Protein AF-A0A849JW81-F1 (afdb_monomer_lite)

pLDDT: mean 70.41, std 27.1, range [20.62, 98.69]

Structure (mmCIF, N/CA/C/O backbone):
data_AF-A0A849JW81-F1
#
_entry.id   AF-A0A849JW81-F1
#
loop_
_atom_site.group_PDB
_atom_site.id
_atom_site.type_symbol
_atom_site.label_atom_id
_atom_site.label_alt_id
_atom_site.label_comp_id
_atom_site.label_asym_id
_atom_site.label_entity_id
_atom_site.label_seq_id
_atom_site.pdbx_PDB_ins_code
_atom_site.Cartn_x
_atom_site.Cartn_y
_atom_site.Cartn_z
_atom_site.occupancy
_atom_site.B_iso_or_equiv
_atom_site.auth_seq_id
_atom_site.auth_comp_id
_atom_site.auth_asym_id
_atom_site.auth_atom_id
_atom_site.pdbx_PDB_model_num
ATOM 1 N N . MET A 1 1 ? -18.168 -28.977 5.336 1.00 68.12 1 MET A N 1
ATOM 2 C CA . MET A 1 1 ? -18.195 -27.590 5.849 1.00 68.12 1 MET A CA 1
ATOM 3 C C . MET A 1 1 ? -18.026 -26.665 4.653 1.00 68.12 1 MET A C 1
ATOM 5 O O . MET A 1 1 ? -17.396 -27.096 3.694 1.00 68.12 1 MET A O 1
ATOM 9 N N . ARG A 1 2 ? -18.647 -25.479 4.646 1.00 91.62 2 ARG A N 1
ATOM 10 C CA . ARG A 1 2 ? -18.415 -24.491 3.576 1.00 91.62 2 ARG A CA 1
ATOM 11 C C . ARG A 1 2 ? -16.987 -23.958 3.728 1.00 91.62 2 ARG A C 1
ATOM 13 O O . ARG A 1 2 ? -16.571 -23.741 4.864 1.00 91.62 2 ARG A O 1
ATOM 20 N N . LYS A 1 3 ? -16.260 -23.794 2.621 1.00 96.19 3 LYS A N 1
ATOM 21 C CA . LYS A 1 3 ? -14.937 -23.164 2.637 1.00 96.19 3 LYS A CA 1
ATOM 22 C C . LYS A 1 3 ? -15.063 -21.678 2.970 1.00 96.19 3 LYS A C 1
ATOM 24 O O . LYS A 1 3 ? -16.057 -21.054 2.604 1.00 96.19 3 LYS A O 1
ATOM 29 N N . THR A 1 4 ? -14.054 -21.135 3.634 1.00 97.69 4 THR A N 1
ATOM 30 C CA . THR A 1 4 ? -13.858 -19.698 3.805 1.00 97.69 4 THR A CA 1
ATOM 31 C C . THR A 1 4 ? -13.506 -19.090 2.454 1.00 97.69 4 THR A C 1
ATOM 33 O O . THR A 1 4 ? -12.519 -19.475 1.824 1.00 97.69 4 THR A O 1
ATOM 36 N N . ARG A 1 5 ? -14.323 -18.143 2.012 1.00 98.12 5 ARG A N 1
ATOM 37 C CA . ARG A 1 5 ? -14.202 -17.468 0.720 1.00 98.12 5 ARG A CA 1
ATOM 38 C C . ARG A 1 5 ? -13.315 -16.241 0.832 1.00 98.12 5 ARG A C 1
ATOM 40 O O . ARG A 1 5 ? -13.666 -15.290 1.529 1.00 98.12 5 ARG A O 1
ATOM 47 N N . VAL A 1 6 ? -12.170 -16.273 0.157 1.00 98.19 6 VAL A N 1
ATOM 48 C CA . VAL A 1 6 ? -11.135 -15.241 0.250 1.00 98.19 6 VAL A CA 1
ATOM 49 C C . VAL A 1 6 ? -11.145 -14.359 -0.995 1.00 98.19 6 VAL A C 1
ATOM 51 O O . VAL A 1 6 ? -11.074 -14.852 -2.120 1.00 98.19 6 VAL A O 1
ATOM 54 N N . PHE A 1 7 ? -11.213 -13.052 -0.785 1.00 98.44 7 PHE A N 1
ATOM 55 C CA . PHE A 1 7 ? -10.939 -12.016 -1.773 1.00 98.44 7 PHE A CA 1
ATOM 56 C C . PHE A 1 7 ? -9.553 -11.436 -1.492 1.00 98.44 7 PHE A C 1
ATOM 58 O O . PHE A 1 7 ? -9.257 -11.097 -0.348 1.00 98.44 7 PHE A O 1
ATOM 65 N N . ILE A 1 8 ? -8.700 -11.326 -2.508 1.00 98.44 8 ILE A N 1
ATOM 66 C CA . ILE A 1 8 ? -7.380 -10.708 -2.362 1.00 98.44 8 ILE A CA 1
ATOM 67 C C . ILE A 1 8 ? -7.382 -9.337 -3.031 1.00 98.44 8 ILE A C 1
ATOM 69 O O . ILE A 1 8 ? -7.743 -9.225 -4.203 1.00 98.44 8 ILE A O 1
ATOM 73 N N . TYR A 1 9 ? -6.913 -8.328 -2.297 1.00 98.19 9 TYR A N 1
ATOM 74 C CA . TYR A 1 9 ? -6.575 -7.008 -2.825 1.00 98.19 9 TYR A CA 1
ATOM 75 C C . TYR A 1 9 ? -5.134 -6.674 -2.443 1.00 98.19 9 TYR A C 1
ATOM 77 O O . TYR A 1 9 ? -4.858 -6.361 -1.288 1.00 98.19 9 TYR A O 1
ATOM 85 N N . GLY A 1 10 ? -4.193 -6.806 -3.378 1.00 95.81 10 GLY A N 1
ATOM 86 C CA . GLY A 1 10 ? -2.780 -6.613 -3.048 1.00 95.81 10 GLY A CA 1
ATOM 87 C C . GLY A 1 10 ? -1.804 -7.209 -4.054 1.00 95.81 10 GLY A C 1
ATOM 88 O O . GLY A 1 10 ? -2.007 -7.153 -5.268 1.00 95.81 10 GLY A O 1
ATOM 89 N N . SER A 1 11 ? -0.718 -7.779 -3.540 1.00 94.00 11 SER A N 1
ATOM 90 C CA . SER A 1 11 ? 0.456 -8.202 -4.305 1.00 94.00 11 SER A CA 1
ATOM 91 C C . SER A 1 11 ? 0.702 -9.714 -4.283 1.00 94.00 11 SER A C 1
ATOM 93 O O . SER A 1 11 ? -0.115 -10.515 -3.824 1.00 94.00 11 SER A O 1
ATOM 95 N N . CYS A 1 12 ? 1.888 -10.107 -4.757 1.00 87.88 12 CYS A N 1
ATOM 96 C CA . CYS A 1 12 ? 2.455 -11.428 -4.511 1.00 87.88 12 CYS A CA 1
ATOM 97 C C . CYS A 1 12 ? 2.465 -11.826 -3.029 1.00 87.88 12 CYS A C 1
ATOM 99 O O . CYS A 1 12 ? 2.326 -13.007 -2.747 1.00 87.88 12 CYS A O 1
ATOM 101 N N . VAL A 1 13 ? 2.581 -10.893 -2.080 1.00 96.19 13 VAL A N 1
ATOM 102 C CA . VAL A 1 13 ? 2.667 -11.222 -0.648 1.00 96.19 13 VAL A CA 1
ATOM 103 C C . VAL A 1 13 ? 1.382 -11.878 -0.141 1.00 96.19 13 VAL A C 1
ATOM 105 O O . VAL A 1 13 ? 1.434 -12.951 0.468 1.00 96.19 13 VAL A O 1
ATOM 108 N N . SER A 1 14 ? 0.223 -11.278 -0.416 1.00 95.81 14 SER A N 1
ATOM 109 C CA . SER A 1 14 ? -1.079 -11.852 -0.052 1.00 95.81 14 SER A CA 1
ATOM 110 C C . SER A 1 14 ? -1.420 -13.092 -0.876 1.00 95.81 14 SER A C 1
ATOM 112 O O . SER A 1 14 ? -1.900 -14.075 -0.310 1.00 95.81 14 SER A O 1
ATOM 114 N N . ARG A 1 15 ? -1.106 -13.099 -2.180 1.00 94.94 15 ARG A N 1
ATOM 115 C CA . ARG A 1 15 ? -1.250 -14.285 -3.042 1.00 94.94 15 ARG A CA 1
ATOM 116 C C . ARG A 1 15 ? -0.462 -15.480 -2.500 1.00 94.94 15 ARG A C 1
ATOM 118 O O . ARG A 1 15 ? -1.029 -16.557 -2.349 1.00 94.94 15 ARG A O 1
ATOM 125 N N . ASP A 1 16 ? 0.819 -15.294 -2.202 1.00 93.00 16 ASP A N 1
ATOM 126 C CA . ASP A 1 16 ? 1.694 -16.368 -1.731 1.00 93.00 16 ASP A CA 1
ATOM 127 C C . ASP A 1 16 ? 1.252 -16.831 -0.343 1.00 93.00 16 ASP A C 1
ATOM 129 O O . ASP A 1 16 ? 1.122 -18.026 -0.115 1.00 93.00 16 ASP A O 1
ATOM 133 N N . THR A 1 17 ? 0.872 -15.905 0.546 1.00 96.44 17 THR A N 1
ATOM 134 C CA . THR A 1 17 ? 0.254 -16.254 1.837 1.00 96.44 17 THR A CA 1
ATOM 135 C C . THR A 1 17 ? -0.990 -17.132 1.659 1.00 96.44 17 THR A C 1
ATOM 137 O O . THR A 1 17 ? -1.171 -18.097 2.400 1.00 96.44 17 THR A O 1
ATOM 140 N N . PHE A 1 18 ? -1.839 -16.845 0.666 1.00 96.44 18 PHE A N 1
ATOM 141 C CA . PHE A 1 18 ? -3.017 -17.664 0.377 1.00 96.44 18 PHE A CA 1
ATOM 142 C C . PHE A 1 18 ? -2.651 -19.102 -0.030 1.00 96.44 18 PHE A C 1
ATOM 144 O O . PHE A 1 18 ? -3.348 -20.037 0.364 1.00 96.44 18 PHE A O 1
ATOM 151 N N . GLU A 1 19 ? -1.554 -19.321 -0.765 1.00 93.19 19 GLU A N 1
ATOM 152 C CA . GLU A 1 19 ? -1.136 -20.674 -1.168 1.00 93.19 19 GLU A CA 1
ATOM 153 C C . GLU A 1 19 ? -0.814 -21.585 0.031 1.00 93.19 19 GLU A C 1
ATOM 155 O O . GLU A 1 19 ? -0.991 -22.807 -0.065 1.00 93.19 19 GLU A O 1
ATOM 160 N N . PHE A 1 20 ? -0.402 -20.994 1.159 1.00 94.88 20 PHE A N 1
ATOM 161 C CA . PHE A 1 20 ? -0.098 -21.683 2.418 1.00 94.88 20 PHE A CA 1
ATOM 162 C C . PHE A 1 20 ? -1.342 -22.020 3.250 1.00 94.88 20 PHE A C 1
ATOM 164 O O . PHE A 1 20 ? -1.247 -22.796 4.207 1.00 94.88 20 PHE A O 1
ATOM 171 N N . LEU A 1 21 ? -2.516 -21.501 2.881 1.00 92.56 21 LEU A N 1
ATOM 172 C CA . LEU A 1 21 ? -3.783 -21.887 3.499 1.00 92.56 21 LEU A CA 1
ATOM 173 C C . LEU A 1 21 ? -4.205 -23.293 3.046 1.00 92.56 21 LEU A C 1
ATOM 175 O O . LEU A 1 21 ? -3.856 -23.759 1.955 1.00 92.56 21 LEU A O 1
ATOM 179 N N . ASP A 1 22 ? -4.971 -23.985 3.894 1.00 94.00 22 ASP A N 1
ATOM 180 C CA . ASP A 1 22 ? -5.500 -25.312 3.570 1.00 94.00 22 ASP A CA 1
ATOM 181 C C . ASP A 1 22 ? -6.588 -25.204 2.479 1.00 94.00 22 ASP A C 1
ATOM 183 O O . ASP A 1 22 ? -7.655 -24.633 2.730 1.00 94.00 22 ASP A O 1
ATOM 187 N N . PRO A 1 23 ? -6.392 -25.781 1.278 1.00 92.00 23 PRO A N 1
ATOM 188 C CA . PRO A 1 23 ? -7.372 -25.722 0.198 1.00 92.00 23 PRO A CA 1
ATOM 189 C C . PRO A 1 23 ? -8.661 -26.498 0.505 1.00 92.00 23 PRO A C 1
ATOM 191 O O . PRO A 1 23 ? -9.646 -26.344 -0.220 1.00 92.00 23 PRO A O 1
ATOM 194 N N . ALA A 1 24 ? -8.688 -27.349 1.537 1.00 93.50 24 ALA A N 1
ATOM 195 C CA . ALA A 1 24 ? -9.913 -27.973 2.027 1.00 93.50 24 ALA A CA 1
ATOM 196 C C . ALA A 1 24 ? -10.787 -26.993 2.827 1.00 93.50 24 ALA A C 1
ATOM 198 O O . ALA A 1 24 ? -12.006 -27.172 2.872 1.00 93.50 24 ALA A O 1
ATOM 199 N N . GLU A 1 25 ? -10.185 -25.954 3.413 1.00 95.44 25 GLU A N 1
ATOM 200 C CA . GLU A 1 25 ? -10.857 -24.975 4.272 1.00 95.44 25 GLU A CA 1
ATOM 201 C C . GLU A 1 25 ? -11.028 -23.605 3.612 1.00 95.44 25 GLU A C 1
ATOM 203 O O . GLU A 1 25 ? -11.970 -22.901 3.959 1.00 95.44 25 GLU A O 1
ATOM 208 N N . PHE A 1 26 ? -10.178 -23.237 2.651 1.00 96.19 26 PHE A N 1
ATOM 209 C CA . PHE A 1 26 ? -10.175 -21.923 2.004 1.00 96.19 26 PHE A CA 1
ATOM 210 C C . PHE A 1 26 ? -10.336 -22.037 0.483 1.00 96.19 26 PHE A C 1
ATOM 212 O O . PHE A 1 26 ? -9.857 -22.981 -0.149 1.00 96.19 26 PHE A O 1
ATOM 219 N N . GLU A 1 27 ? -11.013 -21.063 -0.121 1.00 95.62 27 GLU A N 1
ATOM 220 C CA . GLU A 1 27 ? -11.096 -20.899 -1.575 1.00 95.62 27 GLU A CA 1
ATOM 221 C C . GLU A 1 27 ? -10.867 -19.442 -1.981 1.00 95.62 27 GLU A C 1
ATOM 223 O O . GLU A 1 27 ? -11.379 -18.528 -1.338 1.00 95.62 27 GLU A O 1
ATOM 228 N N . LEU A 1 28 ? -10.100 -19.229 -3.054 1.00 96.38 28 LEU A N 1
ATOM 229 C CA . LEU A 1 28 ? -9.890 -17.906 -3.635 1.00 96.38 28 LEU A CA 1
ATOM 230 C C . LEU A 1 28 ? -11.059 -17.593 -4.564 1.00 96.38 28 LEU A C 1
ATOM 232 O O . LEU A 1 28 ? -11.276 -18.304 -5.544 1.00 96.38 28 LEU A O 1
ATOM 236 N N . VAL A 1 29 ? -11.797 -16.530 -4.263 1.00 97.19 29 VAL A N 1
ATOM 237 C CA . VAL A 1 29 ? -12.926 -16.079 -5.082 1.00 97.19 29 VAL A CA 1
ATOM 238 C C . VAL A 1 29 ? -12.457 -15.125 -6.170 1.00 97.19 29 VAL A C 1
ATOM 240 O O . VAL A 1 29 ? -12.845 -15.266 -7.328 1.00 97.19 29 VAL A O 1
ATOM 243 N N . HIS A 1 30 ? -11.620 -14.154 -5.809 1.00 95.44 30 HIS A N 1
ATOM 244 C CA . HIS A 1 30 ? -11.091 -13.176 -6.749 1.00 95.44 30 HIS A CA 1
ATOM 245 C C . HIS A 1 30 ? -9.784 -12.572 -6.228 1.00 95.44 30 HIS A C 1
ATOM 247 O O . HIS A 1 30 ? -9.548 -12.545 -5.018 1.00 95.44 30 HIS A O 1
ATOM 253 N N . TYR A 1 31 ? -8.949 -12.089 -7.147 1.00 94.81 31 TYR A N 1
ATOM 254 C CA . TYR A 1 31 ? -7.683 -11.433 -6.843 1.00 94.81 31 TYR A CA 1
ATOM 255 C C . TYR A 1 31 ? -7.532 -10.175 -7.698 1.00 94.81 31 TYR A C 1
ATOM 257 O O . TYR A 1 31 ? -7.251 -10.280 -8.893 1.00 94.81 31 TYR A O 1
ATOM 265 N N . VAL A 1 32 ? -7.693 -9.016 -7.059 1.00 96.31 32 VAL A N 1
ATOM 266 C CA . VAL A 1 32 ? -7.305 -7.718 -7.613 1.00 96.31 32 VAL A CA 1
ATOM 267 C C . VAL A 1 32 ? -5.829 -7.510 -7.293 1.00 96.31 32 VAL A C 1
ATOM 269 O O . VAL A 1 32 ? -5.437 -7.326 -6.137 1.00 96.31 32 VAL A O 1
ATOM 272 N N . ALA A 1 33 ? -5.006 -7.614 -8.329 1.00 90.06 33 ALA A N 1
ATOM 273 C CA . ALA A 1 33 ? -3.559 -7.583 -8.221 1.00 90.06 33 ALA A CA 1
ATOM 274 C C . ALA A 1 33 ? -3.019 -6.199 -8.574 1.00 90.06 33 ALA A C 1
ATOM 276 O O . ALA A 1 33 ? -3.425 -5.641 -9.588 1.00 90.06 33 ALA A O 1
ATOM 277 N N . ARG A 1 34 ? -2.043 -5.696 -7.806 1.00 91.38 34 ARG A N 1
ATOM 278 C CA . ARG A 1 34 ? -1.190 -4.554 -8.198 1.00 91.38 34 ARG A CA 1
ATOM 279 C C . ARG A 1 34 ? -1.937 -3.249 -8.534 1.00 91.38 34 ARG A C 1
ATOM 281 O O . ARG A 1 34 ? -1.362 -2.393 -9.195 1.00 91.38 34 ARG A O 1
ATOM 288 N N . GLN A 1 35 ? -3.172 -3.074 -8.070 1.00 97.62 35 GLN A N 1
ATOM 289 C CA . GLN A 1 35 ? -3.925 -1.832 -8.235 1.00 97.62 35 GLN A CA 1
ATOM 290 C C . GLN A 1 35 ? -3.789 -0.984 -6.970 1.00 97.62 35 GLN A C 1
ATOM 292 O O . GLN A 1 35 ? -4.285 -1.369 -5.910 1.00 97.62 35 GLN A O 1
ATOM 297 N N . SER A 1 36 ? -3.134 0.171 -7.086 1.00 98.44 36 SER A N 1
ATOM 298 C CA . SER A 1 36 ? -3.013 1.137 -5.995 1.00 98.44 36 SER A CA 1
ATOM 299 C C . SER A 1 36 ? -4.388 1.564 -5.507 1.00 98.44 36 SER A C 1
ATOM 301 O O . SER A 1 36 ? -5.319 1.723 -6.308 1.00 98.44 36 SER A O 1
ATOM 303 N N . ALA A 1 37 ? -4.497 1.839 -4.207 1.00 97.81 37 ALA A N 1
ATOM 304 C CA . ALA A 1 37 ? -5.699 2.445 -3.656 1.00 97.81 37 ALA A CA 1
ATOM 305 C C . ALA A 1 37 ? -6.064 3.719 -4.422 1.00 97.81 37 ALA A C 1
ATOM 307 O O . ALA A 1 37 ? -7.248 3.942 -4.626 1.00 97.81 37 ALA A O 1
ATOM 308 N N . ILE A 1 38 ? -5.073 4.486 -4.914 1.00 97.06 38 ILE A N 1
ATOM 309 C CA . ILE A 1 38 ? -5.283 5.727 -5.675 1.00 97.06 38 ILE A CA 1
ATOM 310 C C . ILE A 1 38 ? -5.996 5.476 -7.006 1.00 97.06 38 ILE A C 1
ATOM 312 O O . ILE A 1 38 ? -6.992 6.125 -7.324 1.00 97.06 38 ILE A O 1
ATOM 316 N N . SER A 1 39 ? -5.503 4.516 -7.782 1.00 97.12 39 SER A N 1
ATOM 317 C CA . SER A 1 39 ? -6.118 4.129 -9.054 1.00 97.12 39 SER A CA 1
ATOM 318 C C . SER A 1 39 ? -7.537 3.582 -8.849 1.00 97.12 39 SER A C 1
ATOM 320 O O . SER A 1 39 ? -8.463 3.942 -9.575 1.00 97.12 39 SER A O 1
ATOM 322 N N . ALA A 1 40 ? -7.746 2.800 -7.786 1.00 95.38 40 ALA A N 1
ATOM 323 C CA . ALA A 1 40 ? -9.026 2.161 -7.493 1.00 95.38 40 ALA A CA 1
ATOM 324 C C . ALA A 1 40 ? -10.188 3.130 -7.187 1.00 95.38 40 ALA A C 1
ATOM 326 O O . ALA A 1 40 ? -11.341 2.759 -7.406 1.00 95.38 40 ALA A O 1
ATOM 327 N N . TYR A 1 41 ? -9.921 4.335 -6.663 1.00 89.56 41 TYR A N 1
ATOM 328 C CA . TYR A 1 41 ? -10.972 5.320 -6.334 1.00 89.56 41 TYR A CA 1
ATOM 329 C C . TYR A 1 41 ? -11.086 6.478 -7.331 1.00 89.56 41 TYR A C 1
ATOM 331 O O . TYR A 1 41 ? -12.012 7.289 -7.235 1.00 89.56 41 TYR A O 1
ATOM 339 N N . THR A 1 42 ? -10.135 6.599 -8.254 1.00 87.31 42 THR A N 1
ATOM 340 C CA . THR A 1 42 ? -10.155 7.645 -9.278 1.00 87.31 42 THR A CA 1
ATOM 341 C C . THR A 1 42 ? -10.954 7.191 -10.498 1.00 87.31 42 THR A C 1
ATOM 343 O O . THR A 1 42 ? -11.510 6.094 -10.533 1.00 87.31 42 THR A O 1
ATOM 346 N N . LYS A 1 43 ? -11.119 8.087 -11.476 1.00 89.62 43 LYS A N 1
ATOM 347 C CA . LYS A 1 43 ? -11.824 7.747 -12.714 1.00 89.62 43 LYS A CA 1
ATOM 348 C C . LYS A 1 43 ? -10.967 6.821 -13.597 1.00 89.62 43 LYS A C 1
ATOM 350 O O . LYS A 1 43 ? -9.744 6.985 -13.594 1.00 89.62 43 LYS A O 1
ATOM 355 N N . PRO A 1 44 ? -11.606 5.976 -14.428 1.00 96.38 44 PRO A N 1
ATOM 356 C CA . PRO A 1 44 ? -10.912 5.190 -15.439 1.00 96.38 44 PRO A CA 1
ATOM 357 C C . PRO A 1 44 ? -10.040 6.043 -16.367 1.00 96.38 44 PRO A C 1
ATOM 359 O O . PRO A 1 44 ? -10.330 7.210 -16.651 1.00 96.38 44 PRO A O 1
ATOM 362 N N . VAL A 1 45 ? -8.981 5.426 -16.872 1.00 96.69 45 VAL A N 1
ATOM 363 C CA . VAL A 1 45 ? -8.042 5.999 -17.831 1.00 96.69 45 VAL A CA 1
ATOM 364 C C . VAL A 1 45 ? -8.631 5.917 -19.237 1.00 96.69 45 VAL A C 1
ATOM 366 O O . VAL A 1 45 ? -8.820 4.835 -19.788 1.00 96.69 45 VAL A O 1
ATOM 369 N N . GLU A 1 46 ? -8.878 7.077 -19.847 1.00 94.50 46 GLU A N 1
ATOM 370 C CA . GLU A 1 46 ? -9.409 7.178 -21.219 1.00 94.50 46 GLU A CA 1
ATOM 371 C C . GLU A 1 46 ? -8.403 7.778 -22.216 1.00 94.50 46 GLU A C 1
ATOM 373 O O . GLU A 1 46 ? -8.557 7.626 -23.428 1.00 94.50 46 GLU A O 1
ATOM 378 N N . LEU A 1 47 ? -7.364 8.468 -21.726 1.00 92.44 47 LEU A N 1
ATOM 379 C CA . LEU A 1 47 ? -6.393 9.168 -22.577 1.00 92.44 47 LEU A CA 1
ATOM 380 C C . LEU A 1 47 ? -5.494 8.226 -23.380 1.00 92.44 47 LEU A C 1
ATOM 382 O O . LEU A 1 47 ? -5.013 8.598 -24.451 1.00 92.44 47 LEU A O 1
ATOM 386 N N . ILE A 1 48 ? -5.237 7.036 -22.845 1.00 95.50 48 ILE A N 1
ATOM 387 C CA . ILE A 1 48 ? -4.409 6.007 -23.465 1.00 95.50 48 ILE A CA 1
ATOM 388 C C . ILE A 1 48 ? -5.025 4.635 -23.226 1.00 95.50 48 ILE A C 1
ATOM 390 O O . ILE A 1 48 ? -5.707 4.408 -22.231 1.00 95.50 48 ILE A O 1
ATOM 394 N N . SER A 1 49 ? -4.772 3.710 -24.149 1.00 96.06 49 SER A N 1
ATOM 395 C CA . SER A 1 49 ? -5.148 2.309 -23.971 1.00 96.06 49 SER A CA 1
ATOM 396 C C . SER A 1 49 ? -4.103 1.567 -23.130 1.00 96.06 49 SER A C 1
ATOM 398 O O . SER A 1 49 ? -2.920 1.915 -23.206 1.00 96.06 49 SER A O 1
ATOM 400 N N . PRO A 1 50 ? -4.506 0.521 -22.385 1.00 95.88 50 PRO A N 1
ATOM 401 C CA . PRO A 1 50 ? -3.563 -0.400 -21.762 1.00 95.88 50 PRO A CA 1
ATOM 402 C C . PRO A 1 50 ? -2.571 -0.959 -22.799 1.00 95.88 50 PRO A C 1
ATOM 404 O O . PRO A 1 50 ? -2.980 -1.247 -23.932 1.00 95.88 50 PRO A O 1
ATOM 407 N N . PRO A 1 51 ? -1.282 -1.135 -22.455 1.00 95.62 51 PRO A N 1
ATOM 408 C CA . PRO A 1 51 ? -0.343 -1.849 -23.310 1.00 95.62 51 PRO A CA 1
ATOM 409 C C . PRO A 1 51 ? -0.804 -3.288 -23.568 1.00 95.62 51 PRO A C 1
ATOM 411 O O . PRO A 1 51 ? -1.478 -3.902 -22.742 1.00 95.62 51 PRO A O 1
ATOM 414 N N . ALA A 1 52 ? -0.398 -3.834 -24.715 1.00 95.12 52 ALA A N 1
ATOM 415 C CA . ALA A 1 52 ? -0.578 -5.247 -25.019 1.00 95.12 52 ALA A CA 1
ATOM 416 C C . ALA A 1 52 ? 0.562 -6.066 -24.400 1.00 95.12 52 ALA A C 1
ATOM 418 O O . ALA A 1 52 ? 1.737 -5.762 -24.611 1.00 95.12 52 ALA A O 1
ATOM 419 N N . LEU A 1 53 ? 0.206 -7.107 -23.653 1.00 93.25 53 LEU A N 1
ATOM 420 C CA . LEU A 1 53 ? 1.112 -7.985 -22.922 1.00 93.25 53 LEU A CA 1
ATOM 421 C C . LEU A 1 53 ? 0.856 -9.446 -23.309 1.00 93.25 53 LEU A C 1
ATOM 423 O O . LEU A 1 53 ? -0.289 -9.876 -23.437 1.00 93.25 53 LEU A O 1
ATOM 427 N N . ASP A 1 54 ? 1.925 -10.235 -23.433 1.00 89.44 54 ASP A N 1
ATOM 428 C CA . ASP A 1 54 ? 1.823 -11.643 -23.856 1.00 89.44 54 ASP A CA 1
ATOM 429 C C . ASP A 1 54 ? 1.136 -12.533 -22.803 1.00 89.44 54 ASP A C 1
ATOM 431 O O . ASP A 1 54 ? 0.457 -13.511 -23.120 1.00 89.44 54 ASP A O 1
ATOM 435 N N . SER A 1 55 ? 1.260 -12.170 -21.524 1.00 90.56 55 SER A N 1
ATOM 436 C CA . SER A 1 55 ? 0.634 -12.900 -20.425 1.00 90.56 55 SER A CA 1
ATOM 437 C C . SER A 1 55 ? -0.774 -12.386 -20.153 1.00 90.56 55 SER A C 1
ATOM 439 O O . SER A 1 55 ? -0.953 -11.237 -19.758 1.00 90.56 55 SER A O 1
ATOM 441 N N . ARG A 1 56 ? -1.774 -13.276 -20.222 1.00 91.19 56 ARG A N 1
ATOM 442 C CA . ARG A 1 56 ? -3.167 -12.959 -19.842 1.00 91.19 56 ARG A CA 1
ATOM 443 C C . ARG A 1 56 ? -3.300 -12.424 -18.421 1.00 91.19 56 ARG A C 1
ATOM 445 O O . ARG A 1 56 ? -4.157 -11.587 -18.166 1.00 91.19 56 ARG A O 1
ATOM 452 N N . PHE A 1 57 ? -2.486 -12.930 -17.494 1.00 85.50 57 PHE A N 1
ATOM 453 C CA . PHE A 1 57 ? -2.490 -12.430 -16.124 1.00 85.50 57 PHE A CA 1
ATOM 454 C C . PHE A 1 57 ? -1.984 -10.989 -16.090 1.00 85.50 57 PHE A C 1
ATOM 456 O O . PHE A 1 57 ? -2.697 -10.127 -15.589 1.00 85.50 57 PHE A O 1
ATOM 463 N N . LYS A 1 58 ? -0.808 -10.724 -16.678 1.00 89.38 58 LYS A N 1
ATOM 464 C CA . LYS A 1 58 ? -0.238 -9.371 -16.738 1.00 89.38 58 LYS A CA 1
ATOM 465 C C . LYS A 1 58 ? -1.167 -8.393 -17.471 1.00 89.38 58 LYS A C 1
ATOM 467 O O . LYS A 1 58 ? -1.352 -7.276 -17.006 1.00 89.38 58 LYS A O 1
ATOM 472 N N . GLN A 1 59 ? -1.796 -8.836 -18.561 1.00 95.88 59 GLN A N 1
ATOM 473 C CA . GLN A 1 59 ? -2.786 -8.060 -19.309 1.00 95.88 59 GLN A CA 1
ATOM 474 C C . GLN A 1 59 ? -3.954 -7.643 -18.410 1.00 95.88 59 GLN A C 1
ATOM 476 O O . GLN A 1 59 ? -4.237 -6.455 -18.298 1.00 95.88 59 GLN A O 1
ATOM 481 N N . ARG A 1 60 ? -4.566 -8.603 -17.703 1.00 93.81 60 ARG A N 1
ATOM 482 C CA . ARG A 1 60 ? -5.675 -8.326 -16.785 1.00 93.81 60 ARG A CA 1
ATOM 483 C C . ARG A 1 60 ? -5.276 -7.343 -15.685 1.00 93.81 60 ARG A C 1
ATOM 485 O O . ARG A 1 60 ? -6.044 -6.446 -15.396 1.00 93.81 60 ARG A O 1
ATOM 492 N N . VAL A 1 61 ? -4.080 -7.475 -15.102 1.00 91.81 61 VAL A N 1
ATOM 493 C CA . VAL A 1 61 ? -3.593 -6.530 -14.078 1.00 91.81 61 VAL A CA 1
ATOM 494 C C . VAL A 1 61 ? -3.648 -5.085 -14.572 1.00 91.81 61 VAL A C 1
ATOM 496 O O . VAL A 1 61 ? -4.153 -4.213 -13.871 1.00 91.81 61 VAL A O 1
ATOM 499 N N . VAL A 1 62 ? -3.126 -4.827 -15.772 1.00 96.75 62 VAL A N 1
ATOM 500 C CA . VAL A 1 62 ? -3.066 -3.461 -16.301 1.00 96.75 62 VAL A CA 1
ATOM 501 C C . VAL A 1 62 ? -4.444 -2.979 -16.762 1.00 96.75 62 VAL A C 1
ATOM 503 O O . VAL A 1 62 ? -4.777 -1.816 -16.566 1.00 96.75 62 VAL A O 1
ATOM 506 N N . GLU A 1 63 ? -5.275 -3.858 -17.321 1.00 97.50 63 GLU A N 1
ATOM 507 C CA . GLU A 1 63 ? -6.660 -3.531 -17.688 1.00 97.50 63 GLU A CA 1
ATOM 508 C C . GLU A 1 63 ? -7.529 -3.206 -16.468 1.00 97.50 63 GLU A C 1
ATOM 510 O O . GLU A 1 63 ? -8.263 -2.216 -16.487 1.00 97.50 63 GLU A O 1
ATOM 515 N N . ASP A 1 64 ? -7.420 -3.994 -15.398 1.00 96.50 64 ASP A N 1
ATOM 516 C CA . ASP A 1 64 ? -8.151 -3.787 -14.147 1.00 96.50 64 ASP A CA 1
ATOM 517 C C . ASP A 1 64 ? -7.750 -2.456 -13.491 1.00 96.50 64 ASP A C 1
ATOM 519 O O . ASP A 1 64 ? -8.613 -1.756 -12.951 1.00 96.50 64 ASP A O 1
ATOM 523 N N . ASP A 1 65 ? -6.462 -2.096 -13.568 1.00 98.00 65 ASP A N 1
ATOM 524 C CA . ASP A 1 65 ? -5.927 -0.822 -13.084 1.00 98.00 65 ASP A CA 1
ATOM 525 C C . ASP A 1 65 ? -6.443 0.360 -13.914 1.00 98.00 65 ASP A C 1
ATOM 527 O O . ASP A 1 65 ? -7.053 1.269 -13.359 1.00 98.00 65 ASP A O 1
ATOM 531 N N . PHE A 1 66 ? -6.300 0.313 -15.243 1.00 97.94 66 PHE A N 1
ATOM 532 C CA . PHE A 1 66 ? -6.758 1.378 -16.145 1.00 97.94 66 PHE A CA 1
ATOM 533 C C . PHE A 1 66 ? -8.269 1.608 -16.068 1.00 97.94 66 PHE A C 1
ATOM 535 O O . PHE A 1 66 ? -8.738 2.720 -16.290 1.00 97.94 66 PHE A O 1
ATOM 542 N N . SER A 1 67 ? -9.046 0.569 -15.776 1.00 97.31 67 SER A N 1
ATOM 543 C CA . SER A 1 67 ? -10.500 0.673 -15.643 1.00 97.31 67 SER A CA 1
ATOM 544 C C . SER A 1 67 ? -10.968 1.093 -14.246 1.00 97.31 67 SER A C 1
ATOM 546 O O . SER A 1 67 ? -12.173 1.219 -14.047 1.00 97.31 67 SER A O 1
ATOM 548 N N . SER A 1 68 ? -10.065 1.307 -13.277 1.00 96.19 68 SER A N 1
ATOM 549 C CA . SER A 1 68 ? -10.423 1.572 -11.871 1.00 96.19 68 SER A CA 1
ATOM 550 C C . SER A 1 68 ? -11.436 0.541 -11.329 1.00 96.19 68 SER A C 1
ATOM 552 O O . SER A 1 68 ? -12.347 0.854 -10.560 1.00 96.19 68 SER A O 1
ATOM 554 N N . SER A 1 69 ? -11.282 -0.719 -11.755 1.00 96.19 69 SER A N 1
ATOM 555 C CA . SER A 1 69 ? -12.316 -1.768 -11.686 1.00 96.19 69 SER A CA 1
ATOM 556 C C . SER A 1 69 ? -12.698 -2.260 -10.288 1.00 96.19 69 SER A C 1
ATOM 558 O O . SER A 1 69 ? -13.638 -3.055 -10.170 1.00 96.19 69 SER A O 1
ATOM 560 N N . LEU A 1 70 ? -12.011 -1.840 -9.216 1.00 97.06 70 LEU A N 1
ATOM 561 C CA . LEU A 1 70 ? -12.218 -2.404 -7.877 1.00 97.06 70 LEU A CA 1
ATOM 562 C C . LEU A 1 70 ? -13.688 -2.342 -7.455 1.00 97.06 70 LEU A C 1
ATOM 564 O O . LEU A 1 70 ? -14.232 -3.353 -7.015 1.00 97.06 70 LEU A O 1
ATOM 568 N N . ARG A 1 71 ? -14.342 -1.184 -7.623 1.00 95.56 71 ARG A N 1
ATOM 569 C CA . ARG A 1 71 ? -15.750 -0.981 -7.243 1.00 95.56 71 ARG A CA 1
ATOM 570 C C . ARG A 1 71 ? -16.693 -1.944 -7.963 1.00 95.56 71 ARG A C 1
ATOM 572 O O . ARG A 1 71 ? -17.593 -2.507 -7.348 1.00 95.56 71 ARG A O 1
ATOM 579 N N . GLU A 1 72 ? -16.508 -2.110 -9.264 1.00 95.56 72 GLU A N 1
ATOM 580 C CA . GLU A 1 72 ? -17.354 -2.969 -10.096 1.00 95.56 72 GLU A CA 1
ATOM 581 C C . GLU A 1 72 ? -17.105 -4.441 -9.771 1.00 95.56 72 GLU A C 1
ATOM 583 O O . GLU A 1 72 ? -18.049 -5.216 -9.611 1.00 95.56 72 GLU A O 1
ATOM 588 N N . THR A 1 73 ? -15.834 -4.793 -9.571 1.00 95.62 73 THR A N 1
ATOM 589 C CA . THR A 1 73 ? -15.404 -6.118 -9.136 1.00 95.62 73 THR A CA 1
ATOM 590 C C . THR A 1 73 ? -16.076 -6.487 -7.820 1.00 95.62 73 THR A C 1
ATOM 592 O O . THR A 1 73 ? -16.830 -7.455 -7.788 1.00 95.62 73 THR A O 1
ATOM 595 N N . ILE A 1 74 ? -15.893 -5.710 -6.748 1.00 96.12 74 ILE A N 1
ATOM 596 C CA . ILE A 1 74 ? -16.460 -6.050 -5.434 1.00 96.12 74 ILE A CA 1
ATOM 597 C C . ILE A 1 74 ? -17.991 -6.073 -5.437 1.00 96.12 74 ILE A C 1
ATOM 599 O O . ILE A 1 74 ? -18.572 -6.911 -4.756 1.00 96.12 74 ILE A O 1
ATOM 603 N N . ALA A 1 75 ? -18.642 -5.203 -6.216 1.00 94.94 75 ALA A N 1
ATOM 604 C CA . ALA A 1 75 ? -20.098 -5.147 -6.300 1.00 94.94 75 ALA A CA 1
ATOM 605 C C . ALA A 1 75 ? -20.692 -6.382 -6.996 1.00 94.94 75 ALA A C 1
ATOM 607 O O . ALA A 1 75 ? -21.857 -6.707 -6.782 1.00 94.94 75 ALA A O 1
ATOM 608 N N . SER A 1 76 ? -19.897 -7.065 -7.825 1.00 95.81 76 SER A N 1
ATOM 609 C CA . SER A 1 76 ? -20.288 -8.303 -8.506 1.00 95.81 76 SER A CA 1
ATOM 610 C C . SER A 1 76 ? -20.054 -9.572 -7.677 1.00 95.81 76 SER A C 1
ATOM 612 O O . SER A 1 76 ? -20.527 -10.646 -8.053 1.00 95.81 76 SER A O 1
ATOM 614 N N . LEU A 1 77 ? -19.305 -9.474 -6.575 1.00 94.56 77 LEU A N 1
ATOM 615 C CA . LEU A 1 77 ? -18.937 -10.617 -5.748 1.00 94.56 77 LEU A CA 1
ATOM 616 C C . LEU A 1 77 ? -19.943 -10.828 -4.617 1.00 94.56 77 LEU A C 1
ATOM 618 O O . LEU A 1 77 ? -20.349 -9.895 -3.932 1.00 94.56 77 LEU A O 1
ATOM 622 N N . GLU A 1 78 ? -20.279 -12.091 -4.369 1.00 90.75 78 GLU A N 1
ATOM 623 C CA . GLU A 1 78 ? -21.159 -12.499 -3.274 1.00 90.75 78 GLU A CA 1
ATOM 624 C C . GLU A 1 78 ? -20.441 -13.446 -2.300 1.00 90.75 78 GLU A C 1
ATOM 626 O O . GLU A 1 78 ? -19.556 -14.234 -2.672 1.00 90.75 78 GLU A O 1
ATOM 631 N N . ASP A 1 79 ? -20.876 -13.387 -1.037 1.00 92.69 79 ASP A N 1
ATOM 632 C CA . ASP A 1 79 ? -20.473 -14.286 0.048 1.00 92.69 79 ASP A CA 1
ATOM 633 C C . ASP A 1 79 ? -18.957 -14.363 0.289 1.00 92.69 79 ASP A C 1
ATOM 635 O O . ASP A 1 79 ? -18.406 -15.451 0.461 1.00 92.69 79 ASP A O 1
ATOM 639 N N . ILE A 1 80 ? -18.266 -13.223 0.300 1.00 97.81 80 ILE A N 1
ATOM 640 C CA . ILE A 1 80 ? -16.870 -13.156 0.752 1.00 97.81 80 ILE A CA 1
ATOM 641 C C . ILE A 1 80 ? -16.831 -13.251 2.282 1.00 97.81 80 ILE A C 1
ATOM 643 O O . ILE A 1 80 ? -17.623 -12.613 2.967 1.00 97.81 80 ILE A O 1
ATOM 647 N N . ASP A 1 81 ? -15.912 -14.055 2.814 1.00 98.12 81 ASP A N 1
ATOM 648 C CA . ASP A 1 81 ? -15.717 -14.227 4.259 1.00 98.12 81 ASP A CA 1
ATOM 649 C C . ASP A 1 81 ? -14.475 -13.487 4.763 1.00 98.12 81 ASP A C 1
ATOM 651 O O . ASP A 1 81 ? -14.455 -13.003 5.897 1.00 98.12 81 ASP A O 1
ATOM 655 N N . LEU A 1 82 ? -13.443 -13.393 3.917 1.00 98.50 82 LEU A N 1
ATOM 656 C CA . LEU A 1 82 ? -12.165 -12.763 4.230 1.00 98.50 82 LEU A CA 1
ATOM 657 C C . LEU A 1 82 ? -11.673 -11.901 3.060 1.00 98.50 82 LEU A C 1
ATOM 659 O O . LEU A 1 82 ? -11.511 -12.411 1.954 1.00 98.50 82 LEU A O 1
ATOM 663 N N . VAL A 1 83 ? -11.352 -10.634 3.319 1.00 98.62 83 VAL A N 1
ATOM 664 C CA . VAL A 1 83 ? -10.439 -9.845 2.484 1.00 98.62 83 VAL A CA 1
ATOM 665 C C . VAL A 1 83 ? -9.024 -10.027 3.022 1.00 98.62 83 VAL A C 1
ATOM 667 O O . VAL A 1 83 ? -8.766 -9.737 4.190 1.00 98.62 83 VAL A O 1
ATOM 670 N N . LEU A 1 84 ? -8.108 -10.494 2.178 1.00 98.50 84 LEU A N 1
ATOM 671 C CA . LEU A 1 84 ? -6.681 -10.561 2.471 1.00 98.50 84 LEU A CA 1
ATOM 672 C C . LEU A 1 84 ? -5.963 -9.465 1.680 1.00 98.50 84 LEU A C 1
ATOM 674 O O . LEU A 1 84 ? -5.984 -9.470 0.449 1.00 98.50 84 LEU A O 1
ATOM 678 N N . MET A 1 85 ? -5.351 -8.527 2.395 1.00 98.31 85 MET A N 1
ATOM 679 C CA . MET A 1 85 ? -4.767 -7.318 1.824 1.00 98.31 85 MET A CA 1
ATOM 680 C C . MET A 1 85 ? -3.284 -7.187 2.161 1.00 98.31 85 MET A C 1
ATOM 682 O O . MET A 1 85 ? -2.862 -7.556 3.254 1.00 98.31 85 MET A O 1
ATOM 686 N N . ASP A 1 86 ? -2.499 -6.612 1.254 1.00 98.38 86 ASP A N 1
ATOM 687 C CA . ASP A 1 86 ? -1.139 -6.137 1.523 1.00 98.38 86 ASP A CA 1
ATOM 688 C C . ASP A 1 86 ? -0.814 -4.900 0.667 1.00 98.38 86 ASP A C 1
ATOM 690 O O . ASP A 1 86 ? -1.502 -4.631 -0.315 1.00 98.38 86 ASP A O 1
ATOM 694 N N . LEU A 1 87 ? 0.227 -4.148 1.040 1.00 97.56 87 LEU A N 1
ATOM 695 C CA . LEU A 1 87 ? 0.564 -2.852 0.424 1.00 97.56 87 LEU A CA 1
ATOM 696 C C . LEU A 1 87 ? 1.853 -2.875 -0.412 1.00 97.56 87 LEU A C 1
ATOM 698 O O . LEU A 1 87 ? 2.353 -1.829 -0.820 1.00 97.56 87 LEU A O 1
ATOM 702 N N . THR A 1 88 ? 2.431 -4.049 -0.675 1.00 95.00 88 THR A N 1
ATOM 703 C CA . THR A 1 88 ? 3.784 -4.161 -1.259 1.00 95.00 88 THR A CA 1
ATOM 704 C C . THR A 1 88 ? 3.894 -3.527 -2.646 1.00 95.00 88 THR A C 1
ATOM 706 O O . THR A 1 88 ? 4.960 -3.038 -3.027 1.00 95.00 88 THR A O 1
ATOM 709 N N . ASP A 1 89 ? 2.809 -3.532 -3.420 1.00 90.69 89 ASP A N 1
ATOM 710 C CA . ASP A 1 89 ? 2.789 -2.984 -4.779 1.00 90.69 89 ASP A CA 1
ATOM 711 C C . ASP A 1 89 ? 2.526 -1.476 -4.844 1.00 90.69 89 ASP A C 1
ATOM 713 O O . ASP A 1 89 ? 2.760 -0.880 -5.890 1.00 90.69 89 ASP A O 1
ATOM 717 N N . GLU A 1 90 ? 2.223 -0.823 -3.717 1.00 95.88 90 GLU A N 1
ATOM 718 C CA . GLU A 1 90 ? 2.251 0.645 -3.634 1.00 95.88 90 GLU A CA 1
ATOM 719 C C . GLU A 1 90 ? 3.680 1.191 -3.798 1.00 95.88 90 GLU A C 1
ATOM 721 O O . GLU A 1 90 ? 3.863 2.352 -4.149 1.00 95.88 90 GLU A O 1
ATOM 726 N N . ARG A 1 91 ? 4.716 0.356 -3.586 1.00 94.25 91 ARG A N 1
ATOM 727 C CA . ARG A 1 91 ? 6.138 0.752 -3.521 1.00 94.25 91 ARG A CA 1
ATOM 728 C C . ARG A 1 91 ? 6.656 1.544 -4.723 1.00 94.25 91 ARG A C 1
ATOM 730 O O . ARG A 1 91 ? 7.676 2.212 -4.609 1.00 94.25 91 ARG A O 1
ATOM 737 N N . LEU A 1 92 ? 6.028 1.414 -5.889 1.00 94.50 92 LEU A N 1
ATOM 738 C CA . LEU A 1 92 ? 6.478 2.072 -7.119 1.00 94.50 92 LEU A CA 1
ATOM 739 C C . LEU A 1 92 ? 5.755 3.403 -7.372 1.00 94.50 92 LEU A C 1
ATOM 741 O O . LEU A 1 92 ? 6.171 4.166 -8.247 1.00 94.50 92 LEU A O 1
ATOM 745 N N . GLY A 1 93 ? 4.739 3.724 -6.571 1.00 96.62 93 GLY A N 1
ATOM 746 C CA . GLY A 1 93 ? 3.920 4.916 -6.717 1.00 96.62 93 GLY A CA 1
ATOM 747 C C . GLY A 1 93 ? 2.948 4.827 -7.891 1.00 96.62 93 GLY A C 1
ATOM 748 O O . GLY A 1 93 ? 2.599 3.745 -8.367 1.00 96.62 93 GLY A O 1
ATOM 749 N N . VAL A 1 94 ? 2.519 5.990 -8.374 1.00 98.31 94 VAL A N 1
ATOM 750 C CA . VAL A 1 94 ? 1.500 6.107 -9.424 1.00 98.31 94 VAL A CA 1
ATOM 751 C C . VAL A 1 94 ? 1.858 7.196 -10.429 1.00 98.31 94 VAL A C 1
ATOM 753 O O . VAL A 1 94 ? 2.600 8.125 -10.109 1.00 98.31 94 VAL A O 1
ATOM 756 N N . TYR A 1 95 ? 1.311 7.116 -11.635 1.00 98.25 95 TYR A N 1
ATOM 757 C CA . TYR A 1 95 ? 1.291 8.221 -12.586 1.00 98.25 95 TYR A CA 1
ATOM 758 C C . TYR A 1 95 ? -0.063 8.912 -12.555 1.00 98.25 95 TYR A C 1
ATOM 760 O O . TYR A 1 95 ? -1.091 8.256 -12.681 1.00 98.25 95 TYR A O 1
ATOM 768 N N . VAL A 1 96 ? -0.058 10.238 -12.451 1.00 95.00 96 VAL A N 1
ATOM 769 C CA . VAL A 1 96 ? -1.248 11.066 -12.669 1.00 95.00 96 VAL A CA 1
ATOM 770 C C . VAL A 1 96 ? -1.188 11.619 -14.082 1.00 95.00 96 VAL A C 1
ATOM 772 O O . VAL A 1 96 ? -0.197 12.247 -14.459 1.00 95.00 96 VAL A O 1
ATOM 775 N N . LEU A 1 97 ? -2.233 11.374 -14.867 1.00 92.44 97 LEU A N 1
ATOM 776 C CA . LEU A 1 97 ? -2.341 11.851 -16.240 1.00 92.44 97 LEU A CA 1
ATOM 777 C C . LEU A 1 97 ? -2.898 13.289 -16.297 1.00 92.44 97 LEU A C 1
ATOM 779 O O . LEU A 1 97 ? -3.505 13.752 -15.329 1.00 92.44 97 LEU A O 1
ATOM 783 N N . PRO A 1 98 ? -2.763 14.006 -17.433 1.00 90.06 98 PRO A N 1
ATOM 784 C CA . PRO A 1 98 ? -3.215 15.397 -17.561 1.00 90.06 98 PRO A CA 1
ATOM 785 C C . PRO A 1 98 ? -4.707 15.631 -17.297 1.00 90.06 98 PRO A C 1
ATOM 787 O O . PRO A 1 98 ? -5.113 16.747 -16.983 1.00 90.06 98 PRO A O 1
ATOM 790 N N . ASP A 1 99 ? -5.537 14.601 -17.455 1.00 82.75 99 ASP A N 1
ATOM 791 C CA . ASP A 1 99 ? -6.971 14.670 -17.188 1.00 82.75 99 ASP A CA 1
ATOM 792 C C . ASP A 1 99 ? -7.341 14.277 -15.746 1.00 82.75 99 ASP A C 1
ATOM 794 O O . ASP A 1 99 ? -8.530 14.232 -15.420 1.00 82.75 99 ASP A O 1
ATOM 798 N N . GLY A 1 100 ? -6.348 13.977 -14.903 1.00 87.25 100 GLY A N 1
ATOM 799 C CA . GLY A 1 100 ? -6.504 13.560 -13.512 1.00 87.25 100 GLY A CA 1
ATOM 800 C C . GLY A 1 100 ? -6.811 12.074 -13.306 1.00 87.25 100 GLY A C 1
ATOM 801 O O . GLY A 1 100 ? -7.024 11.679 -12.162 1.00 87.25 100 GLY A O 1
ATOM 802 N N . SER A 1 101 ? -6.861 11.252 -14.363 1.00 92.81 101 SER A N 1
ATOM 803 C CA . SER A 1 101 ? -6.877 9.789 -14.199 1.00 92.81 101 SER A CA 1
ATOM 804 C C . SER A 1 101 ? -5.522 9.291 -13.684 1.00 92.81 101 SER A C 1
ATOM 806 O O . SER A 1 101 ? -4.499 9.968 -13.845 1.00 92.81 101 SER A O 1
ATOM 808 N N . VAL A 1 102 ? -5.512 8.134 -13.022 1.00 96.69 102 VAL A N 1
ATOM 809 C CA . VAL A 1 102 ? -4.321 7.605 -12.350 1.00 96.69 102 VAL A CA 1
ATOM 810 C C . VAL A 1 102 ? -4.019 6.199 -12.843 1.00 96.69 102 VAL A C 1
ATOM 812 O O . VAL A 1 102 ? -4.921 5.386 -12.991 1.00 96.69 102 VAL A O 1
ATOM 815 N N . ILE A 1 103 ? -2.737 5.922 -13.074 1.00 98.19 103 ILE A N 1
ATOM 816 C CA . ILE A 1 103 ? -2.219 4.593 -13.402 1.00 98.19 103 ILE A CA 1
ATOM 817 C C . ILE A 1 103 ? -1.285 4.159 -12.279 1.00 98.19 103 ILE A C 1
ATOM 819 O O . ILE A 1 103 ? -0.365 4.895 -11.910 1.00 98.19 103 ILE A O 1
ATOM 823 N N . THR A 1 104 ? -1.465 2.952 -11.756 1.00 98.38 104 THR A N 1
ATOM 824 C CA . THR A 1 104 ? -0.497 2.360 -10.834 1.00 98.38 104 THR A CA 1
ATOM 825 C C . THR A 1 104 ? 0.796 2.055 -11.578 1.00 98.38 104 THR A C 1
ATOM 827 O O . THR A 1 104 ? 0.785 1.433 -12.640 1.00 98.38 104 THR A O 1
ATOM 830 N N . ARG A 1 105 ? 1.945 2.455 -11.021 1.00 97.56 105 ARG A N 1
ATOM 831 C CA . ARG A 1 105 ? 3.254 2.170 -11.620 1.00 97.56 105 ARG A CA 1
ATOM 832 C C . ARG A 1 105 ? 3.645 0.703 -11.398 1.00 97.56 105 ARG A C 1
ATOM 834 O O . ARG A 1 105 ? 4.537 0.397 -10.617 1.00 97.56 105 ARG A O 1
ATOM 841 N N . SER A 1 106 ? 2.941 -0.223 -12.037 1.00 95.44 106 SER A N 1
ATOM 842 C CA . SER A 1 106 ? 3.163 -1.663 -11.898 1.00 95.44 106 SER A CA 1
ATOM 843 C C . SER A 1 106 ? 4.407 -2.135 -12.661 1.00 95.44 106 SER A C 1
ATOM 845 O O . SER A 1 106 ? 4.911 -1.461 -13.562 1.00 95.44 106 SER A O 1
ATOM 847 N N . VAL A 1 107 ? 4.910 -3.324 -12.315 1.00 90.00 107 VAL A N 1
ATOM 848 C CA . VAL A 1 107 ? 6.036 -3.942 -13.038 1.00 90.00 107 VAL A CA 1
ATOM 849 C C . VAL A 1 107 ? 5.637 -4.229 -14.485 1.00 90.00 107 VAL A C 1
ATOM 851 O O . VAL A 1 107 ? 6.430 -4.021 -15.392 1.00 90.00 107 VAL A O 1
ATOM 854 N N . GLU A 1 108 ? 4.387 -4.623 -14.713 1.00 93.19 108 GLU A N 1
ATOM 855 C CA . GLU A 1 108 ? 3.817 -4.879 -16.031 1.00 93.19 108 GLU A CA 1
ATOM 856 C C . GLU A 1 108 ? 3.807 -3.618 -16.909 1.00 93.19 108 GLU A C 1
ATOM 858 O O . GLU A 1 108 ? 4.161 -3.683 -18.088 1.00 93.19 108 GLU A O 1
ATOM 863 N N . LEU A 1 109 ? 3.467 -2.457 -16.332 1.00 95.56 109 LEU A N 1
ATOM 864 C CA . LEU A 1 109 ? 3.536 -1.174 -17.033 1.00 95.56 109 LEU A CA 1
ATOM 865 C C . LEU A 1 109 ? 4.982 -0.835 -17.424 1.00 95.56 109 LEU A C 1
ATOM 867 O O . LEU A 1 109 ? 5.231 -0.456 -18.571 1.00 95.56 109 LEU A O 1
ATOM 871 N N . ILE A 1 110 ? 5.931 -1.019 -16.501 1.00 94.50 110 ILE A N 1
ATOM 872 C CA . ILE A 1 110 ? 7.362 -0.764 -16.729 1.00 94.50 110 ILE A CA 1
ATOM 873 C C . ILE A 1 110 ? 7.906 -1.682 -17.830 1.00 94.50 110 ILE A C 1
ATOM 875 O O . ILE A 1 110 ? 8.481 -1.202 -18.806 1.00 94.50 110 ILE A O 1
ATOM 879 N N . GLU A 1 111 ? 7.704 -2.994 -17.697 1.00 89.06 111 GLU A N 1
ATOM 880 C CA . GLU A 1 111 ? 8.213 -4.012 -18.624 1.00 89.06 111 GLU A CA 1
ATOM 881 C C . GLU A 1 111 ? 7.645 -3.849 -20.039 1.00 89.06 111 GLU A C 1
ATOM 883 O O . GLU A 1 111 ? 8.338 -4.129 -21.015 1.00 89.06 111 GLU A O 1
ATOM 888 N N . SER A 1 112 ? 6.411 -3.353 -20.169 1.00 94.88 112 SER A N 1
ATOM 889 C CA . SER A 1 112 ? 5.805 -3.066 -21.475 1.00 94.88 112 SER A CA 1
ATOM 890 C C . SER A 1 112 ? 6.441 -1.883 -22.217 1.00 94.88 112 SER A C 1
ATOM 892 O O . SER A 1 112 ? 6.187 -1.692 -23.406 1.00 94.88 112 SER A O 1
ATOM 894 N N . GLY A 1 113 ? 7.214 -1.037 -21.525 1.00 93.88 113 GLY A N 1
ATOM 895 C CA . GLY A 1 113 ? 7.715 0.233 -22.059 1.00 93.88 113 GLY A CA 1
ATOM 896 C C . GLY A 1 113 ? 6.646 1.329 -22.198 1.00 93.88 113 GLY A C 1
ATOM 897 O O . GLY A 1 113 ? 6.936 2.403 -22.735 1.00 93.88 113 GLY A O 1
ATOM 898 N N . ALA A 1 114 ? 5.419 1.106 -21.711 1.00 93.31 114 ALA A N 1
ATOM 899 C CA . ALA A 1 114 ? 4.325 2.077 -21.794 1.00 93.31 114 ALA A CA 1
ATOM 900 C C . ALA A 1 114 ? 4.624 3.393 -21.059 1.00 93.31 114 ALA A C 1
ATOM 902 O O . ALA A 1 114 ? 4.147 4.442 -21.485 1.00 93.31 114 ALA A O 1
ATOM 903 N N . GLU A 1 115 ? 5.472 3.372 -20.023 1.00 91.75 115 GLU A N 1
ATOM 904 C CA . GLU A 1 115 ? 5.892 4.584 -19.299 1.00 91.75 115 GLU A CA 1
ATOM 905 C C . GLU A 1 115 ? 6.499 5.654 -20.216 1.00 91.75 115 GLU A C 1
ATOM 907 O O . GLU A 1 115 ? 6.308 6.849 -20.000 1.00 91.75 115 GLU A O 1
ATOM 912 N N . GLN A 1 116 ? 7.200 5.234 -21.272 1.00 91.12 116 GLN A N 1
ATOM 913 C CA . GLN A 1 116 ? 7.851 6.138 -22.227 1.00 91.12 116 GLN A CA 1
ATOM 914 C C . GLN A 1 116 ? 6.851 6.839 -23.158 1.00 91.12 116 GLN A C 1
ATOM 916 O O . GLN A 1 116 ? 7.206 7.790 -23.850 1.00 91.12 116 GLN A O 1
ATOM 921 N N . HIS A 1 117 ? 5.608 6.360 -23.178 1.00 93.12 117 HIS A N 1
ATOM 922 C CA . HIS A 1 117 ? 4.548 6.788 -24.085 1.00 93.12 117 HIS A CA 1
ATOM 923 C C . HIS A 1 117 ? 3.372 7.430 -23.340 1.00 93.12 117 HIS A C 1
ATOM 925 O O . HIS A 1 117 ? 2.315 7.653 -23.935 1.00 93.12 117 HIS A O 1
ATOM 931 N N . LEU A 1 118 ? 3.540 7.731 -22.048 1.00 94.06 118 LEU A N 1
ATOM 932 C CA . LEU A 1 118 ? 2.528 8.439 -21.277 1.00 94.06 118 LEU A CA 1
ATOM 933 C C . LEU A 1 118 ? 2.250 9.825 -21.891 1.00 94.06 118 LEU A C 1
ATOM 935 O O . LEU A 1 118 ? 3.170 10.472 -22.404 1.00 94.06 118 LEU A O 1
ATOM 939 N N . PRO A 1 119 ? 0.996 10.314 -21.835 1.00 93.88 119 PRO A N 1
ATOM 940 C CA . PRO A 1 119 ? 0.642 11.636 -22.336 1.00 93.88 119 PRO A CA 1
ATOM 941 C C . PRO A 1 119 ? 1.546 12.741 -21.785 1.00 93.88 119 PRO A C 1
ATOM 943 O O . PRO A 1 119 ? 1.923 12.735 -20.611 1.00 93.88 119 PRO A O 1
ATOM 946 N N . HIS A 1 120 ? 1.853 13.741 -22.610 1.00 93.06 120 HIS A N 1
ATOM 947 C CA . HIS A 1 120 ? 2.605 14.910 -22.158 1.00 93.06 120 HIS A CA 1
ATOM 948 C C . HIS A 1 120 ? 1.880 15.612 -20.998 1.00 93.06 120 HIS A C 1
ATOM 950 O O . HIS A 1 120 ? 0.700 15.937 -21.116 1.00 93.06 120 HIS A O 1
ATOM 956 N N . GLY A 1 121 ? 2.601 15.893 -19.910 1.00 84.19 121 GLY A N 1
ATOM 957 C CA . GLY A 1 121 ? 2.028 16.420 -18.665 1.00 84.19 121 GLY A CA 1
ATOM 958 C C . GLY A 1 121 ? 1.601 15.336 -17.672 1.00 84.19 121 GLY A C 1
ATOM 959 O O . GLY A 1 121 ? 0.976 15.656 -16.670 1.00 84.19 121 GLY A O 1
ATOM 960 N N . SER A 1 122 ? 1.914 14.065 -17.939 1.00 92.12 122 SER A N 1
ATOM 961 C CA . SER A 1 122 ? 1.816 13.019 -16.919 1.00 92.12 122 SER A CA 1
ATOM 962 C C . SER A 1 122 ? 2.920 13.196 -15.879 1.00 92.12 122 SER A C 1
ATOM 964 O O . SER A 1 122 ? 4.066 13.492 -16.227 1.00 92.12 122 SER A O 1
ATOM 966 N N . HIS A 1 123 ? 2.591 12.975 -14.610 1.00 91.00 123 HIS A N 1
ATOM 967 C CA . HIS A 1 123 ? 3.513 13.150 -13.492 1.00 91.00 123 HIS A CA 1
ATOM 968 C C . HIS A 1 123 ? 3.622 11.865 -12.677 1.00 91.00 123 HIS A C 1
ATOM 970 O O . HIS A 1 123 ? 2.610 11.299 -12.266 1.00 91.00 123 HIS A O 1
ATOM 976 N N . HIS A 1 124 ? 4.852 11.413 -12.424 1.00 96.31 124 HIS A N 1
ATOM 977 C CA . HIS A 1 124 ? 5.098 10.335 -11.467 1.00 96.31 124 HIS A CA 1
ATOM 978 C C . HIS A 1 124 ? 5.012 10.889 -10.049 1.00 96.31 124 HIS A C 1
ATOM 980 O O . HIS A 1 124 ? 5.723 11.832 -9.703 1.00 96.31 124 HIS A O 1
ATOM 986 N N . ILE A 1 125 ? 4.165 10.279 -9.230 1.00 91.31 125 ILE A N 1
ATOM 987 C CA . ILE A 1 125 ? 4.097 10.518 -7.796 1.00 91.31 125 ILE A CA 1
ATOM 988 C C . ILE A 1 125 ? 4.783 9.331 -7.109 1.00 91.31 125 ILE A C 1
ATOM 990 O O . ILE A 1 125 ? 4.201 8.242 -7.043 1.00 91.31 125 ILE A O 1
ATOM 994 N N . PRO A 1 126 ? 6.023 9.500 -6.616 1.00 90.12 126 PRO A N 1
ATOM 995 C CA . PRO A 1 126 ? 6.783 8.402 -6.041 1.00 90.12 126 PRO A CA 1
ATOM 996 C C . PRO A 1 126 ? 6.209 7.984 -4.688 1.00 90.12 126 PRO A C 1
ATOM 998 O O . PRO A 1 126 ? 5.836 8.829 -3.866 1.00 90.12 126 PRO A O 1
ATOM 1001 N N . PHE A 1 127 ? 6.195 6.674 -4.437 1.00 91.56 127 PHE A N 1
ATOM 1002 C CA . PHE A 1 127 ? 5.822 6.109 -3.144 1.00 91.56 127 PHE A CA 1
ATOM 1003 C C . PHE A 1 127 ? 6.605 6.758 -2.000 1.00 91.56 127 PHE A C 1
ATOM 1005 O O . PHE A 1 127 ? 7.803 7.027 -2.111 1.00 91.56 127 PHE A O 1
ATOM 1012 N N . GLY A 1 128 ? 5.926 7.001 -0.881 1.00 83.62 128 GLY A N 1
ATOM 1013 C CA . GLY A 1 128 ? 6.548 7.593 0.301 1.00 83.62 128 GLY A CA 1
ATOM 1014 C C . GLY A 1 128 ? 6.751 9.106 0.244 1.00 83.62 128 GLY A C 1
ATOM 1015 O O . GLY A 1 128 ? 7.158 9.676 1.256 1.00 83.62 128 GLY A O 1
ATOM 1016 N N . SER A 1 129 ? 6.451 9.760 -0.884 1.00 82.69 129 SER A N 1
ATOM 1017 C CA . SER A 1 129 ? 6.300 11.217 -0.914 1.00 82.69 129 SER A CA 1
ATOM 1018 C C . SER A 1 129 ? 5.040 11.654 -0.167 1.00 82.69 129 SER A C 1
ATOM 1020 O O . SER A 1 129 ? 4.087 10.884 -0.022 1.00 82.69 129 SER A O 1
ATOM 1022 N N . ASP A 1 130 ? 5.020 12.908 0.275 1.00 78.06 130 ASP A N 1
ATOM 1023 C CA . ASP A 1 130 ? 3.879 13.482 0.998 1.00 78.06 130 ASP A CA 1
ATOM 1024 C C . ASP A 1 130 ? 2.632 13.521 0.118 1.00 78.06 130 ASP A C 1
ATOM 1026 O O . ASP A 1 130 ? 1.539 13.166 0.559 1.00 78.06 130 ASP A O 1
ATOM 1030 N N . LEU A 1 131 ? 2.823 13.856 -1.161 1.00 77.56 131 LEU A N 1
ATOM 1031 C CA . LEU A 1 131 ? 1.761 13.851 -2.157 1.00 77.56 131 LEU A CA 1
ATOM 1032 C C . LEU A 1 131 ? 1.196 12.439 -2.370 1.00 77.56 131 LEU A C 1
ATOM 1034 O O . LEU A 1 131 ? -0.021 12.265 -2.411 1.00 77.56 131 LEU A O 1
ATOM 1038 N N . HIS A 1 132 ? 2.064 11.420 -2.437 1.00 92.62 132 HIS A N 1
ATOM 1039 C CA . HIS A 1 132 ? 1.613 10.031 -2.516 1.00 92.62 132 HIS A CA 1
ATOM 1040 C C . HIS A 1 132 ? 0.800 9.646 -1.286 1.00 92.62 132 HIS A C 1
ATOM 1042 O O . HIS A 1 132 ? -0.294 9.110 -1.426 1.00 92.62 132 HIS A O 1
ATOM 1048 N N . LEU A 1 133 ? 1.310 9.935 -0.085 1.00 87.12 133 LEU A N 1
ATOM 1049 C CA . LEU A 1 133 ? 0.635 9.587 1.162 1.00 87.12 133 LEU A CA 1
ATOM 1050 C C . LEU A 1 133 ? -0.740 10.255 1.254 1.00 87.12 133 LEU A C 1
ATOM 1052 O O . LEU A 1 133 ? -1.684 9.607 1.687 1.00 87.12 133 LEU A O 1
ATOM 1056 N N . GLN A 1 134 ? -0.866 11.510 0.815 1.00 79.56 134 GLN A N 1
ATOM 1057 C CA . GLN A 1 134 ? -2.129 12.249 0.800 1.00 79.56 134 GLN A CA 1
ATOM 1058 C C . GLN A 1 134 ? -3.168 11.636 -0.149 1.00 79.56 134 GLN A C 1
ATOM 1060 O O . GLN A 1 134 ? -4.339 11.480 0.207 1.00 79.56 134 GLN A O 1
ATOM 1065 N N . TYR A 1 135 ? -2.768 11.324 -1.381 1.00 83.50 135 TYR A N 1
ATOM 1066 C CA . TYR A 1 135 ? -3.688 10.734 -2.355 1.00 83.50 135 TYR A CA 1
ATOM 1067 C C . TYR A 1 135 ? -4.043 9.306 -1.961 1.00 83.50 135 TYR A C 1
ATOM 1069 O O . TYR A 1 135 ? -5.208 8.914 -1.996 1.00 83.50 135 TYR A O 1
ATOM 1077 N N . TRP A 1 136 ? -3.054 8.548 -1.500 1.00 96.31 136 TRP A N 1
ATOM 1078 C CA . TRP A 1 136 ? -3.245 7.183 -1.051 1.00 96.31 136 TRP A CA 1
ATOM 1079 C C . TRP A 1 136 ? -4.121 7.099 0.201 1.00 96.31 136 TRP A C 1
ATOM 1081 O O . TRP A 1 136 ? -4.994 6.240 0.250 1.00 96.31 136 TRP A O 1
ATOM 1091 N N . SER A 1 137 ? -3.966 7.998 1.180 1.00 89.69 137 SER A N 1
ATOM 1092 C CA . SER A 1 137 ? -4.798 8.006 2.393 1.00 89.69 137 SER A CA 1
ATOM 1093 C C . SER A 1 137 ? -6.273 8.267 2.076 1.00 89.69 137 SER A C 1
ATOM 1095 O O . SER A 1 137 ? -7.162 7.615 2.629 1.00 89.69 137 SER A O 1
ATOM 1097 N N . THR A 1 138 ? -6.537 9.162 1.119 1.00 87.38 138 THR A N 1
ATOM 1098 C CA . THR A 1 138 ? -7.885 9.377 0.579 1.00 87.38 138 THR A CA 1
ATOM 1099 C C . THR A 1 138 ? -8.383 8.108 -0.110 1.00 87.38 138 THR A C 1
ATOM 1101 O O . THR A 1 138 ? -9.475 7.629 0.189 1.00 87.38 138 THR A O 1
ATOM 1104 N N . GLY A 1 139 ? -7.561 7.513 -0.975 1.00 92.88 139 GLY A N 1
ATOM 1105 C CA . GLY A 1 139 ? -7.946 6.324 -1.723 1.00 92.88 139 GLY A CA 1
ATOM 1106 C C . GLY A 1 139 ? -8.239 5.115 -0.861 1.00 92.88 139 GLY A C 1
ATOM 1107 O O . GLY A 1 139 ? -9.281 4.491 -1.029 1.00 92.88 139 GLY A O 1
ATOM 1108 N N . ILE A 1 140 ? -7.392 4.816 0.120 1.00 97.81 140 ILE A N 1
ATOM 1109 C CA . ILE A 1 140 ? -7.627 3.685 1.016 1.00 97.81 140 ILE A CA 1
ATOM 1110 C C . ILE A 1 140 ? -8.867 3.902 1.891 1.00 97.81 140 ILE A C 1
ATOM 1112 O O . ILE A 1 140 ? -9.549 2.937 2.225 1.00 97.81 140 ILE A O 1
ATOM 1116 N N . SER A 1 141 ? -9.211 5.155 2.207 1.00 94.75 141 SER A N 1
ATOM 1117 C CA . SER A 1 141 ? -10.464 5.490 2.894 1.00 94.75 141 SER A CA 1
ATOM 1118 C C . SER A 1 141 ? -11.688 5.214 2.016 1.00 94.75 141 SER A C 1
ATOM 1120 O O . SER A 1 141 ? -12.680 4.668 2.496 1.00 94.75 141 SER A O 1
ATOM 1122 N N . GLU A 1 142 ? -11.629 5.529 0.720 1.00 95.00 142 GLU A N 1
ATOM 1123 C CA . GLU A 1 142 ? -12.698 5.180 -0.227 1.00 95.00 142 GLU A CA 1
ATOM 1124 C C . GLU A 1 142 ? -12.791 3.665 -0.453 1.00 95.00 142 GLU A C 1
ATOM 1126 O O . GLU A 1 142 ? -13.885 3.102 -0.423 1.00 95.00 142 GLU A O 1
ATOM 1131 N N . VAL A 1 143 ? -11.656 2.972 -0.573 1.00 96.94 143 VAL A N 1
ATOM 1132 C CA . VAL A 1 143 ? -11.605 1.502 -0.623 1.00 96.94 143 VAL A CA 1
ATOM 1133 C C . VAL A 1 143 ? -12.212 0.884 0.641 1.00 96.94 143 VAL A C 1
ATOM 1135 O O . VAL A 1 143 ? -12.979 -0.076 0.557 1.00 96.94 143 VAL A O 1
ATOM 1138 N N . ALA A 1 144 ? -11.937 1.449 1.819 1.00 96.94 144 ALA A N 1
ATOM 1139 C CA . ALA A 1 144 ? -12.554 1.004 3.062 1.00 96.94 144 ALA A CA 1
ATOM 1140 C C . ALA A 1 144 ? -14.081 1.152 3.004 1.00 96.94 144 ALA A C 1
ATOM 1142 O O . ALA A 1 144 ? -14.791 0.198 3.321 1.00 96.94 144 ALA A O 1
ATOM 1143 N N . LYS A 1 145 ? -14.608 2.302 2.563 1.00 95.94 145 LYS A N 1
ATOM 1144 C CA . LYS A 1 145 ? -16.061 2.508 2.402 1.00 95.94 145 LYS A CA 1
ATOM 1145 C C . LYS A 1 145 ? -16.671 1.479 1.458 1.00 95.94 145 LYS A C 1
ATOM 1147 O O . LYS A 1 145 ? -17.697 0.893 1.784 1.00 95.94 145 LYS A O 1
ATOM 1152 N N . LEU A 1 146 ? -16.003 1.215 0.340 1.00 95.88 146 LEU A N 1
ATOM 1153 C CA . LEU A 1 146 ? -16.391 0.205 -0.633 1.00 95.88 146 LEU A CA 1
ATOM 1154 C C . LEU A 1 146 ? -16.479 -1.203 -0.013 1.00 95.88 146 LEU A C 1
ATOM 1156 O O . LEU A 1 146 ? -17.485 -1.890 -0.197 1.00 95.88 146 LEU A O 1
ATOM 1160 N N . PHE A 1 147 ? -15.490 -1.624 0.782 1.00 96.38 147 PHE A N 1
ATOM 1161 C CA . PHE A 1 147 ? -15.577 -2.897 1.508 1.00 96.38 147 PHE A CA 1
ATOM 1162 C C . PHE A 1 147 ? -16.729 -2.918 2.515 1.00 96.38 147 PHE A C 1
ATOM 1164 O O . PHE A 1 147 ? -17.465 -3.898 2.574 1.00 96.38 147 PHE A O 1
ATOM 1171 N N . HIS A 1 148 ? -16.950 -1.844 3.270 1.00 94.38 148 HIS A N 1
ATOM 1172 C CA . HIS A 1 148 ? -18.058 -1.793 4.226 1.00 94.38 148 HIS A CA 1
ATOM 1173 C C . HIS A 1 148 ? -19.437 -1.765 3.544 1.00 94.38 148 HIS A C 1
ATOM 1175 O O . HIS A 1 148 ? -20.395 -2.303 4.094 1.00 94.38 148 HIS A O 1
ATOM 1181 N N . GLU A 1 149 ? -19.545 -1.166 2.355 1.00 95.00 149 GLU A N 1
ATOM 1182 C CA . GLU A 1 149 ? -20.782 -1.089 1.573 1.00 95.00 149 GLU A CA 1
ATOM 1183 C C . GLU A 1 149 ? -21.136 -2.439 0.934 1.00 95.00 149 GLU A C 1
ATOM 1185 O O . GLU A 1 149 ? -22.239 -2.948 1.138 1.00 95.00 149 GLU A O 1
ATOM 1190 N N . TYR A 1 150 ? -20.203 -3.037 0.186 1.00 96.50 150 TYR A N 1
ATOM 1191 C CA . TYR A 1 150 ? -20.465 -4.246 -0.606 1.00 96.50 150 TYR A CA 1
ATOM 1192 C C . TYR A 1 150 ? -20.167 -5.545 0.152 1.00 96.50 150 TYR A C 1
ATOM 1194 O O . TYR A 1 150 ? -20.696 -6.601 -0.190 1.00 96.50 150 TYR A O 1
ATOM 1202 N N . MET A 1 151 ? -19.355 -5.487 1.209 1.00 95.94 151 MET A N 1
ATOM 1203 C CA . MET A 1 151 ? -18.897 -6.646 1.980 1.00 95.94 151 MET A CA 1
ATOM 1204 C C . MET A 1 151 ? -19.055 -6.456 3.510 1.00 95.94 151 MET A C 1
ATOM 1206 O O . MET A 1 151 ? -18.132 -6.741 4.274 1.00 95.94 151 MET A O 1
ATOM 1210 N N . PRO A 1 152 ? -20.237 -6.049 4.022 1.00 94.62 152 PRO A N 1
ATOM 1211 C CA . PRO A 1 152 ? -20.421 -5.604 5.415 1.00 94.62 152 PRO A CA 1
ATOM 1212 C C . PRO A 1 152 ? -20.206 -6.680 6.495 1.00 94.62 152 PRO A C 1
ATOM 1214 O O . PRO A 1 152 ? -20.191 -6.369 7.684 1.00 94.62 152 PRO A O 1
ATOM 1217 N N . ARG A 1 153 ? -20.113 -7.960 6.116 1.00 94.88 153 ARG A N 1
ATOM 1218 C CA . ARG A 1 153 ? -19.914 -9.094 7.042 1.00 94.88 153 ARG A CA 1
ATOM 1219 C C . ARG A 1 153 ? -18.541 -9.749 6.897 1.00 94.88 153 ARG A C 1
ATOM 1221 O O . ARG A 1 153 ? -18.289 -10.765 7.541 1.00 94.88 153 ARG A O 1
ATOM 1228 N N . THR A 1 154 ? -17.692 -9.195 6.045 1.00 97.69 154 THR A N 1
ATOM 1229 C CA . THR A 1 154 ? -16.405 -9.776 5.685 1.00 97.69 154 THR A CA 1
ATOM 1230 C C . THR A 1 154 ? -15.346 -9.371 6.698 1.00 97.69 154 THR A C 1
ATOM 1232 O O . THR A 1 154 ? -15.224 -8.200 7.050 1.00 97.69 154 THR A O 1
ATOM 1235 N N . ALA A 1 155 ? -14.560 -10.336 7.173 1.00 98.00 155 ALA A N 1
ATOM 1236 C CA . ALA A 1 155 ? -13.374 -10.027 7.957 1.00 98.00 155 ALA A CA 1
ATOM 1237 C C . ALA A 1 155 ? -12.292 -9.455 7.036 1.00 98.00 155 ALA A C 1
ATOM 1239 O O . ALA A 1 155 ? -12.100 -9.956 5.933 1.00 98.00 155 ALA A O 1
ATOM 1240 N N . ILE A 1 156 ? -11.548 -8.447 7.482 1.00 98.50 156 ILE A N 1
ATOM 1241 C CA . ILE A 1 156 ? -10.438 -7.884 6.706 1.00 98.50 156 ILE A CA 1
ATOM 1242 C C . ILE A 1 156 ? -9.139 -8.156 7.456 1.00 98.50 156 ILE A C 1
ATOM 1244 O O . ILE A 1 156 ? -9.025 -7.829 8.638 1.00 98.50 156 ILE A O 1
ATOM 1248 N N . ALA A 1 157 ? -8.167 -8.766 6.784 1.00 98.62 157 ALA A N 1
ATOM 1249 C CA . ALA A 1 157 ? -6.822 -8.982 7.296 1.00 98.62 157 ALA A CA 1
ATOM 1250 C C . ALA A 1 157 ? -5.813 -8.210 6.444 1.00 98.62 157 ALA A C 1
ATOM 1252 O O . ALA A 1 157 ? -5.757 -8.392 5.229 1.00 98.62 157 ALA A O 1
ATOM 1253 N N . LEU A 1 158 ? -5.003 -7.378 7.097 1.00 98.69 158 LEU A N 1
ATOM 1254 C CA . LEU A 1 158 ? -3.924 -6.627 6.463 1.00 98.69 158 LEU A CA 1
ATOM 1255 C C . LEU A 1 158 ? -2.585 -7.267 6.831 1.00 98.69 158 LEU A C 1
ATOM 1257 O O . LEU A 1 158 ? -2.258 -7.388 8.010 1.00 98.69 158 LEU A O 1
ATOM 1261 N N . LEU A 1 159 ? -1.809 -7.667 5.829 1.00 98.44 159 LEU A N 1
ATOM 1262 C CA . LEU A 1 159 ? -0.466 -8.206 5.995 1.00 98.44 159 LEU A CA 1
ATOM 1263 C C . LEU A 1 159 ? 0.529 -7.049 6.130 1.00 98.44 159 LEU A C 1
ATOM 1265 O O . LEU A 1 159 ? 0.897 -6.408 5.147 1.00 98.44 159 LEU A O 1
ATOM 1269 N N . GLY A 1 160 ? 0.965 -6.791 7.362 1.00 96.00 160 GLY A N 1
ATOM 1270 C CA . GLY A 1 160 ? 1.948 -5.761 7.704 1.00 96.00 160 GLY A CA 1
ATOM 1271 C C . GLY A 1 160 ? 3.379 -6.288 7.737 1.00 96.00 160 GLY A C 1
ATOM 1272 O O . GLY A 1 160 ? 4.140 -5.916 8.624 1.00 96.00 160 GLY A O 1
ATOM 1273 N N . ILE A 1 161 ? 3.734 -7.202 6.832 1.00 97.06 161 ILE A N 1
ATOM 1274 C CA . ILE A 1 161 ? 5.022 -7.901 6.876 1.00 97.06 161 ILE A CA 1
ATOM 1275 C C . ILE A 1 161 ? 6.108 -6.967 6.315 1.00 97.06 161 ILE A C 1
ATOM 1277 O O . ILE A 1 161 ? 6.005 -6.547 5.160 1.00 97.06 161 ILE A O 1
ATOM 1281 N N . PRO A 1 162 ? 7.156 -6.621 7.084 1.00 95.38 162 PRO A N 1
ATOM 1282 C CA . PRO A 1 162 ? 8.246 -5.808 6.560 1.00 95.38 162 PRO A CA 1
ATOM 1283 C C . PRO A 1 162 ? 9.015 -6.568 5.475 1.00 95.38 162 PRO A C 1
ATOM 1285 O O . PRO A 1 162 ? 9.001 -7.797 5.405 1.00 95.38 162 PRO A O 1
ATOM 1288 N N . TRP A 1 163 ? 9.731 -5.846 4.626 1.00 96.94 163 TRP A N 1
ATOM 1289 C CA . TRP A 1 163 ? 10.727 -6.446 3.748 1.00 96.94 163 TRP A CA 1
ATOM 1290 C C . TRP A 1 163 ? 11.825 -7.093 4.580 1.00 96.94 163 TRP A C 1
ATOM 1292 O O . TRP A 1 163 ? 12.339 -6.487 5.526 1.00 96.94 163 TRP A O 1
ATOM 1302 N N . ALA A 1 164 ? 12.185 -8.319 4.217 1.00 97.62 164 ALA A N 1
ATOM 1303 C CA . ALA A 1 164 ? 13.303 -9.018 4.814 1.00 97.62 164 ALA A CA 1
ATOM 1304 C C . ALA A 1 164 ? 14.593 -8.255 4.501 1.00 97.62 164 ALA A C 1
ATOM 1306 O O . ALA A 1 164 ? 14.843 -7.935 3.346 1.00 97.62 164 ALA A O 1
ATOM 1307 N N . SER A 1 165 ? 15.419 -7.987 5.513 1.00 95.56 165 SER A N 1
ATOM 1308 C CA . SER A 1 165 ? 16.767 -7.428 5.303 1.00 95.56 165 SER A CA 1
ATOM 1309 C C . SER A 1 165 ? 17.787 -8.503 4.918 1.00 95.56 165 SER A C 1
ATOM 1311 O O . SER A 1 165 ? 18.808 -8.208 4.301 1.00 95.56 165 SER A O 1
ATOM 1313 N N . TYR A 1 166 ? 17.514 -9.750 5.306 1.00 96.38 166 TYR A N 1
ATOM 1314 C CA . TYR A 1 166 ? 18.355 -10.911 5.044 1.00 96.38 166 TYR A CA 1
ATOM 1315 C C . TYR A 1 166 ? 17.498 -12.085 4.586 1.00 96.38 166 TYR A C 1
ATOM 1317 O O . TYR A 1 166 ? 16.351 -12.243 5.011 1.00 96.38 166 TYR A O 1
ATOM 1325 N N . SER A 1 167 ? 18.070 -12.931 3.749 1.00 96.44 167 SER A N 1
ATOM 1326 C CA . SER A 1 167 ? 17.501 -14.212 3.366 1.00 96.44 167 SER A CA 1
ATOM 1327 C C . SER A 1 167 ? 17.747 -15.282 4.436 1.00 96.44 167 SER A C 1
ATOM 1329 O O . SER A 1 167 ? 18.501 -15.084 5.394 1.00 96.44 167 SER A O 1
ATOM 1331 N N . GLU A 1 168 ? 17.108 -16.440 4.289 1.00 95.69 168 GLU A N 1
ATOM 1332 C CA . GLU A 1 168 ? 17.268 -17.570 5.211 1.00 95.69 168 GLU A CA 1
ATOM 1333 C C . GLU A 1 168 ? 18.690 -18.159 5.255 1.00 95.69 168 GLU A C 1
ATOM 1335 O O . GLU A 1 168 ? 19.065 -18.743 6.271 1.00 95.69 168 GLU A O 1
ATOM 1340 N N . ASP A 1 169 ? 19.504 -17.957 4.211 1.00 94.12 169 ASP A N 1
ATOM 1341 C CA . ASP A 1 169 ? 20.924 -18.342 4.195 1.00 94.12 169 ASP A CA 1
ATOM 1342 C C . ASP A 1 169 ? 21.855 -17.281 4.823 1.00 94.12 169 ASP A C 1
ATOM 1344 O O . ASP A 1 169 ? 23.065 -17.488 4.932 1.00 94.12 169 ASP A O 1
ATOM 1348 N N . GLY A 1 170 ? 21.285 -16.163 5.287 1.00 94.25 170 GLY A N 1
ATOM 1349 C CA . GLY A 1 170 ? 21.994 -15.069 5.947 1.00 94.25 170 GLY A CA 1
ATOM 1350 C C . GLY A 1 170 ? 22.570 -14.021 4.994 1.00 94.25 170 GLY A C 1
ATOM 1351 O O . GLY A 1 170 ? 23.180 -13.058 5.465 1.00 94.25 170 GLY A O 1
ATOM 1352 N N . THR A 1 171 ? 22.386 -14.160 3.680 1.00 95.25 171 THR A N 1
ATOM 1353 C CA . THR A 1 171 ? 22.793 -13.132 2.714 1.00 95.25 171 THR A CA 1
ATOM 1354 C C . THR A 1 171 ? 21.856 -11.918 2.755 1.00 95.25 171 THR A C 1
ATOM 1356 O O . THR A 1 171 ? 20.658 -12.068 3.001 1.00 95.25 171 THR A O 1
ATOM 1359 N N . PRO A 1 172 ? 22.358 -10.686 2.539 1.00 94.69 172 PRO A N 1
ATOM 1360 C CA . PRO A 1 172 ? 21.494 -9.521 2.369 1.00 94.69 172 PRO A CA 1
ATOM 1361 C C . PRO A 1 172 ? 20.546 -9.712 1.183 1.00 94.69 172 PRO A C 1
ATOM 1363 O O . PRO A 1 172 ? 20.947 -10.213 0.130 1.00 94.69 172 PRO A O 1
ATOM 1366 N N . THR A 1 173 ? 19.295 -9.294 1.337 1.00 95.19 173 THR A N 1
ATOM 1367 C CA . THR A 1 173 ? 18.331 -9.318 0.231 1.00 95.19 173 THR A CA 1
ATOM 1368 C C . THR A 1 173 ? 18.679 -8.278 -0.832 1.00 95.19 173 THR A C 1
ATOM 1370 O O . THR A 1 173 ? 19.198 -7.217 -0.478 1.00 95.19 173 THR A O 1
ATOM 1373 N N . PRO A 1 174 ? 18.352 -8.521 -2.113 1.00 91.19 174 PRO A N 1
ATOM 1374 C CA . PRO A 1 174 ? 18.561 -7.525 -3.153 1.00 91.19 174 PRO A CA 1
ATOM 1375 C C . PRO A 1 174 ? 17.650 -6.308 -2.954 1.00 91.19 174 PRO A C 1
ATOM 1377 O O . PRO A 1 174 ? 16.567 -6.407 -2.371 1.00 91.19 174 PRO A O 1
ATOM 1380 N N . ASP A 1 175 ? 18.069 -5.174 -3.507 1.00 91.44 175 ASP A N 1
ATOM 1381 C CA . ASP A 1 175 ? 17.203 -4.009 -3.649 1.00 91.44 175 ASP A CA 1
ATOM 1382 C C . ASP A 1 175 ? 16.109 -4.291 -4.686 1.00 91.44 175 ASP A C 1
ATOM 1384 O O . ASP A 1 175 ? 16.330 -4.969 -5.690 1.00 91.44 175 ASP A O 1
ATOM 1388 N N . SER A 1 176 ? 14.926 -3.717 -4.482 1.00 87.12 176 SER A N 1
ATOM 1389 C CA . SER A 1 176 ? 13.845 -3.733 -5.470 1.00 87.12 176 SER A CA 1
ATOM 1390 C C . SER A 1 176 ? 13.656 -2.321 -6.005 1.00 87.12 176 SER A C 1
ATOM 1392 O O . SER A 1 176 ? 13.220 -1.438 -5.267 1.00 87.12 176 SER A O 1
ATOM 1394 N N . PHE A 1 177 ? 13.948 -2.117 -7.293 1.00 86.06 177 PHE A N 1
ATOM 1395 C CA . PHE A 1 177 ? 13.869 -0.808 -7.959 1.00 86.06 177 PHE A CA 1
ATOM 1396 C C . PHE A 1 177 ? 14.668 0.289 -7.227 1.00 86.06 177 PHE A C 1
ATOM 1398 O O . PHE A 1 177 ? 14.202 1.412 -7.061 1.00 86.06 177 PHE A O 1
ATOM 1405 N N . GLY A 1 178 ? 15.876 -0.055 -6.764 1.00 86.81 178 GLY A N 1
ATOM 1406 C CA . GLY A 1 178 ? 16.785 0.876 -6.082 1.00 86.81 178 GLY A CA 1
ATOM 1407 C C . GLY A 1 178 ? 16.415 1.195 -4.630 1.00 86.81 178 GLY A C 1
ATOM 1408 O O . GLY A 1 178 ? 17.010 2.092 -4.038 1.00 86.81 178 GLY A O 1
ATOM 1409 N N . MET A 1 179 ? 15.441 0.483 -4.055 1.00 86.94 179 MET A N 1
ATOM 1410 C CA . MET A 1 179 ? 15.099 0.583 -2.639 1.00 86.94 179 MET A CA 1
ATOM 1411 C C . MET A 1 179 ? 15.487 -0.688 -1.891 1.00 86.94 179 MET A C 1
ATOM 1413 O O . MET A 1 179 ? 15.081 -1.791 -2.260 1.00 86.94 179 MET A O 1
ATOM 1417 N N . SER A 1 180 ? 16.221 -0.504 -0.801 1.00 91.69 180 SER A N 1
ATOM 1418 C CA . SER A 1 180 ? 16.541 -1.549 0.168 1.00 91.69 180 SER A CA 1
ATOM 1419 C C . SER A 1 180 ? 15.445 -1.694 1.232 1.00 91.69 180 SER A C 1
ATOM 1421 O O . SER A 1 180 ? 14.656 -0.774 1.478 1.00 91.69 180 SER A O 1
ATOM 1423 N N . ALA A 1 181 ? 15.444 -2.827 1.943 1.00 92.50 181 ALA A N 1
ATOM 1424 C CA . ALA A 1 181 ? 14.541 -3.067 3.073 1.00 92.50 181 ALA A CA 1
ATOM 1425 C C . ALA A 1 181 ? 14.641 -1.973 4.158 1.00 92.50 181 ALA A C 1
ATOM 1427 O O . ALA A 1 181 ? 13.627 -1.531 4.695 1.00 92.50 181 ALA A O 1
ATOM 1428 N N . SER A 1 182 ? 15.852 -1.479 4.450 1.00 88.38 182 SER A N 1
ATOM 1429 C CA . SER A 1 182 ? 16.072 -0.445 5.473 1.00 88.38 182 SER A CA 1
ATOM 1430 C C . SER A 1 182 ? 15.480 0.916 5.092 1.00 88.38 182 SER A C 1
ATOM 1432 O O . SER A 1 182 ? 15.065 1.670 5.971 1.00 88.38 182 SER A O 1
ATOM 1434 N N . GLN A 1 183 ? 15.404 1.221 3.794 1.00 85.75 183 GLN A N 1
ATOM 1435 C CA . GLN A 1 183 ? 14.819 2.461 3.291 1.00 85.75 183 GLN A CA 1
ATOM 1436 C C . GLN A 1 183 ? 13.293 2.394 3.253 1.00 85.75 183 GLN A C 1
ATOM 1438 O O . GLN A 1 183 ? 12.638 3.365 3.630 1.00 85.75 183 GLN A O 1
ATOM 1443 N N . ILE A 1 184 ? 12.721 1.272 2.802 1.00 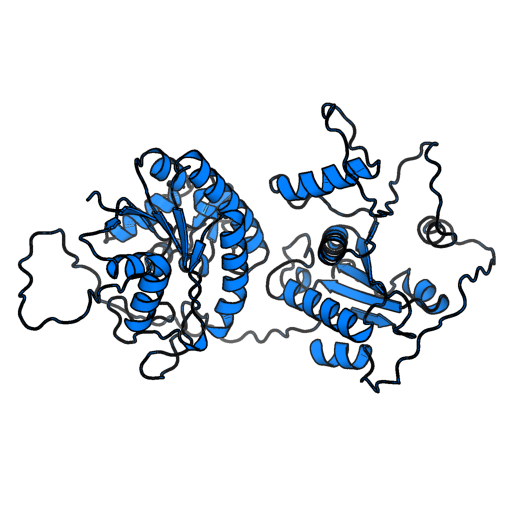91.38 184 ILE A N 1
ATOM 1444 C CA . ILE A 1 184 ? 11.277 1.194 2.566 1.00 91.38 184 ILE A CA 1
ATOM 1445 C C . ILE A 1 184 ? 10.472 0.819 3.810 1.00 91.38 184 ILE A C 1
ATOM 1447 O O . ILE A 1 184 ? 9.364 1.324 3.973 1.00 91.38 184 ILE A O 1
ATOM 1451 N N . ASN A 1 185 ? 11.011 -0.004 4.715 1.00 91.06 185 ASN A N 1
ATOM 1452 C CA . ASN A 1 185 ? 10.267 -0.480 5.886 1.00 91.06 185 ASN A CA 1
ATOM 1453 C C . ASN A 1 185 ? 9.734 0.656 6.781 1.00 91.06 185 ASN A C 1
ATOM 1455 O O . ASN A 1 185 ? 8.552 0.608 7.127 1.00 91.06 185 ASN A O 1
ATOM 1459 N N . PRO A 1 186 ? 10.514 1.705 7.122 1.00 86.75 186 PRO A N 1
ATOM 1460 C CA . PRO A 1 186 ? 10.001 2.819 7.925 1.00 86.75 186 PRO A CA 1
ATOM 1461 C C . PRO A 1 186 ? 8.874 3.594 7.229 1.00 86.75 186 PRO A C 1
ATOM 1463 O O . PRO A 1 186 ? 7.913 4.017 7.871 1.00 86.75 186 PRO A O 1
ATOM 1466 N N . VAL A 1 187 ? 8.975 3.757 5.907 1.00 88.38 187 VAL A N 1
ATOM 1467 C CA . VAL A 1 187 ? 7.961 4.448 5.100 1.00 88.38 187 VAL A CA 1
ATOM 1468 C C . VAL A 1 187 ? 6.690 3.604 5.036 1.00 88.38 187 VAL A C 1
ATOM 1470 O O . VAL A 1 187 ? 5.620 4.079 5.407 1.00 88.38 187 VAL A O 1
ATOM 1473 N N . MET A 1 188 ? 6.818 2.334 4.647 1.00 92.94 188 MET A N 1
ATOM 1474 C CA . MET A 1 188 ? 5.714 1.382 4.531 1.00 92.94 188 MET A CA 1
ATOM 1475 C C . MET A 1 188 ? 4.973 1.200 5.856 1.00 92.94 188 MET A C 1
ATOM 1477 O O . MET A 1 188 ? 3.750 1.090 5.855 1.00 92.94 188 MET A O 1
ATOM 1481 N N . ARG A 1 189 ? 5.677 1.242 6.996 1.00 90.50 189 ARG A N 1
ATOM 1482 C CA . ARG A 1 189 ? 5.039 1.135 8.312 1.00 90.50 189 ARG A CA 1
ATOM 1483 C C . ARG A 1 189 ? 3.971 2.205 8.532 1.00 90.50 189 ARG A C 1
ATOM 1485 O O . ARG A 1 189 ? 2.889 1.880 9.005 1.00 90.50 189 ARG A O 1
ATOM 1492 N N . SER A 1 190 ? 4.232 3.441 8.104 1.00 88.31 190 SER A N 1
ATOM 1493 C CA . SER A 1 190 ? 3.259 4.538 8.220 1.00 88.31 190 SER A CA 1
ATOM 1494 C C . SER A 1 190 ? 1.988 4.273 7.402 1.00 88.31 190 SER A C 1
ATOM 1496 O O . SER A 1 190 ? 0.890 4.602 7.843 1.00 88.31 190 SER A O 1
ATOM 1498 N N . TYR A 1 191 ? 2.126 3.641 6.233 1.00 96.25 191 TYR A N 1
ATOM 1499 C CA . TYR A 1 191 ? 0.999 3.257 5.381 1.00 96.25 191 TYR A CA 1
ATOM 1500 C C . TYR A 1 191 ? 0.219 2.091 5.998 1.00 96.25 191 TYR A C 1
ATOM 1502 O O . TYR A 1 191 ? -1.004 2.141 6.082 1.00 96.25 191 TYR A O 1
ATOM 1510 N N . VAL A 1 192 ? 0.920 1.066 6.488 1.00 95.62 192 VAL A N 1
ATOM 1511 C CA . VAL A 1 192 ? 0.310 -0.097 7.149 1.00 95.62 192 VAL A CA 1
ATOM 1512 C C . VAL A 1 192 ? -0.491 0.319 8.382 1.00 95.62 192 VAL A C 1
ATOM 1514 O O . VAL A 1 192 ? -1.639 -0.098 8.517 1.00 95.62 192 VAL A O 1
ATOM 1517 N N . ASP A 1 193 ? 0.077 1.158 9.252 1.00 89.19 193 ASP A N 1
ATOM 1518 C CA . ASP A 1 193 ? -0.605 1.629 10.463 1.00 89.19 193 ASP A CA 1
ATOM 1519 C C . ASP A 1 193 ? -1.859 2.448 10.113 1.00 89.19 193 ASP A C 1
ATOM 1521 O O . ASP A 1 193 ? -2.923 2.236 10.702 1.00 89.19 193 ASP A O 1
ATOM 1525 N N . TYR A 1 194 ? -1.768 3.322 9.101 1.00 89.94 194 TYR A N 1
ATOM 1526 C CA . TYR A 1 194 ? -2.920 4.078 8.611 1.00 89.94 194 TYR A CA 1
ATOM 1527 C C . TYR A 1 194 ? -4.008 3.146 8.059 1.00 89.94 194 TYR A C 1
ATOM 1529 O O . TYR A 1 194 ? -5.136 3.174 8.551 1.00 89.94 194 TYR A O 1
ATOM 1537 N N . ALA A 1 195 ? -3.675 2.257 7.114 1.00 95.62 195 ALA A N 1
ATOM 1538 C CA . ALA A 1 195 ? -4.629 1.309 6.532 1.00 95.62 195 ALA A CA 1
ATOM 1539 C C . ALA A 1 195 ? -5.277 0.403 7.584 1.00 95.62 195 ALA A C 1
ATOM 1541 O O . ALA A 1 195 ? -6.485 0.188 7.528 1.00 95.62 195 ALA A O 1
ATOM 1542 N N . ALA A 1 196 ? -4.510 -0.108 8.553 1.00 92.81 196 ALA A N 1
ATOM 1543 C CA . ALA A 1 196 ? -5.048 -0.963 9.608 1.00 92.81 196 ALA A CA 1
ATOM 1544 C C . ALA A 1 196 ? -6.179 -0.259 10.371 1.00 92.81 196 ALA A C 1
ATOM 1546 O O . ALA A 1 196 ? -7.239 -0.848 10.586 1.00 92.81 196 ALA A O 1
ATOM 1547 N N . SER A 1 197 ? -5.969 1.013 10.726 1.00 89.12 197 SER A N 1
ATOM 1548 C CA . SER A 1 197 ? -6.967 1.822 11.428 1.00 89.12 197 SER A CA 1
ATOM 1549 C C . SER A 1 197 ? -8.160 2.201 10.542 1.00 89.12 197 SER A C 1
ATOM 1551 O O . SER A 1 197 ? -9.300 1.957 10.929 1.00 89.12 197 SER A O 1
ATOM 1553 N N . THR A 1 198 ? -7.910 2.717 9.337 1.00 91.19 198 THR A N 1
ATOM 1554 C CA . THR A 1 198 ? -8.934 3.234 8.417 1.00 91.19 198 THR A CA 1
ATOM 1555 C C . THR A 1 198 ? -9.837 2.136 7.868 1.00 91.19 198 THR A C 1
ATOM 1557 O O . THR A 1 198 ? -11.048 2.310 7.760 1.00 91.19 198 THR A O 1
ATOM 1560 N N . VAL A 1 199 ? -9.263 0.982 7.527 1.00 94.44 199 VAL A N 1
ATOM 1561 C CA . VAL A 1 199 ? -10.011 -0.152 6.972 1.00 94.44 199 VAL A CA 1
ATOM 1562 C C . VAL A 1 199 ? -10.705 -0.957 8.079 1.00 94.44 199 VAL A C 1
ATOM 1564 O O . VAL A 1 199 ? -11.596 -1.752 7.795 1.00 94.44 199 VAL A O 1
ATOM 1567 N N . GLY A 1 200 ? -10.316 -0.773 9.347 1.00 92.75 200 GLY A N 1
ATOM 1568 C CA . GLY A 1 200 ? -10.760 -1.637 10.444 1.00 92.75 200 GLY A CA 1
ATOM 1569 C C . GLY A 1 200 ? -10.219 -3.065 10.308 1.00 92.75 200 GLY A C 1
ATOM 1570 O O . GLY A 1 200 ? -10.869 -4.028 10.718 1.00 92.75 200 GLY A O 1
ATOM 1571 N N . ALA A 1 201 ? -9.045 -3.215 9.690 1.00 95.94 201 ALA A N 1
ATOM 1572 C CA . ALA A 1 201 ? -8.456 -4.510 9.392 1.00 95.94 201 ALA A CA 1
ATOM 1573 C C . ALA A 1 201 ? -7.752 -5.109 10.616 1.00 95.94 201 ALA A C 1
ATOM 1575 O O . ALA A 1 201 ? -7.077 -4.426 11.389 1.00 95.94 201 ALA A O 1
ATOM 1576 N N . ARG A 1 202 ? -7.817 -6.436 10.747 1.00 97.56 202 ARG A N 1
ATOM 1577 C CA . ARG A 1 202 ? -6.929 -7.180 11.637 1.00 97.56 202 ARG A CA 1
ATOM 1578 C C . ARG A 1 202 ? -5.522 -7.163 11.045 1.00 97.56 202 ARG A C 1
ATOM 1580 O O . ARG A 1 202 ? -5.259 -7.833 10.048 1.00 97.56 202 ARG A O 1
ATOM 1587 N N . LEU A 1 203 ? -4.618 -6.430 11.685 1.00 97.25 203 LEU A N 1
ATOM 1588 C CA . LEU A 1 203 ? -3.212 -6.402 11.299 1.00 97.25 203 LEU A CA 1
ATOM 1589 C C . LEU A 1 203 ? -2.531 -7.737 11.642 1.00 97.25 203 LEU A C 1
ATOM 1591 O O . LEU A 1 203 ? -2.526 -8.165 12.798 1.00 97.25 203 LEU A O 1
ATOM 1595 N N . ILE A 1 204 ? -1.952 -8.385 10.632 1.00 97.31 204 ILE A N 1
ATOM 1596 C CA . ILE A 1 204 ? -1.045 -9.522 10.784 1.00 97.31 204 ILE A CA 1
ATOM 1597 C C . ILE A 1 204 ? 0.376 -8.973 10.703 1.00 97.31 204 ILE A C 1
ATOM 1599 O O . ILE A 1 204 ? 0.896 -8.715 9.617 1.00 97.31 204 ILE A O 1
ATOM 1603 N N . ASP A 1 205 ? 0.957 -8.740 11.876 1.00 90.06 205 ASP A N 1
ATOM 1604 C CA . ASP A 1 205 ? 2.294 -8.179 12.037 1.00 90.06 205 ASP A CA 1
ATOM 1605 C C . ASP A 1 205 ? 3.309 -9.291 12.332 1.00 90.06 205 ASP A C 1
ATOM 1607 O O . ASP A 1 205 ? 3.001 -10.256 13.038 1.00 90.06 205 ASP A O 1
ATOM 1611 N N . VAL A 1 206 ? 4.522 -9.153 11.804 1.00 87.44 206 VAL A N 1
ATOM 1612 C CA . VAL A 1 206 ? 5.620 -10.101 12.024 1.00 87.44 206 VAL A CA 1
ATOM 1613 C C . VAL A 1 206 ? 6.841 -9.314 12.466 1.00 87.44 206 VAL A C 1
ATOM 1615 O O . VAL A 1 206 ? 7.222 -8.334 11.831 1.00 87.44 206 VAL A O 1
ATOM 1618 N N . ASN A 1 207 ? 7.484 -9.761 13.548 1.00 81.88 207 ASN A N 1
ATOM 1619 C CA . ASN A 1 207 ? 8.713 -9.136 14.027 1.00 81.88 207 ASN A CA 1
ATOM 1620 C C . ASN A 1 207 ? 9.765 -9.129 12.904 1.00 81.88 207 ASN A C 1
ATOM 1622 O O . ASN A 1 207 ? 10.164 -10.196 12.433 1.00 81.88 207 ASN A O 1
ATOM 1626 N N . SER A 1 208 ? 10.241 -7.939 12.523 1.00 82.31 208 SER A N 1
ATOM 1627 C CA . SER A 1 208 ? 11.222 -7.736 11.451 1.00 82.31 208 SER A CA 1
ATOM 1628 C C . SER A 1 208 ? 12.479 -8.591 11.605 1.00 82.31 208 SER A C 1
ATOM 1630 O O . SER A 1 208 ? 13.027 -9.059 10.610 1.00 82.31 208 SER A O 1
ATOM 1632 N N . ASP A 1 209 ? 12.908 -8.858 12.841 1.00 82.81 209 ASP A N 1
ATOM 1633 C CA . ASP A 1 209 ? 14.104 -9.657 13.125 1.00 82.81 209 ASP A CA 1
ATOM 1634 C C . ASP A 1 209 ? 13.935 -11.136 12.762 1.00 82.81 209 ASP A C 1
ATOM 1636 O O . ASP A 1 209 ? 14.929 -11.845 12.579 1.00 82.81 209 ASP A O 1
ATOM 1640 N N . LEU A 1 210 ? 12.692 -11.603 12.623 1.00 88.38 210 LEU A N 1
ATOM 1641 C CA . LEU A 1 210 ? 12.338 -12.972 12.243 1.00 88.38 210 LEU A CA 1
ATOM 1642 C C . LEU A 1 210 ? 11.999 -13.101 10.755 1.00 88.38 210 LEU A C 1
ATOM 1644 O O . LEU A 1 210 ? 11.965 -14.215 10.234 1.00 88.38 210 LEU A O 1
ATOM 1648 N N . VAL A 1 211 ? 11.784 -11.985 10.055 1.00 96.00 211 VAL A N 1
ATOM 1649 C CA . VAL A 1 211 ? 11.440 -12.008 8.634 1.00 96.00 211 VAL A CA 1
ATOM 1650 C C . VAL A 1 211 ? 12.680 -12.332 7.804 1.00 96.00 211 VAL A C 1
ATOM 1652 O O . VAL A 1 211 ? 13.708 -11.654 7.887 1.00 96.00 211 VAL A O 1
ATOM 1655 N N . ARG A 1 212 ? 12.588 -13.395 7.006 1.00 97.19 212 ARG A N 1
ATOM 1656 C CA . ARG A 1 212 ? 13.620 -13.834 6.063 1.00 97.19 212 ARG A CA 1
ATOM 1657 C C . ARG A 1 212 ? 13.028 -13.994 4.672 1.00 97.19 212 ARG A C 1
ATOM 1659 O O . ARG A 1 212 ? 11.870 -14.390 4.548 1.00 97.19 212 ARG A O 1
ATOM 1666 N N . SER A 1 213 ? 13.814 -13.690 3.641 1.00 95.81 213 SER A N 1
ATOM 1667 C CA . SER A 1 213 ? 13.478 -14.043 2.256 1.00 95.81 213 SER A CA 1
ATOM 1668 C C . SER A 1 213 ? 13.998 -15.430 1.884 1.00 95.81 213 SER A C 1
ATOM 1670 O O . SER A 1 213 ? 14.861 -15.990 2.567 1.00 95.81 213 SER A O 1
ATOM 1672 N N . LYS A 1 214 ? 13.491 -15.971 0.777 1.00 93.56 214 LYS A N 1
ATOM 1673 C CA . LYS A 1 214 ? 13.972 -17.211 0.172 1.00 93.56 214 LYS A CA 1
ATOM 1674 C C . LYS A 1 214 ? 14.699 -16.905 -1.144 1.00 93.56 214 LYS A C 1
ATOM 1676 O O . LYS A 1 214 ? 14.052 -16.460 -2.090 1.00 93.56 214 LYS A O 1
ATOM 1681 N N . PRO A 1 215 ? 16.022 -17.116 -1.254 1.00 90.94 215 PRO A N 1
ATOM 1682 C CA . PRO A 1 215 ? 16.756 -16.789 -2.480 1.00 90.94 215 PRO A CA 1
ATOM 1683 C C . PRO A 1 215 ? 16.285 -17.577 -3.709 1.00 90.94 215 PRO A C 1
ATOM 1685 O O . PRO A 1 215 ? 16.278 -17.044 -4.816 1.00 90.94 215 PRO A O 1
ATOM 1688 N N . ASP A 1 216 ? 15.862 -18.829 -3.519 1.00 88.31 216 ASP A N 1
ATOM 1689 C CA . ASP A 1 216 ? 15.318 -19.722 -4.547 1.00 88.31 216 ASP A CA 1
ATOM 1690 C C . ASP A 1 216 ? 13.778 -19.720 -4.582 1.00 88.31 216 ASP A C 1
ATOM 1692 O O . ASP A 1 216 ? 13.148 -20.704 -4.977 1.00 88.31 216 ASP A O 1
ATOM 1696 N N . HIS A 1 217 ? 13.149 -18.615 -4.165 1.00 86.94 217 HIS A N 1
ATOM 1697 C CA . HIS A 1 217 ? 11.698 -18.466 -4.221 1.00 86.94 217 HIS A CA 1
ATOM 1698 C C . HIS A 1 217 ? 11.171 -18.671 -5.655 1.00 86.94 217 HIS A C 1
ATOM 1700 O O . HIS A 1 217 ? 11.814 -18.209 -6.605 1.00 86.94 217 HIS A O 1
ATOM 1706 N N . PRO A 1 218 ? 9.986 -19.289 -5.854 1.00 79.50 218 PRO A N 1
ATOM 1707 C CA . PRO A 1 218 ? 9.448 -19.573 -7.192 1.00 79.50 218 PRO A CA 1
ATOM 1708 C C . PRO A 1 218 ? 9.337 -18.347 -8.107 1.00 79.50 218 PRO A C 1
ATOM 1710 O O . PRO A 1 218 ? 9.409 -18.470 -9.328 1.00 79.50 218 PRO A O 1
ATOM 1713 N N . TRP A 1 219 ? 9.189 -17.164 -7.507 1.00 80.94 219 TRP A N 1
ATOM 1714 C CA . TRP A 1 219 ? 9.025 -15.882 -8.193 1.00 80.94 219 TRP A CA 1
ATOM 1715 C C . TRP A 1 219 ? 10.308 -15.034 -8.236 1.00 80.94 219 TRP A C 1
ATOM 1717 O O . TRP A 1 219 ? 10.256 -13.855 -8.574 1.00 80.94 219 TRP A O 1
ATOM 1727 N N . GLY A 1 220 ? 11.458 -15.629 -7.908 1.00 86.12 220 GLY A N 1
ATOM 1728 C CA . GLY A 1 220 ? 12.771 -14.984 -7.930 1.00 86.12 220 GLY A CA 1
ATOM 1729 C C . GLY A 1 220 ? 13.191 -14.386 -6.587 1.00 86.12 220 GLY A C 1
ATOM 1730 O O . GLY A 1 220 ? 12.414 -14.324 -5.638 1.00 86.12 220 GLY A O 1
ATOM 1731 N N . ASN A 1 221 ? 14.438 -13.934 -6.499 1.00 89.94 221 ASN A N 1
ATOM 1732 C CA . ASN A 1 22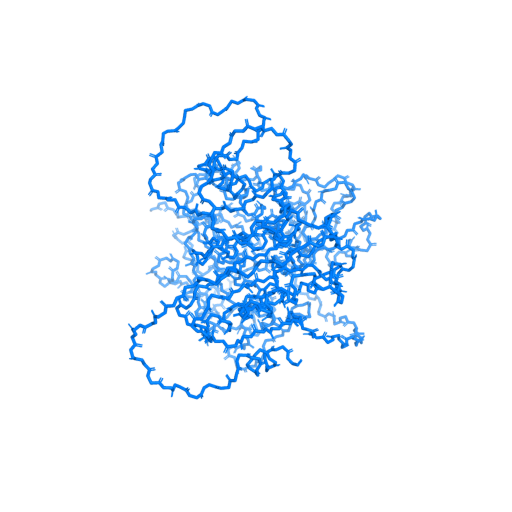1 ? 14.990 -13.371 -5.270 1.00 89.94 221 ASN A CA 1
ATOM 1733 C C . ASN A 1 221 ? 14.516 -11.921 -5.068 1.00 89.94 221 ASN A C 1
ATOM 1735 O O . ASN A 1 221 ? 14.872 -11.042 -5.851 1.00 89.94 221 ASN A O 1
ATOM 1739 N N . ALA A 1 222 ? 13.731 -11.674 -4.019 1.00 92.12 222 ALA A N 1
ATOM 1740 C CA . ALA A 1 222 ? 13.261 -10.343 -3.642 1.00 92.12 222 ALA A CA 1
ATOM 1741 C C . ALA A 1 222 ? 13.052 -10.248 -2.118 1.00 92.12 222 ALA A C 1
ATOM 1743 O O . ALA A 1 222 ? 12.767 -11.257 -1.468 1.00 92.12 222 ALA A O 1
ATOM 1744 N N . PRO A 1 223 ? 13.132 -9.047 -1.523 1.00 96.06 223 PRO A N 1
ATOM 1745 C CA . PRO A 1 223 ? 12.998 -8.867 -0.074 1.00 96.06 223 PRO A CA 1
ATOM 1746 C C . PRO A 1 223 ? 11.581 -9.132 0.476 1.00 96.06 223 PRO A C 1
ATOM 1748 O O . PRO A 1 223 ? 11.405 -9.277 1.682 1.00 96.06 223 PRO A O 1
ATOM 1751 N N . PHE A 1 224 ? 10.575 -9.229 -0.393 1.00 95.81 224 PHE A N 1
ATOM 1752 C CA . PHE A 1 224 ? 9.179 -9.570 -0.073 1.00 95.81 224 PHE A CA 1
ATOM 1753 C C . PHE A 1 224 ? 8.771 -10.974 -0.562 1.00 95.81 224 PHE A C 1
ATOM 1755 O O . PHE A 1 224 ? 7.598 -11.335 -0.531 1.00 95.81 224 PHE A O 1
ATOM 1762 N N . HIS A 1 225 ? 9.733 -11.771 -1.034 1.00 94.00 225 HIS A N 1
ATOM 1763 C CA . HIS A 1 225 ? 9.556 -13.183 -1.369 1.00 94.00 225 HIS A CA 1
ATOM 1764 C C . HIS A 1 225 ? 10.066 -14.023 -0.200 1.00 94.00 225 HIS A C 1
ATOM 1766 O O . HIS A 1 225 ? 11.256 -14.339 -0.100 1.00 94.00 225 HIS A O 1
ATOM 1772 N N . TYR A 1 226 ? 9.175 -14.270 0.756 1.00 96.31 226 TYR A N 1
ATOM 1773 C CA . TYR A 1 226 ? 9.553 -14.717 2.089 1.00 96.31 226 TYR A CA 1
ATOM 1774 C C . TYR A 1 226 ? 9.965 -16.195 2.143 1.00 96.31 226 TYR A C 1
ATOM 1776 O O . TYR A 1 226 ? 9.690 -16.990 1.244 1.00 96.31 226 TYR A O 1
ATOM 1784 N N . SER A 1 227 ? 10.650 -16.580 3.219 1.00 95.81 227 SER A N 1
ATOM 1785 C CA . SER A 1 227 ? 10.895 -17.988 3.524 1.00 95.81 227 SER A CA 1
ATOM 1786 C C . SER A 1 227 ? 9.600 -18.722 3.867 1.00 95.81 227 SER A C 1
ATOM 1788 O O . SER A 1 227 ? 8.628 -18.138 4.354 1.00 95.81 227 SER A O 1
ATOM 1790 N N . THR A 1 228 ? 9.608 -20.045 3.677 1.00 94.88 228 THR A N 1
ATOM 1791 C CA . THR A 1 228 ? 8.496 -20.930 4.057 1.00 94.88 228 THR A CA 1
ATOM 1792 C C . THR A 1 228 ? 8.074 -20.704 5.514 1.00 94.88 228 THR A C 1
ATOM 1794 O O . THR A 1 228 ? 6.883 -20.675 5.817 1.00 94.88 228 THR A O 1
ATOM 1797 N N . SER A 1 229 ? 9.033 -20.507 6.429 1.00 94.38 229 SER A N 1
ATOM 1798 C CA . SER A 1 229 ? 8.739 -20.290 7.851 1.00 94.38 229 SER A CA 1
ATOM 1799 C C . SER A 1 229 ? 7.925 -19.020 8.096 1.00 94.38 229 SER A C 1
ATOM 1801 O O . SER A 1 229 ? 6.995 -19.049 8.896 1.00 94.38 229 SER A O 1
ATOM 1803 N N . VAL A 1 230 ? 8.220 -17.931 7.378 1.00 96.50 230 VAL A N 1
ATOM 1804 C CA . VAL A 1 230 ? 7.470 -16.674 7.497 1.00 96.50 230 VAL A CA 1
ATOM 1805 C C . VAL A 1 230 ? 6.028 -16.869 7.032 1.00 96.50 230 VAL A C 1
ATOM 1807 O O . VAL A 1 230 ? 5.107 -16.506 7.759 1.00 96.50 230 VAL A O 1
ATOM 1810 N N . TYR A 1 231 ? 5.801 -17.497 5.874 1.00 95.50 231 TYR A N 1
ATOM 1811 C CA . TYR A 1 231 ? 4.438 -17.753 5.387 1.00 95.50 231 TYR A CA 1
ATOM 1812 C C . TYR A 1 231 ? 3.633 -18.673 6.320 1.00 95.50 231 TYR A C 1
ATOM 1814 O O . TYR A 1 231 ? 2.435 -18.453 6.526 1.00 95.50 231 TYR A O 1
ATOM 1822 N N . LEU A 1 232 ? 4.276 -19.670 6.940 1.00 94.94 232 LEU A N 1
ATOM 1823 C CA . LEU A 1 232 ? 3.638 -20.526 7.946 1.00 94.94 232 LEU A CA 1
ATOM 1824 C C . LEU A 1 232 ? 3.272 -19.749 9.220 1.00 94.94 232 LEU A C 1
ATOM 1826 O O . LEU A 1 232 ? 2.174 -19.935 9.746 1.00 94.94 232 LEU A O 1
ATOM 1830 N N . ASP A 1 233 ? 4.137 -18.853 9.696 1.00 95.25 233 ASP A N 1
ATOM 1831 C CA . ASP A 1 233 ? 3.858 -18.021 10.871 1.00 95.25 233 ASP A CA 1
ATOM 1832 C C . ASP A 1 233 ? 2.746 -16.993 10.604 1.00 95.25 233 ASP A C 1
ATOM 1834 O O . ASP A 1 233 ? 1.874 -16.779 11.455 1.00 95.25 233 ASP A O 1
ATOM 1838 N N . VAL A 1 234 ? 2.710 -16.412 9.402 1.00 96.12 234 VAL A N 1
ATOM 1839 C CA . VAL A 1 234 ? 1.619 -15.539 8.938 1.00 96.12 234 VAL A CA 1
ATOM 1840 C C . VAL A 1 234 ? 0.309 -16.320 8.870 1.00 96.12 234 VAL A C 1
ATOM 1842 O O . VAL A 1 234 ? -0.705 -15.865 9.399 1.00 96.12 234 VAL A O 1
ATOM 1845 N N . THR A 1 235 ? 0.327 -17.528 8.302 1.00 95.56 235 THR A N 1
ATOM 1846 C CA . THR A 1 235 ? -0.850 -18.408 8.232 1.00 95.56 235 THR A CA 1
ATOM 1847 C C . THR A 1 235 ? -1.367 -18.771 9.622 1.00 95.56 235 THR A C 1
ATOM 1849 O O . THR A 1 235 ? -2.574 -18.696 9.875 1.00 95.56 235 THR A O 1
ATOM 1852 N N . ARG A 1 236 ? -0.464 -19.096 10.554 1.00 95.25 236 ARG A N 1
ATOM 1853 C CA . ARG A 1 236 ? -0.819 -19.379 11.949 1.00 95.25 236 ARG A CA 1
ATOM 1854 C C . ARG A 1 236 ? -1.408 -18.160 12.637 1.00 95.25 236 ARG A C 1
ATOM 1856 O O . ARG A 1 236 ? -2.400 -18.286 13.350 1.00 95.25 236 ARG A O 1
ATOM 1863 N N . SER A 1 237 ? -0.854 -16.980 12.389 1.00 95.44 237 SER A N 1
ATOM 1864 C CA . SER A 1 237 ? -1.382 -15.725 12.924 1.00 95.44 237 SER A CA 1
ATOM 1865 C C . SER A 1 237 ? -2.769 -15.412 12.361 1.00 95.44 237 SER A C 1
ATOM 1867 O O . SER A 1 237 ? -3.668 -15.031 13.112 1.00 95.44 237 SER A O 1
ATOM 1869 N N . LEU A 1 238 ? -2.979 -15.633 11.063 1.00 95.31 238 LEU A N 1
ATOM 1870 C CA . LEU A 1 238 ? -4.249 -15.395 10.383 1.00 95.31 238 LEU A CA 1
ATOM 1871 C C . LEU A 1 238 ? -5.348 -16.354 10.867 1.00 95.31 238 LEU A C 1
ATOM 1873 O O . LEU A 1 238 ? -6.432 -15.909 11.247 1.00 95.31 238 LEU A O 1
ATOM 1877 N N . THR A 1 239 ? -5.058 -17.657 10.900 1.00 94.94 239 THR A N 1
ATOM 1878 C CA . THR A 1 239 ? -6.066 -18.724 11.057 1.00 94.94 239 THR A CA 1
ATOM 1879 C C . THR A 1 239 ? -6.107 -19.368 12.446 1.00 94.94 239 THR A C 1
ATOM 1881 O O . THR A 1 239 ? -7.081 -20.037 12.789 1.00 94.94 239 THR A O 1
ATOM 1884 N N . GLY A 1 240 ? -5.056 -19.198 13.252 1.00 93.88 240 GLY A N 1
ATOM 1885 C CA . GLY A 1 240 ? -4.855 -19.927 14.507 1.00 93.88 240 GLY A CA 1
ATOM 1886 C C . GLY A 1 240 ? -4.404 -21.384 14.329 1.00 93.88 240 GLY A C 1
ATOM 1887 O O . GLY A 1 240 ? -4.377 -22.126 15.310 1.00 93.88 240 GLY A O 1
ATOM 1888 N N . ARG A 1 241 ? -4.077 -21.815 13.103 1.00 91.88 241 ARG A N 1
ATOM 1889 C CA . ARG A 1 241 ? -3.677 -23.189 12.761 1.00 91.88 241 ARG A CA 1
ATOM 1890 C C . ARG A 1 241 ? -2.433 -23.194 11.886 1.00 91.88 241 ARG A C 1
ATOM 1892 O O . ARG A 1 241 ? -2.133 -22.210 11.220 1.00 91.88 241 ARG A O 1
ATOM 1899 N N . ASP A 1 242 ? -1.719 -24.311 11.880 1.00 90.62 242 ASP A N 1
ATOM 1900 C CA . ASP A 1 242 ? -0.587 -24.478 10.974 1.00 90.62 242 ASP A CA 1
ATOM 1901 C C . ASP A 1 242 ? -1.063 -24.506 9.516 1.00 90.62 242 ASP A C 1
ATOM 1903 O O . ASP A 1 242 ? -2.080 -25.123 9.194 1.00 90.62 242 ASP A O 1
ATOM 1907 N N . GLY A 1 243 ? -0.323 -23.814 8.650 1.00 89.56 243 GLY A N 1
ATOM 1908 C CA . GLY A 1 243 ? -0.515 -23.871 7.204 1.00 89.56 243 GLY A CA 1
ATOM 1909 C C . GLY A 1 243 ? 0.134 -25.102 6.574 1.00 89.56 243 GLY A C 1
ATOM 1910 O O . GLY A 1 243 ? 0.658 -25.986 7.255 1.00 89.56 243 GLY A O 1
ATOM 1911 N N . ARG A 1 244 ? 0.148 -25.128 5.243 1.00 91.38 244 ARG A N 1
ATOM 1912 C CA . ARG A 1 244 ? 0.896 -26.106 4.441 1.00 91.38 244 ARG A CA 1
ATOM 1913 C C . ARG A 1 244 ? 2.047 -25.422 3.714 1.00 91.38 244 ARG A C 1
ATOM 1915 O O . ARG A 1 244 ? 1.940 -24.248 3.397 1.00 91.38 244 ARG A O 1
ATOM 1922 N N . ASP A 1 245 ? 3.099 -26.168 3.391 1.00 91.12 245 ASP A N 1
ATOM 1923 C CA . ASP A 1 245 ? 4.127 -25.717 2.446 1.00 91.12 245 ASP A CA 1
ATOM 1924 C C . ASP A 1 245 ? 3.795 -26.248 1.038 1.00 91.12 245 ASP A C 1
ATOM 1926 O O . ASP A 1 245 ? 4.060 -27.427 0.756 1.00 91.12 245 ASP A O 1
ATOM 1930 N N . PRO A 1 246 ? 3.200 -25.424 0.151 1.00 85.44 246 PRO A N 1
ATOM 1931 C CA . PRO A 1 246 ? 2.850 -25.837 -1.207 1.00 85.44 246 PRO A CA 1
ATOM 1932 C C . PRO A 1 246 ? 4.076 -26.060 -2.104 1.00 85.44 246 PRO A C 1
ATOM 1934 O O . PRO A 1 246 ? 3.935 -26.638 -3.180 1.00 85.44 246 PRO A O 1
ATOM 1937 N N . TRP A 1 247 ? 5.261 -25.619 -1.680 1.00 81.31 247 TRP A N 1
ATOM 1938 C CA . TRP A 1 247 ? 6.492 -25.648 -2.468 1.00 81.31 247 TRP A CA 1
ATOM 1939 C C . TRP A 1 247 ? 7.475 -26.721 -1.990 1.00 81.31 247 TRP A C 1
ATOM 1941 O O . TRP A 1 247 ? 8.550 -26.893 -2.571 1.00 81.31 247 TRP A O 1
ATOM 1951 N N . SER A 1 248 ? 7.109 -27.480 -0.955 1.00 78.75 248 SER A N 1
ATOM 1952 C CA . SER A 1 248 ? 7.855 -28.661 -0.540 1.00 78.75 248 SER A CA 1
ATOM 1953 C C . SER A 1 248 ? 7.760 -29.750 -1.618 1.00 78.75 248 SER A C 1
ATOM 1955 O O . SER A 1 248 ? 6.682 -30.224 -1.977 1.00 78.75 248 SER A O 1
ATOM 1957 N N . ASN A 1 249 ? 8.905 -30.177 -2.157 1.00 51.03 249 ASN A N 1
ATOM 1958 C CA . ASN A 1 249 ? 8.957 -31.337 -3.045 1.00 51.03 249 ASN A CA 1
ATOM 1959 C C . ASN A 1 249 ? 8.610 -32.601 -2.241 1.00 51.03 249 ASN A C 1
ATOM 1961 O O . ASN A 1 249 ? 9.483 -33.202 -1.613 1.00 51.03 249 ASN A O 1
ATOM 1965 N N . ALA A 1 250 ? 7.351 -33.040 -2.264 1.00 35.12 250 ALA A N 1
ATOM 1966 C CA . ALA A 1 250 ? 7.009 -34.388 -1.826 1.00 35.12 250 ALA A CA 1
ATOM 1967 C C . ALA A 1 250 ? 7.613 -35.402 -2.822 1.00 35.12 250 ALA A C 1
ATOM 1969 O O . ALA A 1 250 ? 7.359 -35.302 -4.028 1.00 35.12 250 ALA A O 1
ATOM 1970 N N . PRO A 1 251 ? 8.398 -36.402 -2.380 1.00 32.81 251 PRO A N 1
ATOM 1971 C CA . PRO A 1 251 ? 8.869 -37.444 -3.277 1.00 32.81 251 PRO A CA 1
ATOM 1972 C C . PRO A 1 251 ? 7.680 -38.331 -3.675 1.00 32.81 251 PRO A C 1
ATOM 1974 O O . PRO A 1 251 ? 7.220 -39.141 -2.874 1.00 32.81 251 PRO A O 1
ATOM 1977 N N . GLY A 1 252 ? 7.182 -38.192 -4.911 1.00 35.12 252 GLY A N 1
ATOM 1978 C CA . GLY A 1 252 ? 6.305 -39.204 -5.519 1.00 35.12 252 GLY A CA 1
ATOM 1979 C C . GLY A 1 252 ? 4.997 -38.766 -6.182 1.00 35.12 252 GLY A C 1
ATOM 1980 O O . GLY A 1 252 ? 4.132 -39.619 -6.346 1.00 35.12 252 GLY A O 1
ATOM 1981 N N . SER A 1 253 ? 4.823 -37.517 -6.618 1.00 28.09 253 SER A N 1
ATOM 1982 C CA . SER A 1 253 ? 3.694 -37.173 -7.498 1.00 28.09 253 SER A CA 1
ATOM 1983 C C . SER A 1 253 ? 4.186 -36.475 -8.756 1.00 28.09 253 SER A C 1
ATOM 1985 O O . SER A 1 253 ? 4.413 -35.268 -8.770 1.00 28.09 253 SER A O 1
ATOM 1987 N N . ALA A 1 254 ? 4.335 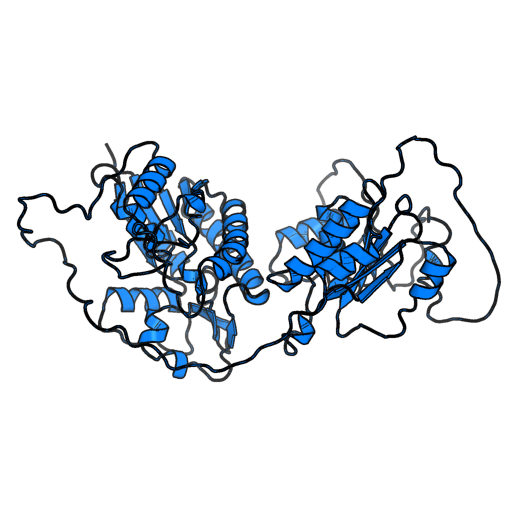-37.252 -9.830 1.00 30.83 254 ALA A N 1
ATOM 1988 C CA . ALA A 1 254 ? 4.328 -36.708 -11.177 1.00 30.83 254 ALA A CA 1
ATOM 1989 C C . ALA A 1 254 ? 3.029 -35.910 -11.355 1.00 30.83 254 ALA A C 1
ATOM 1991 O O . ALA A 1 254 ? 1.937 -36.448 -11.179 1.00 30.83 254 ALA A O 1
ATOM 1992 N N . VAL A 1 255 ? 3.161 -34.620 -11.651 1.00 32.09 255 VAL A N 1
ATOM 1993 C CA . VAL A 1 255 ? 2.038 -33.730 -11.942 1.00 32.09 255 VAL A CA 1
ATOM 1994 C C . VAL A 1 255 ? 1.371 -34.228 -13.223 1.00 32.09 255 VAL A C 1
ATOM 1996 O O . VAL A 1 255 ? 1.884 -34.022 -14.321 1.00 32.09 255 VAL A O 1
ATOM 1999 N N . THR A 1 256 ? 0.238 -34.916 -13.093 1.00 26.20 256 THR A N 1
ATOM 2000 C CA . THR A 1 256 ? -0.710 -35.065 -14.197 1.00 26.20 256 THR A CA 1
ATOM 2001 C C . THR A 1 256 ? -1.422 -33.731 -14.358 1.00 26.20 256 THR A C 1
ATOM 2003 O O . THR A 1 256 ? -2.197 -33.316 -13.498 1.00 26.20 256 THR A O 1
ATOM 2006 N N . SER A 1 257 ? -1.081 -33.053 -15.446 1.00 33.06 257 SER A N 1
ATOM 2007 C CA . SER A 1 257 ? -1.705 -31.844 -15.960 1.00 33.06 257 SER A CA 1
ATOM 2008 C C . SER A 1 257 ? -3.184 -32.086 -16.267 1.00 33.06 257 SER A C 1
ATOM 2010 O O . SER A 1 257 ? -3.476 -32.831 -17.195 1.00 33.06 257 SER A O 1
ATOM 2012 N N . ASP A 1 258 ? -4.079 -31.468 -15.496 1.00 29.70 258 ASP A N 1
ATOM 2013 C CA . ASP A 1 258 ? -5.426 -31.063 -15.933 1.00 29.70 258 ASP A CA 1
ATOM 2014 C C . ASP A 1 258 ? -6.040 -30.072 -14.920 1.00 29.70 258 ASP A C 1
ATOM 2016 O O . ASP A 1 258 ? -7.056 -30.312 -14.276 1.00 29.70 258 ASP A O 1
ATOM 2020 N N . THR A 1 259 ? -5.378 -28.922 -14.786 1.00 28.08 259 THR A N 1
ATOM 2021 C CA . THR A 1 259 ? -5.902 -27.643 -14.262 1.00 28.08 259 THR A CA 1
ATOM 2022 C C . THR A 1 259 ? -5.055 -26.560 -14.943 1.00 28.08 259 THR A C 1
ATOM 2024 O O . THR A 1 259 ? -3.880 -26.849 -15.167 1.00 28.08 259 THR A O 1
ATOM 2027 N N . PRO A 1 260 ? -5.560 -25.368 -15.329 1.00 28.25 260 PRO A N 1
ATOM 2028 C CA . PRO A 1 260 ? -4.852 -24.492 -16.267 1.00 28.25 260 PRO A CA 1
ATOM 2029 C C . PRO A 1 260 ? -3.517 -24.001 -15.686 1.00 28.25 260 PRO A C 1
ATOM 2031 O O . PRO A 1 260 ? -3.454 -23.025 -14.945 1.00 28.25 260 PRO A O 1
ATOM 2034 N N . SER A 1 261 ? -2.453 -24.728 -16.015 1.00 25.50 261 SER A N 1
ATOM 2035 C CA . SER A 1 261 ? -1.048 -24.416 -15.791 1.00 25.50 261 SER A CA 1
ATOM 2036 C C . SER A 1 261 ? -0.723 -23.143 -16.580 1.00 25.50 261 SER A C 1
ATOM 2038 O O . SER A 1 261 ? -1.062 -23.049 -17.753 1.00 25.50 261 SER A O 1
ATOM 2040 N N . GLY A 1 262 ? -0.110 -22.109 -16.008 1.00 30.20 262 GLY A N 1
ATOM 2041 C CA . GLY A 1 262 ? 1.069 -22.230 -15.158 1.00 30.20 262 GLY A CA 1
ATOM 2042 C C . GLY A 1 262 ? 2.283 -22.608 -16.008 1.00 30.20 262 GLY A C 1
ATOM 2043 O O . GLY A 1 262 ? 3.019 -23.522 -15.655 1.00 30.20 262 GLY A O 1
ATOM 2044 N N . THR A 1 263 ? 2.439 -22.010 -17.192 1.00 26.94 263 THR A N 1
ATOM 2045 C CA . THR A 1 263 ? 3.663 -22.126 -17.996 1.00 26.94 263 THR A CA 1
ATOM 2046 C C . THR A 1 263 ? 3.773 -20.932 -18.932 1.00 26.94 263 THR A C 1
ATOM 2048 O O . THR A 1 263 ? 3.307 -20.977 -20.056 1.00 26.94 263 THR A O 1
ATOM 2051 N N . GLU A 1 264 ? 4.347 -19.850 -18.421 1.00 28.16 264 GLU A N 1
ATOM 2052 C CA . GLU A 1 264 ? 5.100 -18.837 -19.166 1.00 28.16 264 GLU A CA 1
ATOM 2053 C C . GLU A 1 264 ? 5.590 -17.848 -18.113 1.00 28.16 264 GLU A C 1
ATOM 2055 O O . GLU A 1 264 ? 4.775 -17.153 -17.518 1.00 28.16 264 GLU A O 1
ATOM 2060 N N . LEU A 1 265 ? 6.885 -17.922 -17.788 1.00 26.97 265 LEU A N 1
ATOM 2061 C CA . LEU A 1 265 ? 7.738 -16.897 -17.163 1.00 26.97 265 LEU A CA 1
ATOM 2062 C C . LEU A 1 265 ? 9.023 -17.592 -16.688 1.00 26.97 265 LEU A C 1
ATOM 2064 O O . LEU A 1 265 ? 9.223 -17.925 -15.523 1.00 26.97 265 LEU A O 1
ATOM 2068 N N . ARG A 1 266 ? 9.895 -17.866 -17.654 1.00 23.20 266 ARG A N 1
ATOM 2069 C CA . ARG A 1 266 ? 11.342 -17.949 -17.457 1.00 23.20 266 ARG A CA 1
ATOM 2070 C C . ARG A 1 266 ? 11.954 -17.023 -18.503 1.00 23.20 266 ARG A C 1
ATOM 2072 O O . ARG A 1 266 ? 11.475 -17.078 -19.633 1.00 23.20 266 ARG A O 1
ATOM 2079 N N . ALA A 1 267 ? 13.006 -16.297 -18.108 1.00 23.36 267 ALA A N 1
ATOM 2080 C CA . ALA A 1 267 ? 13.757 -15.264 -18.849 1.00 23.36 267 ALA A CA 1
ATOM 2081 C C . ALA A 1 267 ? 13.179 -13.840 -18.653 1.00 23.36 267 ALA A C 1
ATOM 2083 O O . ALA A 1 267 ? 11.969 -13.673 -18.732 1.00 23.36 267 ALA A O 1
ATOM 2084 N N . ASP A 1 268 ? 13.925 -12.777 -18.343 1.00 22.64 268 ASP A N 1
ATOM 2085 C CA . ASP A 1 268 ? 15.367 -12.570 -18.162 1.00 22.64 268 ASP A CA 1
ATOM 2086 C C . ASP A 1 268 ? 15.582 -11.410 -17.174 1.00 22.64 268 ASP A C 1
ATOM 2088 O O . ASP A 1 268 ? 14.840 -10.428 -17.172 1.00 22.64 268 ASP A O 1
ATOM 2092 N N . ALA A 1 269 ? 16.595 -11.538 -16.318 1.00 24.06 269 ALA A N 1
ATOM 2093 C CA . ALA A 1 269 ? 17.081 -10.456 -15.475 1.00 24.06 269 ALA A CA 1
ATOM 2094 C C . ALA A 1 269 ? 18.109 -9.650 -16.274 1.00 24.06 269 ALA A C 1
ATOM 2096 O O . ALA A 1 269 ? 19.214 -10.141 -16.493 1.00 24.06 269 ALA A O 1
ATOM 2097 N N . ASP A 1 270 ? 17.754 -8.429 -16.669 1.00 23.62 270 ASP A N 1
ATOM 2098 C CA . ASP A 1 270 ? 18.705 -7.445 -17.185 1.00 23.62 270 ASP A CA 1
ATOM 2099 C C . ASP A 1 270 ? 18.733 -6.216 -16.271 1.00 23.62 270 ASP A C 1
ATOM 2101 O O . ASP A 1 270 ? 17.733 -5.540 -16.021 1.00 23.62 270 ASP A O 1
ATOM 2105 N N . THR A 1 271 ? 19.921 -5.966 -15.734 1.00 23.20 271 THR A N 1
ATOM 2106 C CA . THR A 1 271 ? 20.284 -4.840 -14.876 1.00 23.20 271 THR A CA 1
ATOM 2107 C C . THR A 1 271 ? 20.225 -3.530 -15.674 1.00 23.20 271 THR A C 1
ATOM 2109 O O . THR A 1 271 ? 20.950 -3.411 -16.665 1.00 23.20 271 THR A O 1
ATOM 2112 N N . PRO A 1 272 ? 19.442 -2.508 -15.273 1.00 21.89 272 PRO A N 1
ATOM 2113 C CA . PRO A 1 272 ? 19.536 -1.194 -15.896 1.00 21.89 272 PRO A CA 1
ATOM 2114 C C . PRO A 1 272 ? 20.797 -0.445 -15.414 1.00 21.89 272 PRO A C 1
ATOM 2116 O O . PRO A 1 272 ? 21.248 -0.652 -14.285 1.00 21.89 272 PRO A O 1
ATOM 2119 N N . PRO A 1 273 ? 21.389 0.406 -16.273 1.00 21.30 273 PRO A N 1
ATOM 2120 C CA . PRO A 1 273 ? 22.718 0.968 -16.073 1.00 21.30 273 PRO A CA 1
ATOM 2121 C C . PRO A 1 273 ? 22.748 2.070 -15.009 1.00 21.30 273 PRO A C 1
ATOM 2123 O O . PRO A 1 273 ? 21.779 2.800 -14.808 1.00 21.30 273 PRO A O 1
ATOM 2126 N N . ASP A 1 274 ? 23.920 2.186 -14.384 1.00 23.44 274 ASP A N 1
ATOM 2127 C CA . ASP A 1 274 ? 24.332 3.176 -13.391 1.00 23.44 274 ASP A CA 1
ATOM 2128 C C . ASP A 1 274 ? 23.732 4.579 -13.601 1.00 23.44 274 ASP A C 1
ATOM 2130 O O . ASP A 1 274 ? 24.152 5.338 -14.479 1.00 23.44 274 ASP A O 1
ATOM 2134 N N . ALA A 1 275 ? 22.823 4.977 -12.707 1.00 22.52 275 ALA A N 1
ATOM 2135 C CA . ALA A 1 275 ? 22.519 6.382 -12.469 1.00 22.52 275 ALA A CA 1
ATOM 2136 C C . ALA A 1 275 ? 23.529 6.925 -11.448 1.00 22.52 275 ALA A C 1
ATOM 2138 O O . ALA A 1 275 ? 23.379 6.790 -10.233 1.00 22.52 275 ALA A O 1
ATOM 2139 N N . GLN A 1 276 ? 24.608 7.504 -11.970 1.00 21.62 276 GLN A N 1
ATOM 2140 C CA . GLN A 1 276 ? 25.608 8.213 -11.186 1.00 21.62 276 GLN A CA 1
ATOM 2141 C C . GLN A 1 276 ? 24.984 9.390 -10.422 1.00 21.62 276 GLN A C 1
ATOM 2143 O O . GLN A 1 276 ? 24.439 10.311 -11.017 1.00 21.62 276 GLN A O 1
ATOM 2148 N N . GLY A 1 277 ? 25.171 9.368 -9.102 1.00 26.12 277 GLY A N 1
ATOM 2149 C CA . GLY A 1 277 ? 25.590 10.521 -8.307 1.00 26.12 277 GLY A CA 1
ATOM 2150 C C . GLY A 1 277 ? 24.676 11.748 -8.277 1.00 26.12 277 GLY A C 1
ATOM 2151 O O . GLY A 1 277 ? 24.876 12.700 -9.022 1.00 26.12 277 GLY A O 1
ATOM 2152 N N . SER A 1 278 ? 23.848 11.828 -7.237 1.00 22.25 278 SER A N 1
ATOM 2153 C CA . SER A 1 278 ? 23.587 13.106 -6.570 1.00 22.25 278 SER A CA 1
ATOM 2154 C C . SER A 1 278 ? 23.613 12.900 -5.057 1.00 22.25 278 SER A C 1
ATOM 2156 O O . SER A 1 278 ? 22.638 12.454 -4.455 1.00 22.25 278 SER A O 1
ATOM 2158 N N . SER A 1 279 ? 24.748 13.202 -4.427 1.00 31.44 279 SER A N 1
ATOM 2159 C CA . SER A 1 279 ? 24.779 13.465 -2.990 1.00 31.44 279 SER A CA 1
ATOM 2160 C C . SER A 1 279 ? 24.075 14.800 -2.744 1.00 31.44 279 SER A C 1
ATOM 2162 O O . SER A 1 279 ? 24.615 15.845 -3.109 1.00 31.44 279 SER A O 1
ATOM 2164 N N . LEU A 1 280 ? 22.885 14.780 -2.151 1.00 27.14 280 LEU A N 1
ATOM 2165 C CA . LEU A 1 280 ? 22.195 15.989 -1.698 1.00 27.14 280 LEU A CA 1
ATOM 2166 C C . LEU A 1 280 ? 22.002 15.893 -0.182 1.00 27.14 280 LEU A C 1
ATOM 2168 O O . LEU A 1 280 ? 21.495 14.902 0.339 1.00 27.14 280 LEU A O 1
ATOM 2172 N N . SER A 1 281 ? 22.543 16.890 0.516 1.00 30.77 281 SER A N 1
ATOM 2173 C CA . SER A 1 281 ? 22.675 16.975 1.968 1.00 30.77 281 SER A CA 1
ATOM 2174 C C . SER A 1 281 ? 21.329 17.205 2.655 1.00 30.77 281 SER A C 1
ATOM 2176 O O . SER A 1 281 ? 20.619 18.152 2.341 1.00 30.77 281 SER A O 1
ATOM 2178 N N . SER A 1 282 ? 21.029 16.379 3.651 1.00 38.12 282 SER A N 1
ATOM 2179 C CA . SER A 1 282 ? 19.815 16.366 4.474 1.00 38.12 282 SER A CA 1
ATOM 2180 C C . SER A 1 282 ? 19.746 17.469 5.546 1.00 38.12 282 SER A C 1
ATOM 2182 O O . SER A 1 282 ? 19.363 17.194 6.683 1.00 38.12 282 SER A O 1
ATOM 2184 N N . THR A 1 283 ? 20.175 18.694 5.260 1.00 41.66 283 THR A N 1
ATOM 2185 C CA . THR A 1 283 ? 20.508 19.654 6.326 1.00 41.66 283 THR A CA 1
ATOM 2186 C C . THR A 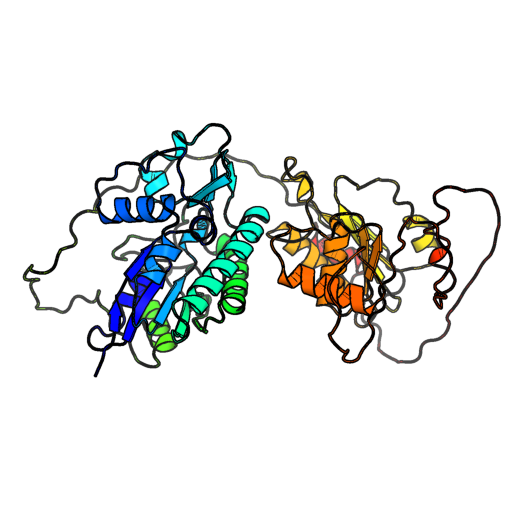1 283 ? 19.405 20.680 6.620 1.00 41.66 283 THR A C 1
ATOM 2188 O O . THR A 1 283 ? 19.391 21.769 6.054 1.00 41.66 283 THR A O 1
ATOM 2191 N N . ASN A 1 284 ? 18.573 20.311 7.606 1.00 50.75 284 ASN A N 1
ATOM 2192 C CA . ASN A 1 284 ? 18.176 21.103 8.792 1.00 50.75 284 ASN A CA 1
ATOM 2193 C C . ASN A 1 284 ? 16.744 21.681 8.841 1.00 50.75 284 ASN A C 1
ATOM 2195 O O . ASN A 1 284 ? 16.417 22.678 8.211 1.00 50.75 284 ASN A O 1
ATOM 2199 N N . VAL A 1 285 ? 15.917 21.061 9.702 1.00 66.69 285 VAL A N 1
ATOM 2200 C CA . VAL A 1 285 ? 14.508 21.407 10.017 1.00 66.69 285 VAL A CA 1
ATOM 2201 C C . VAL A 1 285 ? 14.402 22.370 11.221 1.00 66.69 285 VAL A C 1
ATOM 2203 O O . VAL A 1 285 ? 13.345 22.928 11.508 1.00 66.69 285 VAL A O 1
ATOM 2206 N N . LEU A 1 286 ? 15.509 22.626 11.926 1.00 68.12 286 LEU A N 1
ATOM 2207 C CA . LEU A 1 286 ? 15.586 23.642 12.976 1.00 68.12 286 LEU A CA 1
ATOM 2208 C C . LEU A 1 286 ? 16.190 24.926 12.422 1.00 68.12 286 LEU A C 1
ATOM 2210 O O . LEU A 1 286 ? 17.317 24.911 11.929 1.00 68.12 286 LEU A O 1
ATOM 2214 N N . HIS A 1 287 ? 15.475 26.036 12.571 1.00 72.88 287 HIS A N 1
ATOM 2215 C CA . HIS A 1 287 ? 15.972 27.341 12.157 1.00 72.88 287 HIS A CA 1
ATOM 2216 C C . HIS A 1 287 ? 16.584 28.118 13.327 1.00 72.88 287 HIS A C 1
ATOM 2218 O O . HIS A 1 287 ? 17.697 28.625 13.225 1.00 72.88 287 HIS A O 1
ATOM 2224 N N . GLU A 1 288 ? 15.878 28.196 14.457 1.00 78.12 288 GLU A N 1
ATOM 2225 C CA . GLU A 1 288 ? 16.352 28.920 15.640 1.00 78.12 288 GLU A CA 1
ATOM 2226 C C . GLU A 1 288 ? 15.765 28.316 16.921 1.00 78.12 288 GLU A C 1
ATOM 2228 O O . GLU A 1 288 ? 14.636 27.832 16.930 1.00 78.12 288 GLU A O 1
ATOM 2233 N N . ALA A 1 289 ? 16.508 28.352 18.026 1.00 81.62 289 ALA A N 1
ATOM 2234 C CA . ALA A 1 289 ? 15.994 27.988 19.342 1.00 81.62 289 ALA A CA 1
ATOM 2235 C C . ALA A 1 289 ? 16.540 28.937 20.410 1.00 81.62 289 ALA A C 1
ATOM 2237 O O . ALA A 1 289 ? 17.735 29.231 20.449 1.00 81.62 289 ALA A O 1
ATOM 2238 N N . HIS A 1 290 ? 15.667 29.368 21.313 1.00 80.12 290 HIS A N 1
ATOM 2239 C CA . HIS A 1 290 ? 16.010 30.186 22.465 1.00 80.12 290 HIS A CA 1
ATOM 2240 C C . HIS A 1 290 ? 15.290 29.636 23.691 1.00 80.12 290 HIS A C 1
ATOM 2242 O O . HIS A 1 290 ? 14.080 29.791 23.835 1.00 80.12 290 HIS A O 1
ATOM 2248 N N . VAL A 1 291 ? 16.032 28.979 24.581 1.00 77.19 291 VAL A N 1
ATOM 2249 C CA . VAL A 1 291 ? 15.490 28.423 25.825 1.00 77.19 291 VAL A CA 1
ATOM 2250 C C . VAL A 1 291 ? 16.383 28.846 26.974 1.00 77.19 291 VAL A C 1
ATOM 2252 O O . VAL A 1 291 ? 17.553 28.479 27.031 1.00 77.19 291 VAL A O 1
ATOM 2255 N N . THR A 1 292 ? 15.827 29.655 27.870 1.00 76.06 292 THR A N 1
ATOM 2256 C CA . THR A 1 292 ? 16.564 30.257 28.993 1.00 76.06 292 THR A CA 1
ATOM 2257 C C . THR A 1 292 ? 16.201 29.628 30.331 1.00 76.06 292 THR A C 1
ATOM 2259 O O . THR A 1 292 ? 17.023 29.623 31.243 1.00 76.06 292 THR A O 1
ATOM 2262 N N . ASP A 1 293 ? 15.001 29.059 30.441 1.00 76.81 293 ASP A N 1
ATOM 2263 C CA . ASP A 1 293 ? 14.530 28.352 31.629 1.00 76.81 293 ASP A CA 1
ATOM 2264 C C . ASP A 1 293 ? 13.602 27.201 31.210 1.00 76.81 293 ASP A C 1
ATOM 2266 O O . ASP A 1 293 ? 12.478 27.469 30.786 1.00 76.81 293 ASP A O 1
ATOM 2270 N N . PRO A 1 294 ? 14.015 25.926 31.322 1.00 73.19 294 PRO A N 1
ATOM 2271 C CA . PRO A 1 294 ? 13.218 24.787 30.861 1.00 73.19 294 PRO A CA 1
ATOM 2272 C C . PRO A 1 294 ? 11.877 24.630 31.596 1.00 73.19 294 PRO A C 1
ATOM 2274 O O . PRO A 1 294 ? 11.010 23.916 31.104 1.00 73.19 294 PRO A O 1
ATOM 2277 N N . GLN A 1 295 ? 11.669 25.304 32.735 1.00 72.56 295 GLN A N 1
ATOM 2278 C CA . GLN A 1 295 ? 10.390 25.291 33.454 1.00 72.56 295 GLN A CA 1
ATOM 2279 C C . GLN A 1 295 ? 9.360 26.280 32.887 1.00 72.56 295 GLN A C 1
ATOM 2281 O O . GLN A 1 295 ? 8.190 26.230 33.270 1.00 72.56 295 GLN A O 1
ATOM 2286 N N . LYS A 1 296 ? 9.763 27.187 31.986 1.00 75.81 296 LYS A N 1
ATOM 2287 C CA . LYS A 1 296 ? 8.848 28.123 31.322 1.00 75.81 296 LYS A CA 1
ATOM 2288 C C . LYS A 1 296 ? 8.199 27.503 30.083 1.00 75.81 296 LYS A C 1
ATOM 2290 O O . LYS A 1 296 ? 8.858 26.718 29.388 1.00 75.81 296 LYS A O 1
ATOM 2295 N N . PRO A 1 297 ? 6.953 27.897 29.753 1.00 76.56 297 PRO A N 1
ATOM 2296 C CA . PRO A 1 297 ? 6.304 27.481 28.518 1.00 76.56 297 PRO A CA 1
ATOM 2297 C C . PRO A 1 297 ? 7.175 27.773 27.298 1.00 76.56 297 PRO A C 1
ATOM 2299 O O . PRO A 1 297 ? 7.818 28.823 27.236 1.00 76.56 297 PRO A O 1
ATOM 2302 N N . THR A 1 298 ? 7.176 26.854 26.336 1.00 84.00 298 THR A N 1
ATOM 2303 C CA . THR A 1 298 ? 7.980 26.967 25.114 1.00 84.00 298 THR A CA 1
ATOM 2304 C C . THR A 1 298 ? 7.085 27.073 23.890 1.00 84.00 298 THR A C 1
ATOM 2306 O O . THR A 1 298 ? 6.264 26.196 23.629 1.00 84.00 298 THR A O 1
ATOM 2309 N N . LEU A 1 299 ? 7.246 28.158 23.135 1.00 83.12 299 LEU A N 1
ATOM 2310 C CA . LEU A 1 299 ? 6.571 28.371 21.861 1.00 83.12 299 LEU A CA 1
ATOM 2311 C C . LEU A 1 299 ? 7.272 27.566 20.761 1.00 83.12 299 LEU A C 1
ATOM 2313 O O . LEU A 1 299 ? 8.420 27.839 20.432 1.00 83.12 299 LEU A O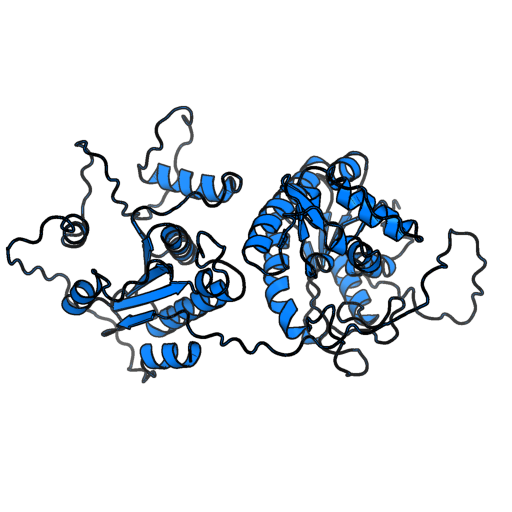 1
ATOM 2317 N N . VAL A 1 300 ? 6.584 26.605 20.164 1.00 88.00 300 VAL A N 1
ATOM 2318 C CA . VAL A 1 300 ? 7.034 25.899 18.964 1.00 88.00 300 VAL A CA 1
ATOM 2319 C C . VAL A 1 300 ? 6.406 26.587 17.757 1.00 88.00 300 VAL A C 1
ATOM 2321 O O . VAL A 1 300 ? 5.218 26.414 17.492 1.00 88.00 300 VAL A O 1
ATOM 2324 N N . TYR A 1 301 ? 7.192 27.400 17.056 1.00 85.75 301 TYR A N 1
ATOM 2325 C CA . TYR A 1 301 ? 6.764 28.128 15.868 1.00 85.75 301 TYR A CA 1
ATOM 2326 C C . TYR A 1 301 ? 7.127 27.345 14.606 1.00 85.75 301 TYR A C 1
ATOM 2328 O O . TYR A 1 301 ? 8.301 27.074 14.358 1.00 85.75 301 TYR A O 1
ATOM 2336 N N . LEU A 1 302 ? 6.116 26.975 13.827 1.00 81.69 302 LEU A N 1
ATOM 2337 C CA . LEU A 1 302 ? 6.218 26.215 12.589 1.00 81.69 302 LEU A CA 1
ATOM 2338 C C . LEU A 1 302 ? 6.076 27.175 11.405 1.00 81.69 302 LEU A C 1
ATOM 2340 O O . LEU A 1 302 ? 5.066 27.869 11.280 1.00 81.69 302 LEU A O 1
ATOM 2344 N N . GLU A 1 303 ? 7.087 27.206 10.541 1.00 76.88 303 GLU A N 1
ATOM 2345 C CA . GLU A 1 303 ? 7.196 28.170 9.446 1.00 76.88 303 GLU A CA 1
ATOM 2346 C C . GLU A 1 303 ? 7.565 27.512 8.116 1.00 76.88 303 GLU A C 1
ATOM 2348 O O . GLU A 1 303 ? 8.219 26.470 8.056 1.00 76.88 303 GLU A O 1
ATOM 2353 N N . SER A 1 304 ? 7.102 28.116 7.024 1.00 66.00 304 SER A N 1
ATOM 2354 C CA . SER A 1 304 ? 7.422 27.664 5.677 1.00 66.00 304 SER A CA 1
ATOM 2355 C C . SER A 1 304 ? 8.785 28.205 5.258 1.00 66.00 304 SER A C 1
ATOM 2357 O O . SER A 1 304 ? 9.070 29.381 5.471 1.00 66.00 304 SER A O 1
ATOM 2359 N N . VAL A 1 305 ? 9.612 27.408 4.572 1.00 59.94 305 VAL A N 1
ATOM 2360 C CA . VAL A 1 305 ? 10.912 27.898 4.074 1.00 59.94 305 VAL A CA 1
ATOM 2361 C C . VAL A 1 305 ? 10.785 29.046 3.061 1.00 59.94 305 VAL A C 1
ATOM 2363 O O . VAL A 1 305 ? 11.700 29.854 2.944 1.00 59.94 305 VAL A O 1
ATOM 2366 N N . ARG A 1 306 ? 9.639 29.207 2.383 1.00 55.94 306 ARG A N 1
ATOM 2367 C CA . ARG A 1 306 ? 9.389 30.384 1.522 1.00 55.94 306 ARG A CA 1
ATOM 2368 C C . ARG A 1 306 ? 9.104 31.666 2.304 1.00 55.94 306 ARG A C 1
ATOM 2370 O O . ARG A 1 306 ? 9.299 32.752 1.767 1.00 55.94 306 ARG A O 1
ATOM 2377 N N . GLU A 1 307 ? 8.631 31.530 3.537 1.00 54.56 307 GLU A N 1
ATOM 2378 C CA . GLU A 1 307 ? 8.299 32.640 4.434 1.00 54.56 307 GLU A CA 1
ATOM 2379 C C . GLU A 1 307 ? 9.427 32.941 5.424 1.00 54.56 307 GLU A C 1
ATOM 2381 O O . GLU A 1 307 ? 9.364 33.972 6.084 1.00 54.56 307 GLU A O 1
ATOM 2386 N N . LEU A 1 308 ? 10.476 32.101 5.465 1.00 62.03 308 LEU A N 1
ATOM 2387 C CA . LEU A 1 308 ? 11.674 32.313 6.274 1.00 62.03 308 LEU A CA 1
ATOM 2388 C C . LEU A 1 308 ? 12.335 33.648 5.929 1.00 62.03 308 LEU A C 1
ATOM 2390 O O . LEU A 1 308 ? 13.186 33.764 5.043 1.00 62.03 308 LEU A O 1
ATOM 2394 N N . THR A 1 309 ? 11.984 34.664 6.698 1.00 58.09 309 THR A N 1
ATOM 2395 C CA . THR A 1 309 ? 12.694 35.931 6.722 1.00 58.09 309 THR A CA 1
ATOM 2396 C C . THR A 1 309 ? 13.807 35.868 7.763 1.00 58.09 309 THR A C 1
ATOM 2398 O O . THR A 1 309 ? 13.661 35.282 8.843 1.00 58.09 309 THR A O 1
ATOM 2401 N N . ALA A 1 310 ? 14.935 36.512 7.445 1.00 55.44 310 ALA A N 1
ATOM 2402 C CA . ALA A 1 310 ? 15.995 36.777 8.422 1.00 55.44 310 ALA A CA 1
ATOM 2403 C C . ALA A 1 310 ? 15.494 37.665 9.579 1.00 55.44 310 ALA A C 1
ATOM 2405 O O . ALA A 1 310 ? 16.051 37.630 10.671 1.00 55.44 310 ALA A O 1
ATOM 2406 N N . ASP A 1 311 ? 14.437 38.439 9.328 1.00 61.44 311 ASP A N 1
ATOM 2407 C CA . ASP A 1 311 ? 13.756 39.283 10.300 1.00 61.44 311 ASP A CA 1
ATOM 2408 C C . ASP A 1 311 ? 12.452 38.601 10.736 1.00 61.44 311 ASP A C 1
ATOM 2410 O O . ASP A 1 311 ? 11.441 38.669 10.034 1.00 61.44 311 ASP A O 1
ATOM 2414 N N . TRP A 1 312 ? 12.498 37.855 11.845 1.00 70.81 312 TRP A N 1
ATOM 2415 C CA . TRP A 1 312 ? 11.305 37.282 12.470 1.00 70.81 312 TRP A CA 1
ATOM 2416 C C . TRP A 1 312 ? 10.774 38.291 13.491 1.00 70.81 312 TRP A C 1
ATOM 2418 O O . TRP A 1 312 ? 11.359 38.425 14.568 1.00 70.81 312 TRP A O 1
ATOM 2428 N N . PRO A 1 313 ? 9.670 39.001 13.204 1.00 63.72 313 PRO A N 1
ATOM 2429 C CA . PRO A 1 313 ? 9.274 40.194 13.960 1.00 63.72 313 PRO A CA 1
ATOM 2430 C C . PRO A 1 313 ? 8.896 39.904 15.421 1.00 63.72 313 PRO A C 1
ATOM 2432 O O . PRO A 1 313 ? 8.831 40.814 16.245 1.00 63.72 313 PRO A O 1
ATOM 2435 N N . PHE A 1 314 ? 8.660 38.636 15.768 1.00 67.88 314 PHE A N 1
ATOM 2436 C CA . PHE A 1 314 ? 8.345 38.206 17.132 1.00 67.88 314 PHE A CA 1
ATOM 2437 C C . PHE A 1 314 ? 9.585 37.861 17.961 1.00 67.88 314 PHE A C 1
ATOM 2439 O O . PHE A 1 314 ? 9.484 37.741 19.181 1.00 67.88 314 PHE A O 1
ATOM 2446 N N . ARG A 1 315 ? 10.748 37.707 17.320 1.00 73.12 315 ARG A N 1
ATOM 2447 C CA . ARG A 1 315 ? 11.985 37.229 17.940 1.00 73.12 315 ARG A CA 1
ATOM 2448 C C . ARG A 1 315 ? 12.399 38.080 19.131 1.00 73.12 315 ARG A C 1
ATOM 2450 O O . ARG A 1 315 ? 12.499 37.566 20.242 1.00 73.12 315 ARG A O 1
ATOM 2457 N N . ASP A 1 316 ? 12.603 39.373 18.902 1.00 72.06 316 ASP A N 1
ATOM 2458 C CA . ASP A 1 316 ? 13.109 40.288 19.926 1.00 72.06 316 ASP A CA 1
ATOM 2459 C C . ASP A 1 316 ? 12.102 40.421 21.072 1.00 72.06 316 ASP A C 1
ATOM 2461 O O . ASP A 1 316 ? 12.478 40.349 22.237 1.00 72.06 316 ASP A O 1
ATOM 2465 N N . ALA A 1 317 ? 10.802 40.458 20.762 1.00 66.12 317 ALA A N 1
ATOM 2466 C CA . ALA A 1 317 ? 9.754 40.466 21.777 1.00 66.12 317 ALA A CA 1
ATOM 2467 C C . ALA A 1 317 ? 9.750 39.189 22.639 1.00 66.12 317 ALA A C 1
ATOM 2469 O O . ALA A 1 317 ? 9.554 39.272 23.852 1.00 66.12 317 ALA A O 1
ATOM 2470 N N . LEU A 1 318 ? 9.958 38.005 22.055 1.00 72.25 318 LEU A N 1
ATOM 2471 C CA . LEU A 1 318 ? 10.025 36.749 22.810 1.00 72.25 318 LEU A CA 1
ATOM 2472 C C . LEU A 1 318 ? 11.281 36.692 23.689 1.00 72.25 318 LEU A C 1
ATOM 2474 O O . LEU A 1 318 ? 11.182 36.297 24.853 1.00 72.25 318 LEU A O 1
ATOM 2478 N N . VAL A 1 319 ? 12.427 37.134 23.162 1.00 73.50 319 VAL A N 1
ATOM 2479 C CA . VAL A 1 319 ? 13.697 37.212 23.902 1.00 73.50 319 VAL A CA 1
ATOM 2480 C C . VAL A 1 319 ? 13.601 38.211 25.057 1.00 73.50 319 VAL A C 1
ATOM 2482 O O . VAL A 1 319 ? 13.909 37.853 26.194 1.00 73.50 319 VAL A O 1
ATOM 2485 N N . ASP A 1 320 ? 13.110 39.426 24.810 1.00 70.81 320 ASP A N 1
ATOM 2486 C CA . ASP A 1 320 ? 12.992 40.491 25.815 1.00 70.81 320 ASP A CA 1
ATOM 2487 C C . ASP A 1 320 ? 12.030 40.113 26.950 1.00 70.81 320 ASP A C 1
ATOM 2489 O O . ASP A 1 320 ? 12.258 40.445 28.115 1.00 70.81 320 ASP A O 1
ATOM 2493 N N . ASN A 1 321 ? 10.972 39.360 26.633 1.00 66.31 321 ASN A N 1
ATOM 2494 C CA . ASN A 1 321 ? 10.045 38.819 27.628 1.00 66.31 321 ASN A CA 1
ATOM 2495 C C . ASN A 1 321 ? 10.550 37.523 28.289 1.00 66.31 321 ASN A C 1
ATOM 2497 O O . ASN A 1 321 ? 9.860 36.952 29.138 1.00 66.31 321 ASN A O 1
ATOM 2501 N N . GLY A 1 322 ? 11.733 37.029 27.912 1.00 69.25 322 GLY A N 1
ATOM 2502 C CA . GLY A 1 322 ? 12.313 35.792 28.432 1.00 69.25 322 GLY A CA 1
ATOM 2503 C C . GLY A 1 322 ? 11.418 34.572 28.204 1.00 69.25 322 GLY A C 1
ATOM 2504 O O . GLY A 1 322 ? 11.302 33.730 29.102 1.00 69.25 322 GLY A O 1
ATOM 2505 N N . THR A 1 323 ? 10.739 34.528 27.054 1.00 75.69 323 THR A N 1
ATOM 2506 C CA . THR A 1 323 ? 9.885 33.424 26.604 1.00 75.69 323 THR A CA 1
ATOM 2507 C C . THR A 1 323 ? 10.725 32.423 25.825 1.00 75.69 323 THR A C 1
ATOM 2509 O O . THR A 1 323 ? 11.472 32.799 24.923 1.00 75.69 323 THR A O 1
ATOM 2512 N N . ASN A 1 324 ? 10.590 31.140 26.154 1.00 82.62 324 ASN A N 1
ATOM 2513 C CA . ASN A 1 324 ? 11.257 30.097 25.391 1.00 82.62 324 ASN A CA 1
ATOM 2514 C C . ASN A 1 324 ? 10.586 29.946 24.024 1.00 82.62 324 ASN A C 1
ATOM 2516 O O . ASN A 1 324 ? 9.356 29.912 23.943 1.00 82.62 324 ASN A O 1
ATOM 2520 N N . TYR A 1 325 ? 11.371 29.772 22.968 1.00 83.88 325 TYR A N 1
ATOM 2521 C CA . TYR A 1 325 ? 10.841 29.407 21.663 1.00 83.88 325 TYR A CA 1
ATOM 2522 C C . TYR A 1 325 ? 11.765 28.474 20.885 1.00 83.88 325 TYR A C 1
ATOM 2524 O O . TYR A 1 325 ? 12.980 28.435 21.088 1.00 83.88 325 TYR A O 1
ATOM 2532 N N . VAL A 1 326 ? 11.159 27.742 19.959 1.00 85.19 326 VAL A N 1
ATOM 2533 C CA . VAL A 1 326 ? 11.814 26.917 18.950 1.00 85.19 326 VAL A CA 1
ATOM 2534 C C . VAL A 1 326 ? 11.135 27.219 17.621 1.00 85.19 326 VAL A C 1
ATOM 2536 O O . VAL A 1 326 ? 9.931 27.022 17.484 1.00 85.19 326 VAL A O 1
ATOM 2539 N N . ARG A 1 327 ? 11.904 27.727 16.662 1.00 84.12 327 ARG A N 1
ATOM 2540 C CA . ARG A 1 327 ? 11.480 28.060 15.304 1.00 84.12 327 ARG A CA 1
ATOM 2541 C C . ARG A 1 327 ? 11.921 26.940 14.371 1.00 84.12 327 ARG A C 1
ATOM 2543 O O . ARG A 1 327 ? 13.115 26.683 14.199 1.00 84.12 327 ARG A O 1
ATOM 2550 N N . ILE A 1 328 ? 10.940 26.264 13.798 1.00 80.88 328 ILE A N 1
ATOM 2551 C CA . ILE A 1 328 ? 11.092 25.088 12.949 1.00 80.88 328 ILE A CA 1
ATOM 2552 C C . ILE A 1 328 ? 10.661 25.484 11.544 1.00 80.88 328 ILE A C 1
ATOM 2554 O O . ILE A 1 328 ? 9.596 26.077 11.370 1.00 80.88 328 ILE A O 1
ATOM 2558 N N . ALA A 1 329 ? 11.483 25.148 10.556 1.00 75.31 329 ALA A N 1
ATOM 2559 C CA . ALA A 1 329 ? 11.189 25.434 9.165 1.00 75.31 329 ALA A CA 1
ATOM 2560 C C . ALA A 1 329 ? 11.022 24.149 8.367 1.00 75.31 329 ALA A C 1
ATOM 2562 O O . ALA A 1 329 ? 11.771 23.193 8.556 1.00 75.31 329 ALA A O 1
ATOM 2563 N N . ASP A 1 330 ? 10.059 24.147 7.456 1.00 67.69 330 ASP A N 1
ATOM 2564 C CA . ASP A 1 330 ? 9.780 22.992 6.617 1.00 67.69 330 ASP A CA 1
ATOM 2565 C C . ASP A 1 330 ? 10.607 22.982 5.312 1.00 67.69 330 ASP A C 1
ATOM 2567 O O . ASP A 1 330 ? 10.307 23.763 4.398 1.00 67.69 330 ASP A O 1
ATOM 2571 N N . PRO A 1 331 ? 11.612 22.089 5.173 1.00 59.19 331 PRO A N 1
ATOM 2572 C CA . PRO A 1 331 ? 12.491 22.042 4.006 1.00 59.19 331 PRO A CA 1
ATOM 2573 C C . PRO A 1 331 ? 11.809 21.491 2.753 1.00 59.19 331 PRO A C 1
ATOM 2575 O O . PRO A 1 331 ? 12.404 21.551 1.681 1.00 59.19 331 PRO A O 1
ATOM 2578 N N . THR A 1 332 ? 10.572 20.993 2.852 1.00 58.78 332 THR A N 1
ATOM 2579 C CA . THR A 1 332 ? 9.858 20.337 1.747 1.00 58.78 332 THR A CA 1
ATOM 2580 C C . THR A 1 332 ? 9.794 21.216 0.491 1.00 58.78 332 THR A C 1
ATOM 2582 O O . THR A 1 332 ? 9.892 20.716 -0.624 1.00 58.78 332 THR A O 1
ATOM 2585 N N . LEU A 1 333 ? 9.718 22.542 0.648 1.00 54.53 333 LEU A N 1
ATOM 2586 C CA . LEU A 1 333 ? 9.722 23.490 -0.477 1.00 54.53 333 LEU A CA 1
ATOM 2587 C C . LEU A 1 333 ? 11.107 23.756 -1.084 1.00 54.53 333 LEU A C 1
ATOM 2589 O O . LEU A 1 333 ? 11.185 24.247 -2.208 1.00 54.53 333 LEU A O 1
ATOM 2593 N N . THR A 1 334 ? 12.181 23.465 -0.352 1.00 56.03 334 THR A N 1
ATOM 2594 C CA . THR A 1 334 ? 13.563 23.526 -0.849 1.00 56.03 334 THR A CA 1
ATOM 2595 C C . THR A 1 334 ? 13.869 22.310 -1.711 1.00 56.03 334 THR A C 1
ATOM 2597 O O . THR A 1 334 ? 14.462 22.448 -2.779 1.00 56.03 334 THR A O 1
ATOM 2600 N N . ASP A 1 335 ? 13.429 21.134 -1.262 1.00 51.44 335 ASP A N 1
ATOM 2601 C CA . ASP A 1 335 ? 13.669 19.862 -1.946 1.00 51.44 335 ASP A CA 1
ATOM 2602 C C . ASP A 1 335 ? 12.696 19.645 -3.120 1.00 51.44 335 ASP A C 1
ATOM 2604 O O . ASP A 1 335 ? 13.039 19.002 -4.114 1.00 51.44 335 ASP A O 1
ATOM 2608 N N . HIS A 1 336 ? 11.504 20.247 -3.050 1.00 51.59 336 HIS A N 1
ATOM 2609 C CA . HIS A 1 336 ? 10.477 20.199 -4.089 1.00 51.59 336 HIS A CA 1
ATOM 2610 C C . HIS A 1 336 ? 9.941 21.611 -4.409 1.00 51.59 336 HIS A C 1
ATOM 2612 O O . HIS A 1 336 ? 8.862 21.992 -3.944 1.00 51.59 336 HIS A O 1
ATOM 2618 N N . PRO A 1 337 ? 10.656 22.406 -5.232 1.00 49.25 337 PRO A N 1
ATOM 2619 C CA . PRO A 1 337 ? 10.298 23.800 -5.528 1.00 49.25 337 PRO A CA 1
ATOM 2620 C C . PRO A 1 337 ? 8.984 23.956 -6.311 1.00 49.25 337 PRO A C 1
ATOM 2622 O O . PRO A 1 337 ? 8.425 25.053 -6.362 1.00 49.25 337 PRO A O 1
ATOM 2625 N N . ASP A 1 338 ? 8.469 22.871 -6.888 1.00 43.28 338 ASP A N 1
ATOM 2626 C CA . ASP A 1 338 ? 7.191 22.851 -7.604 1.00 43.28 338 ASP A CA 1
ATOM 2627 C C . ASP A 1 338 ? 5.983 22.723 -6.662 1.00 43.28 338 ASP A C 1
ATOM 2629 O O . ASP A 1 338 ? 4.850 23.003 -7.059 1.00 43.28 338 ASP A O 1
ATOM 2633 N N . LEU A 1 339 ? 6.199 22.349 -5.393 1.00 48.22 339 LEU A N 1
ATOM 2634 C CA . LEU A 1 339 ? 5.139 22.353 -4.391 1.00 48.22 339 LEU A CA 1
ATOM 2635 C C . LEU A 1 339 ? 4.762 23.789 -4.031 1.00 48.22 339 LEU A C 1
ATOM 2637 O O . LEU A 1 339 ? 5.613 24.653 -3.803 1.00 48.22 339 LEU A O 1
ATOM 2641 N N . THR A 1 340 ? 3.458 24.044 -3.943 1.00 44.41 340 THR A N 1
ATOM 2642 C CA . THR A 1 340 ? 2.945 25.351 -3.516 1.00 44.41 340 THR A CA 1
ATOM 2643 C C . THR A 1 340 ? 3.208 25.575 -2.026 1.00 44.41 340 THR A C 1
ATOM 2645 O O . THR A 1 340 ? 3.603 26.672 -1.639 1.00 44.41 340 THR A O 1
ATOM 2648 N N . PHE A 1 341 ? 3.071 24.522 -1.210 1.00 55.62 341 PHE A N 1
ATOM 2649 C CA . PHE A 1 341 ? 3.260 24.546 0.242 1.00 55.62 341 PHE A CA 1
ATOM 2650 C C . PHE A 1 341 ? 3.847 23.215 0.740 1.00 55.62 341 PHE A C 1
ATOM 2652 O O . PHE A 1 341 ? 3.530 22.167 0.183 1.00 55.62 341 PHE A O 1
ATOM 2659 N N . GLY A 1 342 ? 4.696 23.255 1.770 1.00 53.72 342 GLY A N 1
ATOM 2660 C CA . GLY A 1 342 ? 5.349 22.059 2.324 1.00 53.72 342 GLY A CA 1
ATOM 2661 C C . GLY A 1 342 ? 4.569 21.378 3.457 1.00 53.72 342 GLY A C 1
ATOM 2662 O O . GLY A 1 342 ? 4.751 20.192 3.706 1.00 53.72 342 GLY A O 1
ATOM 2663 N N . TRP A 1 343 ? 3.653 22.104 4.108 1.00 59.91 343 TRP A N 1
ATOM 2664 C CA . TRP A 1 343 ? 2.754 21.626 5.168 1.00 59.91 343 TRP A CA 1
ATOM 2665 C C . TRP A 1 343 ? 3.411 20.975 6.395 1.00 59.91 343 TRP A C 1
ATOM 2667 O O . TRP A 1 343 ? 2.699 20.680 7.346 1.00 59.91 343 TRP A O 1
ATOM 2677 N N . GLY A 1 344 ? 4.724 20.750 6.443 1.00 57.41 344 GLY A N 1
ATOM 2678 C CA . GLY A 1 344 ? 5.456 20.188 7.580 1.00 57.41 344 GLY A CA 1
ATOM 2679 C C . GLY A 1 344 ? 5.024 18.778 7.988 1.00 57.41 344 GLY A C 1
ATOM 2680 O O . GLY A 1 344 ? 5.306 18.358 9.115 1.00 57.41 344 GLY A O 1
ATOM 2681 N N . ILE A 1 345 ? 4.289 18.061 7.130 1.00 52.81 345 ILE A N 1
ATOM 2682 C CA . ILE A 1 345 ? 3.562 16.852 7.517 1.00 52.81 345 ILE A CA 1
ATOM 2683 C C . ILE A 1 345 ? 3.616 15.728 6.470 1.00 52.81 345 ILE A C 1
ATOM 2685 O O . ILE A 1 345 ? 2.698 15.537 5.685 1.00 52.81 345 ILE A O 1
ATOM 2689 N N . GLY A 1 346 ? 4.644 14.887 6.560 1.00 49.56 346 GLY A N 1
ATOM 2690 C CA . GLY A 1 346 ? 4.721 13.627 5.816 1.00 49.56 346 GLY A CA 1
ATOM 2691 C C . GLY A 1 346 ? 6.159 13.194 5.545 1.00 49.56 346 GLY A C 1
ATOM 2692 O O . GLY A 1 346 ? 7.093 13.976 5.726 1.00 49.56 346 GLY A O 1
ATOM 2693 N N . GLY A 1 347 ? 6.343 11.924 5.171 1.00 50.50 347 GLY A N 1
ATOM 2694 C CA . GLY A 1 347 ? 7.610 11.439 4.621 1.00 50.50 347 GLY A CA 1
ATOM 2695 C C . GLY A 1 347 ? 8.842 11.706 5.499 1.00 50.50 347 GLY A C 1
ATOM 2696 O O . GLY A 1 347 ? 8.796 11.662 6.732 1.00 50.50 347 GLY A O 1
ATOM 2697 N N . ARG A 1 348 ? 9.986 11.972 4.855 1.00 48.38 348 ARG A N 1
ATOM 2698 C CA . ARG A 1 348 ? 11.264 12.244 5.540 1.00 48.38 348 ARG A CA 1
ATOM 2699 C C . ARG A 1 348 ? 11.292 13.608 6.250 1.00 48.38 348 ARG A C 1
ATOM 2701 O O . ARG A 1 348 ? 11.991 13.737 7.254 1.00 48.38 348 ARG A O 1
ATOM 2708 N N . HIS A 1 349 ? 10.528 14.599 5.787 1.00 51.81 349 HIS A N 1
ATOM 2709 C CA . HIS A 1 349 ? 10.550 15.969 6.326 1.00 51.81 349 HIS A CA 1
ATOM 2710 C C . HIS A 1 349 ? 9.668 16.128 7.575 1.00 51.81 349 HIS A C 1
ATOM 2712 O O . HIS A 1 349 ? 10.095 16.714 8.574 1.00 51.81 349 HIS A O 1
ATOM 2718 N N . GLY A 1 350 ? 8.495 15.490 7.597 1.00 57.47 350 GLY A N 1
ATOM 2719 C CA . GLY A 1 350 ? 7.652 15.372 8.789 1.00 57.47 350 GLY A CA 1
ATOM 2720 C C . GLY A 1 350 ? 8.326 14.587 9.920 1.00 57.47 350 GLY A C 1
ATOM 2721 O O . GLY A 1 350 ? 8.169 14.941 11.090 1.00 57.47 350 GLY A O 1
ATOM 2722 N N . ALA A 1 351 ? 9.140 13.575 9.591 1.00 58.78 351 ALA A N 1
ATOM 2723 C CA . ALA A 1 351 ? 9.945 12.849 10.577 1.00 58.78 351 ALA A CA 1
ATOM 2724 C C . ALA A 1 351 ? 10.984 13.755 11.266 1.00 58.78 351 ALA A C 1
ATOM 2726 O O . ALA A 1 351 ? 11.191 13.639 12.474 1.00 58.78 351 ALA A O 1
ATOM 2727 N N . GLY A 1 352 ? 11.596 14.693 10.532 1.00 62.69 352 GLY A N 1
ATOM 2728 C CA . GLY A 1 352 ? 12.507 15.693 11.099 1.00 62.69 352 GLY A CA 1
ATOM 2729 C C . GLY A 1 352 ? 11.801 16.665 12.049 1.00 62.69 352 GLY A C 1
ATOM 2730 O O . GLY A 1 352 ? 12.264 16.873 13.171 1.00 62.69 352 GLY A O 1
ATOM 2731 N N . THR A 1 353 ? 10.639 17.187 11.642 1.00 67.56 353 THR A N 1
ATOM 2732 C CA . THR A 1 353 ? 9.811 18.082 12.472 1.00 67.56 353 THR A CA 1
ATOM 2733 C C . THR A 1 353 ? 9.381 17.397 13.769 1.00 67.56 353 THR A C 1
ATOM 2735 O O . THR A 1 353 ? 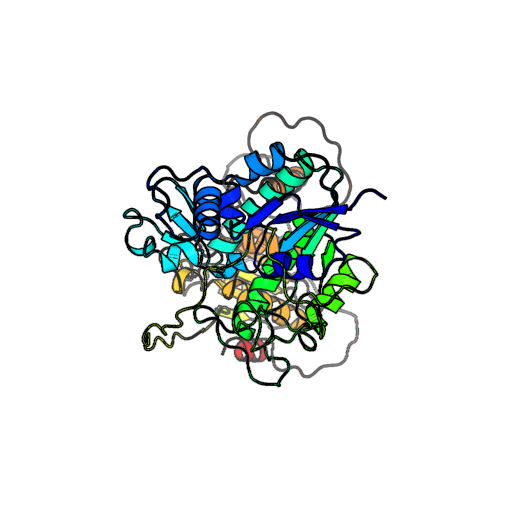9.557 17.950 14.855 1.00 67.56 353 THR A O 1
ATOM 2738 N N . ARG A 1 354 ? 8.889 16.154 13.677 1.00 69.94 354 ARG A N 1
ATOM 2739 C CA . ARG A 1 354 ? 8.496 15.357 14.847 1.00 69.94 354 ARG A CA 1
ATOM 2740 C C . ARG A 1 354 ? 9.682 15.085 15.772 1.00 69.94 354 ARG A C 1
ATOM 2742 O O . ARG A 1 354 ? 9.572 15.325 16.966 1.00 69.94 354 ARG A O 1
ATOM 2749 N N . ARG A 1 355 ? 10.843 14.707 15.227 1.00 69.88 355 ARG A N 1
ATOM 2750 C CA . ARG A 1 355 ? 12.060 14.465 16.018 1.00 69.88 355 ARG A CA 1
ATOM 2751 C C . ARG A 1 355 ? 12.514 15.700 16.802 1.00 69.88 355 ARG A C 1
ATOM 2753 O O . ARG A 1 355 ? 12.970 15.564 17.938 1.00 69.88 355 ARG A O 1
ATOM 2760 N N . ILE A 1 356 ? 12.385 16.897 16.226 1.00 71.44 356 ILE A N 1
ATOM 2761 C CA . ILE A 1 356 ? 12.676 18.154 16.930 1.00 71.44 356 ILE A CA 1
ATOM 2762 C C . ILE A 1 356 ? 11.662 18.378 18.053 1.00 71.44 356 ILE A C 1
ATOM 2764 O O . ILE A 1 356 ? 12.075 18.641 19.178 1.00 71.44 356 ILE A O 1
ATOM 2768 N N . ILE A 1 357 ? 10.360 18.227 17.787 1.00 78.12 357 ILE A N 1
ATOM 2769 C CA . ILE A 1 357 ? 9.304 18.395 18.801 1.00 78.12 357 ILE A CA 1
ATOM 2770 C C . ILE A 1 357 ? 9.496 17.418 19.968 1.00 78.12 357 ILE A C 1
ATOM 2772 O O . ILE A 1 357 ? 9.438 17.839 21.124 1.00 78.12 357 ILE A O 1
ATOM 2776 N N . ASP A 1 358 ? 9.795 16.151 19.682 1.00 76.44 358 ASP A N 1
ATOM 2777 C CA . ASP A 1 358 ? 10.065 15.128 20.696 1.00 76.44 358 ASP A CA 1
ATOM 2778 C C . ASP A 1 358 ? 11.300 15.497 21.530 1.00 76.44 358 ASP A C 1
ATOM 2780 O O . ASP A 1 358 ? 11.267 15.457 22.759 1.00 76.44 358 ASP A O 1
ATOM 2784 N N . THR A 1 359 ? 12.369 15.971 20.882 1.00 76.31 359 THR A N 1
ATOM 2785 C CA . THR A 1 359 ? 13.591 16.419 21.572 1.00 76.31 359 THR A CA 1
ATOM 2786 C C . THR A 1 359 ? 13.329 17.633 22.461 1.00 76.31 359 THR A C 1
ATOM 2788 O O . THR A 1 359 ? 13.830 17.700 23.586 1.00 76.31 359 THR A O 1
ATOM 2791 N N . VAL A 1 360 ? 12.522 18.589 21.995 1.00 78.25 360 VAL A N 1
ATOM 2792 C CA . VAL A 1 360 ? 12.091 19.734 22.803 1.00 78.25 360 VAL A CA 1
ATOM 2793 C C . VAL A 1 360 ? 11.301 19.241 24.009 1.00 78.25 360 VAL A C 1
ATOM 2795 O O . VAL A 1 360 ? 11.621 19.632 25.131 1.00 78.25 360 VAL A O 1
ATOM 2798 N N . ARG A 1 361 ? 10.336 18.336 23.805 1.00 81.12 361 ARG A N 1
ATOM 2799 C CA . ARG A 1 361 ? 9.517 17.757 24.876 1.00 81.12 361 ARG A CA 1
ATOM 2800 C C . ARG A 1 361 ? 10.364 17.047 25.930 1.00 81.12 361 ARG A C 1
ATOM 2802 O O . ARG A 1 361 ? 10.159 17.278 27.117 1.00 81.12 361 ARG A O 1
ATOM 2809 N N . GLU A 1 362 ? 11.350 16.254 25.520 1.00 77.88 362 GLU A N 1
ATOM 2810 C CA . GLU A 1 362 ? 12.287 15.600 26.441 1.00 77.88 362 GLU A CA 1
ATOM 2811 C C . GLU A 1 362 ? 13.070 16.601 27.298 1.00 77.88 362 GLU A C 1
ATOM 2813 O O . GLU A 1 362 ? 13.354 16.335 28.464 1.00 77.88 362 GLU A O 1
ATOM 2818 N N . CYS A 1 363 ? 13.449 17.747 26.727 1.00 71.75 363 CYS A N 1
ATOM 2819 C CA . CYS A 1 363 ? 14.296 18.720 27.414 1.00 71.75 363 CYS A CA 1
ATOM 2820 C C . CYS A 1 363 ? 13.515 19.667 28.327 1.00 71.75 363 CYS A C 1
ATOM 2822 O O . CYS A 1 363 ? 14.048 20.086 29.354 1.00 71.75 363 CYS A O 1
ATOM 2824 N N . VAL A 1 364 ? 12.282 20.027 27.960 1.00 74.12 364 VAL A N 1
ATOM 2825 C CA . VAL A 1 364 ? 11.431 20.918 28.771 1.00 74.12 364 VAL A CA 1
ATOM 2826 C C . VAL A 1 364 ? 10.515 20.148 29.731 1.00 74.12 364 VAL A C 1
ATOM 2828 O O . VAL A 1 364 ? 9.890 20.744 30.608 1.00 74.12 364 VAL A O 1
ATOM 2831 N N . GLY A 1 365 ? 10.444 18.821 29.594 1.00 78.56 365 GLY A N 1
ATOM 2832 C CA . GLY A 1 365 ? 9.653 17.938 30.447 1.00 78.56 365 GLY A CA 1
ATOM 2833 C C . GLY A 1 365 ? 8.163 18.287 30.430 1.00 78.56 365 GLY A C 1
ATOM 2834 O O . GLY A 1 365 ? 7.553 18.440 29.373 1.00 78.56 365 GLY A O 1
ATOM 2835 N N . GLU A 1 366 ? 7.589 18.442 31.624 1.00 74.38 366 GLU A N 1
ATOM 2836 C CA . GLU A 1 366 ? 6.171 18.780 31.838 1.00 74.38 366 GLU A CA 1
ATOM 2837 C C . GLU A 1 366 ? 5.832 20.248 31.522 1.00 74.38 366 GLU A C 1
ATOM 2839 O O . GLU A 1 366 ? 4.681 20.669 31.662 1.00 74.38 366 GLU A O 1
ATOM 2844 N N . SER A 1 367 ? 6.819 21.061 31.127 1.00 74.38 367 SER A N 1
ATOM 2845 C CA . SER A 1 367 ? 6.561 22.448 30.757 1.00 74.38 367 SER A CA 1
ATOM 2846 C C . SER A 1 367 ? 5.635 22.520 29.529 1.00 74.38 367 SER A C 1
ATOM 2848 O O . SER A 1 367 ? 5.827 21.768 28.564 1.00 74.38 367 SER A O 1
ATOM 2850 N N . PRO A 1 368 ? 4.626 23.413 29.519 1.00 74.94 368 PRO A N 1
ATOM 2851 C CA . PRO A 1 368 ? 3.700 23.521 28.398 1.00 74.94 368 PRO A CA 1
ATOM 2852 C C . PRO A 1 368 ? 4.417 23.867 27.088 1.00 74.94 368 PRO A C 1
ATOM 2854 O O . PRO A 1 368 ? 5.195 24.823 27.032 1.00 74.94 368 PRO A O 1
ATOM 2857 N N . LEU A 1 369 ? 4.096 23.141 26.014 1.00 82.75 369 LEU A N 1
ATOM 2858 C CA . LEU A 1 369 ? 4.410 23.588 24.657 1.00 82.75 369 LEU A CA 1
ATOM 2859 C C . LEU A 1 369 ? 3.216 24.342 24.096 1.00 82.75 369 LEU A C 1
ATOM 2861 O O . LEU A 1 369 ? 2.076 23.949 24.319 1.00 82.75 369 LEU A O 1
ATOM 2865 N N . ILE A 1 370 ? 3.483 25.422 23.377 1.00 81.62 370 ILE A N 1
ATOM 2866 C CA . ILE A 1 370 ? 2.471 26.188 22.656 1.00 81.62 370 ILE A CA 1
ATOM 2867 C C . ILE A 1 370 ? 2.824 26.082 21.181 1.00 81.62 370 ILE A C 1
ATOM 2869 O O . ILE A 1 370 ? 3.907 26.508 20.797 1.00 81.62 370 ILE A O 1
ATOM 2873 N N . PHE A 1 371 ? 1.945 25.520 20.360 1.00 82.00 371 PHE A N 1
ATOM 2874 C CA . PHE A 1 371 ? 2.191 25.394 18.925 1.00 82.00 371 PHE A CA 1
ATOM 2875 C C . PHE A 1 371 ? 1.668 26.616 18.191 1.00 82.00 371 PHE A C 1
ATOM 2877 O O . PHE A 1 371 ? 0.522 27.017 18.390 1.00 82.00 371 PHE A O 1
ATOM 2884 N N . ALA A 1 372 ? 2.495 27.199 17.333 1.00 80.38 372 ALA A N 1
ATOM 2885 C CA . ALA A 1 372 ? 2.124 28.350 16.535 1.00 80.38 372 ALA A CA 1
ATOM 2886 C C . ALA A 1 372 ? 2.573 28.225 15.086 1.00 80.38 372 ALA A C 1
ATOM 2888 O O . ALA A 1 372 ? 3.563 27.564 14.796 1.00 80.38 372 ALA A O 1
ATOM 2889 N N . GLY A 1 373 ? 1.833 28.862 14.184 1.00 77.62 373 GLY A N 1
ATOM 2890 C CA . GLY A 1 373 ? 2.137 28.869 12.757 1.00 77.62 373 GLY A CA 1
ATOM 2891 C C . GLY A 1 373 ? 1.170 29.741 11.962 1.00 77.62 373 GLY A C 1
ATOM 2892 O O . GLY A 1 373 ? 0.080 30.088 12.436 1.00 77.62 373 GLY A O 1
ATOM 2893 N N . THR A 1 374 ? 1.579 30.091 10.748 1.00 68.31 374 THR A N 1
ATOM 2894 C CA . THR A 1 374 ? 0.812 30.891 9.783 1.00 68.31 374 THR A CA 1
ATOM 2895 C C . THR A 1 374 ? 0.567 30.109 8.499 1.00 68.31 374 THR A C 1
ATOM 2897 O O . THR A 1 374 ? 1.323 29.188 8.181 1.00 68.31 374 THR A O 1
ATOM 2900 N N . GLY A 1 375 ? -0.506 30.447 7.773 1.00 66.50 375 GLY A N 1
ATOM 2901 C CA . GLY A 1 375 ? -0.797 29.855 6.464 1.00 66.50 375 GLY A CA 1
ATOM 2902 C C . GLY A 1 375 ? -0.817 28.317 6.514 1.00 66.50 375 GLY A C 1
ATOM 2903 O O . GLY A 1 375 ? -1.409 27.751 7.442 1.00 66.50 375 GLY A O 1
ATOM 2904 N N . PRO A 1 376 ? -0.125 27.612 5.605 1.00 59.22 376 PRO A N 1
ATOM 2905 C CA . PRO A 1 376 ? -0.083 26.146 5.581 1.00 59.22 376 PRO A CA 1
ATOM 2906 C C . PRO A 1 376 ? 0.565 25.527 6.821 1.00 59.22 376 PRO A C 1
ATOM 2908 O O . PRO A 1 376 ? 0.188 24.437 7.238 1.00 59.22 376 PRO A O 1
ATOM 2911 N N . MET A 1 377 ? 1.510 26.222 7.460 1.00 71.88 377 MET A N 1
ATOM 2912 C CA . MET A 1 377 ? 2.150 25.736 8.690 1.00 71.88 377 MET A CA 1
ATOM 2913 C C . MET A 1 377 ? 1.284 25.968 9.931 1.00 71.88 377 MET A C 1
ATOM 2915 O O . MET A 1 377 ? 1.478 25.333 10.969 1.00 71.88 377 MET A O 1
ATOM 2919 N N . GLY A 1 378 ? 0.264 26.823 9.810 1.00 70.94 378 GLY A N 1
ATOM 2920 C CA . GLY A 1 378 ? -0.827 26.908 10.770 1.00 70.94 378 GLY A CA 1
ATOM 2921 C C . GLY A 1 378 ? -1.591 25.585 10.890 1.00 70.94 378 GLY A C 1
ATOM 2922 O O . GLY A 1 378 ? -1.973 25.209 11.997 1.00 70.94 378 GLY A O 1
ATOM 2923 N N . TYR A 1 379 ? -1.745 24.824 9.800 1.00 66.88 379 TYR A N 1
ATOM 2924 C CA . TYR A 1 379 ? -2.332 23.480 9.850 1.00 66.88 379 TYR A CA 1
ATOM 2925 C C . TYR A 1 379 ? -1.477 22.519 10.684 1.00 66.88 379 TYR A C 1
ATOM 2927 O O . TYR A 1 379 ? -1.986 21.831 11.570 1.00 66.88 379 TYR A O 1
ATOM 2935 N N . SER A 1 380 ? -0.162 22.515 10.461 1.00 72.19 380 SER A N 1
ATOM 2936 C CA . SER A 1 380 ? 0.791 21.692 11.214 1.00 72.19 380 SER A CA 1
ATOM 2937 C C . SER A 1 380 ? 0.763 22.038 12.704 1.00 72.19 380 SER A C 1
ATOM 2939 O O . SER A 1 380 ? 0.745 21.139 13.542 1.00 72.19 380 SER A O 1
ATOM 2941 N N . ALA A 1 381 ? 0.683 23.330 13.042 1.00 74.62 381 ALA A N 1
ATOM 2942 C CA . ALA A 1 381 ? 0.559 23.799 14.420 1.00 74.62 381 ALA A CA 1
ATOM 2943 C C . ALA A 1 381 ? -0.742 23.332 15.086 1.00 74.62 381 ALA A C 1
ATOM 2945 O O . ALA A 1 381 ? -0.710 22.871 16.228 1.00 74.62 381 ALA A O 1
ATOM 2946 N N . VAL A 1 382 ? -1.871 23.392 14.368 1.00 67.31 382 VAL A N 1
ATOM 2947 C CA . VAL A 1 382 ? -3.150 22.850 14.849 1.00 67.31 382 VAL A CA 1
ATOM 2948 C C . VAL A 1 382 ? -3.031 21.352 15.101 1.00 67.31 382 VAL A C 1
ATOM 2950 O O . VAL A 1 382 ? -3.372 20.890 16.188 1.00 67.31 382 VAL A O 1
ATOM 2953 N N . ARG A 1 383 ? -2.504 20.591 14.138 1.00 66.56 383 ARG A N 1
ATOM 2954 C CA . ARG A 1 383 ? -2.373 19.137 14.260 1.00 66.56 383 ARG A CA 1
ATOM 2955 C C . ARG A 1 383 ? -1.473 18.740 15.430 1.00 66.56 383 ARG A C 1
ATOM 2957 O O . ARG A 1 383 ? -1.888 17.935 16.254 1.00 66.56 383 ARG A O 1
ATOM 2964 N N . CYS A 1 384 ? -0.282 19.329 15.538 1.00 72.81 384 CYS A N 1
ATOM 2965 C CA . CYS A 1 384 ? 0.642 19.046 16.635 1.00 72.81 384 CYS A CA 1
ATOM 2966 C C . CYS A 1 384 ? 0.036 19.399 17.996 1.00 72.81 384 CYS A C 1
ATOM 2968 O O . CYS A 1 384 ? 0.137 18.609 18.929 1.00 72.81 384 CYS A O 1
ATOM 2970 N N . GLY A 1 385 ? -0.646 20.543 18.103 1.00 72.44 385 GLY A N 1
ATOM 2971 C CA . GLY A 1 385 ? -1.326 20.912 19.339 1.00 72.44 385 GLY A CA 1
ATOM 2972 C C . GLY A 1 385 ? -2.456 19.955 19.718 1.00 72.44 385 GLY A C 1
ATOM 2973 O O . GLY A 1 385 ? -2.586 19.630 20.894 1.00 72.44 385 GLY A O 1
ATOM 2974 N N . LEU A 1 386 ? -3.227 19.452 18.747 1.00 66.06 386 LEU A N 1
ATOM 2975 C CA . LEU A 1 386 ? -4.269 18.448 18.989 1.00 66.06 386 LEU A CA 1
ATOM 2976 C C . LEU A 1 386 ? -3.683 17.087 19.396 1.00 66.06 386 LEU A C 1
ATOM 2978 O O . LEU A 1 386 ? -4.158 16.490 20.358 1.00 66.06 386 LEU A O 1
ATOM 2982 N N . GLU A 1 387 ? -2.639 16.614 18.705 1.00 66.19 387 GLU A N 1
ATOM 2983 C CA . GLU A 1 387 ? -1.958 15.342 19.004 1.00 66.19 387 GLU A CA 1
ATOM 2984 C C . GLU A 1 387 ? -1.358 15.323 20.418 1.00 66.19 387 GLU A C 1
ATOM 2986 O O . GLU A 1 387 ? -1.328 14.275 21.063 1.00 66.19 387 GLU A O 1
ATOM 2991 N N . SER A 1 388 ? -0.895 16.474 20.917 1.00 65.38 388 SER A N 1
ATOM 2992 C CA . SER A 1 388 ? -0.232 16.581 22.220 1.00 65.38 388 SER A CA 1
ATOM 2993 C C . SER A 1 388 ? -1.028 17.346 23.284 1.00 65.38 388 SER A C 1
ATOM 2995 O O . SER A 1 388 ? -0.420 17.832 24.240 1.00 65.38 388 SER A O 1
ATOM 2997 N N . ASP A 1 389 ? -2.340 17.529 23.094 1.00 69.81 389 ASP A N 1
ATOM 2998 C CA . ASP A 1 389 ? -3.243 18.279 23.992 1.00 69.81 389 ASP A CA 1
ATOM 2999 C C . ASP A 1 389 ? -2.637 19.608 24.499 1.00 69.81 389 ASP A C 1
ATOM 3001 O O . ASP A 1 389 ? -2.618 19.935 25.686 1.00 69.81 389 ASP A O 1
ATOM 3005 N N . SER A 1 390 ? -2.021 20.353 23.581 1.00 74.88 390 SER A N 1
ATOM 3006 C CA . SER A 1 390 ? -1.218 21.542 23.864 1.00 74.88 390 SER A CA 1
ATOM 3007 C C . SER A 1 390 ? -1.883 22.805 23.298 1.00 74.88 390 SER A C 1
ATOM 3009 O O . SER A 1 390 ? -2.552 22.734 22.266 1.00 74.88 390 SER A O 1
ATOM 3011 N N . PRO A 1 391 ? -1.720 23.982 23.936 1.00 75.12 391 PRO A N 1
ATOM 3012 C CA . PRO A 1 391 ? -2.252 25.238 23.411 1.00 75.12 391 PRO A CA 1
ATOM 3013 C C . PRO A 1 391 ? -1.787 25.541 21.980 1.00 75.12 391 PRO A C 1
ATOM 3015 O O . PRO A 1 391 ? -0.627 25.318 21.637 1.00 75.12 391 PRO A O 1
ATOM 3018 N N . ILE A 1 392 ? -2.690 26.106 21.174 1.00 72.81 392 ILE A N 1
ATOM 3019 C CA . ILE A 1 392 ? -2.453 26.449 19.766 1.00 72.81 392 ILE A CA 1
ATOM 3020 C C . ILE A 1 392 ? -2.664 27.954 19.562 1.00 72.81 392 ILE A C 1
ATOM 3022 O O . ILE A 1 392 ? -3.688 28.504 19.976 1.00 72.81 392 ILE A O 1
ATOM 3026 N N . LEU A 1 393 ? -1.717 28.610 18.892 1.00 70.94 393 LEU A N 1
ATOM 3027 C CA . LEU A 1 393 ? -1.775 30.009 18.475 1.00 70.94 393 LEU A CA 1
ATOM 3028 C C . LEU A 1 393 ? -1.520 30.106 16.967 1.00 70.94 393 LEU A C 1
ATOM 3030 O O . LEU A 1 393 ? -0.379 30.094 16.523 1.00 70.94 393 LEU A O 1
ATOM 3034 N N . VAL A 1 394 ? -2.574 30.233 16.169 1.00 71.31 394 VAL A N 1
ATOM 3035 C CA . VAL A 1 394 ? -2.452 30.297 14.706 1.00 71.31 394 VAL A CA 1
ATOM 3036 C C . VAL A 1 394 ? -3.039 31.581 14.154 1.00 71.31 394 VAL A C 1
ATOM 3038 O O . VAL A 1 394 ? -4.040 32.090 14.661 1.00 71.31 394 VAL A O 1
ATOM 3041 N N . HIS A 1 395 ? -2.420 32.096 13.097 1.00 55.84 395 HIS A N 1
ATOM 3042 C CA . HIS A 1 395 ? -2.894 33.272 12.381 1.00 55.84 395 HIS A CA 1
ATOM 3043 C C . HIS A 1 395 ? -3.092 32.931 10.905 1.00 55.84 395 HIS A C 1
ATOM 3045 O O . HIS A 1 395 ? -2.151 32.520 10.228 1.00 55.84 395 HIS A O 1
ATOM 3051 N N . ASN A 1 396 ? -4.330 33.094 10.430 1.00 52.66 396 ASN A N 1
ATOM 3052 C CA . ASN A 1 396 ? -4.769 32.718 9.085 1.00 52.66 396 ASN A CA 1
ATOM 3053 C C . ASN A 1 396 ? -4.274 31.318 8.649 1.00 52.66 396 ASN A C 1
ATOM 3055 O O . ASN A 1 396 ? -3.541 31.223 7.665 1.00 52.66 396 ASN A O 1
ATOM 3059 N N . PRO A 1 397 ? -4.580 30.245 9.408 1.00 59.59 397 PRO A N 1
ATOM 3060 C CA . PRO A 1 397 ? -4.175 28.905 9.010 1.00 59.59 397 PRO A CA 1
ATOM 3061 C C . PRO A 1 397 ? -4.912 28.491 7.733 1.00 59.59 397 PRO A C 1
ATOM 3063 O O . PRO A 1 397 ? -6.137 28.621 7.650 1.00 59.59 397 PRO A O 1
ATOM 3066 N N . ASP A 1 398 ? -4.191 27.917 6.776 1.00 53.75 398 ASP A N 1
ATOM 3067 C CA . ASP A 1 398 ? -4.806 27.238 5.641 1.00 53.75 398 ASP A CA 1
ATOM 3068 C C . ASP A 1 398 ? -5.367 25.906 6.147 1.00 53.75 398 ASP A C 1
ATOM 3070 O O . ASP A 1 398 ? -4.682 24.895 6.225 1.00 53.75 398 ASP A O 1
ATOM 3074 N N . LEU A 1 399 ? -6.631 25.916 6.573 1.00 48.53 399 LEU A N 1
ATOM 3075 C CA . LEU A 1 399 ? -7.318 24.725 7.095 1.00 48.53 399 LEU A CA 1
ATOM 3076 C C . LEU A 1 399 ? -7.876 23.825 5.984 1.00 48.53 399 LEU A C 1
ATOM 3078 O O . LEU A 1 399 ? -8.375 22.737 6.261 1.00 48.53 399 LEU A O 1
ATOM 3082 N N . LEU A 1 400 ? -7.813 24.276 4.729 1.00 40.75 400 LEU A N 1
ATOM 3083 C CA . LEU A 1 400 ? -8.301 23.550 3.560 1.00 40.75 400 LEU A CA 1
ATOM 3084 C C . LEU A 1 400 ? -7.185 22.681 2.969 1.00 40.75 400 LEU A C 1
ATOM 3086 O O . LEU A 1 400 ? -6.723 22.886 1.848 1.00 40.75 400 LEU A O 1
ATOM 3090 N N . TRP A 1 401 ? -6.784 21.675 3.743 1.00 37.47 401 TRP A N 1
ATOM 3091 C CA . TRP A 1 401 ? -6.092 20.494 3.240 1.00 37.47 401 TRP A CA 1
ATOM 3092 C C . TRP A 1 401 ? -7.107 19.647 2.463 1.00 37.47 401 TRP A C 1
ATOM 3094 O O . TRP A 1 401 ? -7.753 18.802 3.058 1.00 37.47 401 TRP A O 1
ATOM 3104 N N . ASN A 1 402 ? -7.290 19.932 1.166 1.00 34.28 402 ASN A N 1
ATOM 3105 C CA . ASN A 1 402 ? -8.171 19.230 0.215 1.00 34.28 402 ASN A CA 1
ATOM 3106 C C . ASN A 1 402 ? -9.626 18.983 0.707 1.00 34.28 402 ASN A C 1
ATOM 3108 O O . ASN A 1 402 ? -9.886 18.261 1.662 1.00 34.28 402 ASN A O 1
ATOM 3112 N N . THR A 1 403 ? -10.634 19.505 0.005 1.00 31.52 403 THR A N 1
ATOM 3113 C CA . THR A 1 403 ? -12.067 19.398 0.373 1.00 31.52 403 THR A CA 1
ATOM 3114 C C . THR A 1 403 ? -12.641 17.966 0.451 1.00 31.52 403 THR A C 1
ATOM 3116 O O . THR A 1 403 ? -13.842 17.807 0.654 1.00 31.52 403 THR A O 1
ATOM 3119 N N . SER A 1 404 ? -11.820 16.925 0.295 1.00 33.72 404 SER A N 1
ATOM 3120 C CA . SER A 1 404 ? -12.186 15.512 0.412 1.00 33.72 404 SER A CA 1
ATOM 3121 C C . SER A 1 404 ? -11.867 14.872 1.771 1.00 33.72 404 SER A C 1
ATOM 3123 O O . SER A 1 404 ? -12.410 13.803 2.045 1.00 33.72 404 SER A O 1
ATOM 3125 N N . ASP A 1 405 ? -11.073 15.494 2.654 1.00 36.88 405 ASP A N 1
ATOM 3126 C CA . ASP A 1 405 ? -10.821 14.954 4.004 1.00 36.88 405 ASP A CA 1
ATOM 3127 C C . ASP A 1 405 ? -11.941 15.355 4.980 1.00 36.88 405 ASP A C 1
ATOM 3129 O O . ASP A 1 405 ? -11.774 16.134 5.922 1.00 36.88 405 ASP A O 1
ATOM 3133 N N . SER A 1 406 ? -13.152 14.882 4.676 1.00 33.03 406 SER A N 1
ATOM 3134 C CA . SER A 1 406 ? -14.369 15.328 5.353 1.00 33.03 406 SER A CA 1
ATOM 3135 C C . SER A 1 406 ? -14.376 15.012 6.849 1.00 33.03 406 SER A C 1
ATOM 3137 O O . SER A 1 406 ? -15.018 15.737 7.586 1.00 33.03 406 SER A O 1
ATOM 3139 N N . GLU A 1 407 ? -13.650 14.012 7.349 1.00 34.00 407 GLU A N 1
ATOM 3140 C CA . GLU A 1 407 ? -13.708 13.645 8.771 1.00 34.00 407 GLU A CA 1
ATOM 3141 C C . GLU A 1 407 ? -12.768 14.504 9.631 1.00 34.00 407 GLU A C 1
ATOM 3143 O O . GLU A 1 407 ? -13.181 15.015 10.677 1.00 34.00 407 GLU A O 1
ATOM 3148 N N . SER A 1 408 ? -11.554 14.785 9.146 1.00 35.91 408 SER A N 1
ATOM 3149 C CA . SER A 1 408 ? -10.620 15.741 9.759 1.00 35.91 408 SER A CA 1
ATOM 3150 C C . SER A 1 408 ? -11.174 17.165 9.694 1.00 35.91 408 SER A C 1
ATOM 3152 O O . SER A 1 408 ? -11.181 17.885 10.695 1.00 35.91 408 SER A O 1
ATOM 3154 N N . VAL A 1 409 ? -11.733 17.553 8.541 1.00 35.72 409 VAL A N 1
ATOM 3155 C CA . VAL A 1 409 ? -12.376 18.856 8.338 1.00 35.72 409 VAL A CA 1
ATOM 3156 C C . VAL A 1 409 ? -13.640 18.980 9.188 1.00 35.72 409 VAL A C 1
ATOM 3158 O O . VAL A 1 409 ? -13.814 20.004 9.837 1.00 35.72 409 VAL A O 1
ATOM 3161 N N . GLN A 1 410 ? -14.496 17.956 9.282 1.00 35.59 410 GLN A N 1
ATOM 3162 C CA . GLN A 1 410 ? -15.671 17.994 10.164 1.00 35.59 410 GLN A CA 1
ATOM 3163 C C . GLN A 1 410 ? -15.284 17.951 11.643 1.00 35.59 410 GLN A C 1
ATOM 3165 O O . GLN A 1 410 ? -15.964 18.578 12.441 1.00 35.59 410 GLN A O 1
ATOM 3170 N N . THR A 1 411 ? -14.181 17.307 12.033 1.00 38.06 411 THR A N 1
ATOM 3171 C CA . THR A 1 411 ? -13.685 17.328 13.422 1.00 38.06 411 THR A CA 1
ATOM 3172 C C . THR A 1 411 ? -13.144 18.706 13.795 1.00 38.06 411 THR A C 1
ATOM 3174 O O . THR A 1 411 ? -13.491 19.234 14.855 1.00 38.06 411 THR A O 1
ATOM 3177 N N . VAL A 1 412 ? -12.366 19.326 12.902 1.00 37.34 412 VAL A N 1
ATOM 3178 C CA . VAL A 1 412 ? -11.854 20.696 13.044 1.00 37.34 412 VAL A CA 1
ATOM 3179 C C . VAL A 1 412 ? -12.998 21.714 13.011 1.00 37.34 412 VAL A C 1
ATOM 3181 O O . VAL A 1 412 ? -13.017 22.610 13.849 1.00 37.34 412 VAL A O 1
ATOM 3184 N N . LEU A 1 413 ? -13.991 21.559 12.128 1.00 36.78 413 LEU A N 1
ATOM 3185 C CA . LEU A 1 413 ? -15.174 22.426 12.038 1.00 36.78 413 LEU A CA 1
ATOM 3186 C C . LEU A 1 413 ? -16.157 22.214 13.202 1.00 36.78 413 LEU A C 1
ATOM 3188 O O . LEU A 1 413 ? -16.697 23.190 13.716 1.00 36.78 413 LEU A O 1
ATOM 3192 N N . ALA A 1 414 ? -16.360 20.981 13.674 1.00 36.09 414 ALA A N 1
ATOM 3193 C CA . ALA A 1 414 ? -17.171 20.681 14.855 1.00 36.09 414 ALA A CA 1
ATOM 3194 C C . ALA A 1 414 ? -16.509 21.218 16.130 1.00 36.09 414 ALA A C 1
ATOM 3196 O O . ALA A 1 414 ? -17.191 21.765 16.996 1.00 36.09 414 ALA A O 1
ATOM 3197 N N . HIS A 1 415 ? -15.177 21.142 16.232 1.00 37.94 415 HIS A N 1
ATOM 3198 C CA . HIS A 1 415 ? -14.437 21.806 17.303 1.00 37.94 415 HIS A CA 1
ATOM 3199 C C . HIS A 1 415 ? -14.478 23.331 17.156 1.00 37.94 415 HIS A C 1
ATOM 3201 O O . HIS A 1 415 ? -14.771 24.008 18.133 1.00 37.94 415 HIS A O 1
ATOM 3207 N N . ALA A 1 416 ? -14.288 23.895 15.962 1.00 34.28 416 ALA A N 1
ATOM 3208 C CA . ALA A 1 416 ? -14.395 25.336 15.714 1.00 34.28 416 ALA A CA 1
ATOM 3209 C C . ALA A 1 416 ? -15.798 25.887 16.055 1.00 34.28 416 ALA A C 1
ATOM 3211 O O . ALA A 1 416 ? -15.913 26.956 16.664 1.00 34.28 416 ALA A O 1
ATOM 3212 N N . GLY A 1 417 ? -16.852 25.113 15.769 1.00 31.89 417 GLY A N 1
ATOM 3213 C CA . GLY A 1 417 ? -18.235 25.390 16.163 1.00 31.89 417 GLY A CA 1
ATOM 3214 C C . GLY A 1 417 ? -18.454 25.371 17.681 1.00 31.89 417 GLY A C 1
ATOM 3215 O O . GLY A 1 417 ? -19.184 26.214 18.201 1.00 31.89 417 GLY A O 1
ATOM 3216 N N . ASN A 1 418 ? -17.747 24.505 18.419 1.00 33.69 418 ASN A N 1
ATOM 3217 C CA . ASN A 1 418 ? -17.745 24.492 19.890 1.00 33.69 418 ASN A CA 1
ATOM 3218 C C . ASN A 1 418 ? -17.065 25.729 20.517 1.00 33.69 418 ASN A C 1
ATOM 3220 O O . ASN A 1 418 ? -17.246 25.984 21.710 1.00 33.69 418 ASN A O 1
ATOM 3224 N N . TYR A 1 419 ? -16.320 26.515 19.730 1.00 31.72 419 TYR A N 1
ATOM 3225 C CA . TYR A 1 419 ? -15.579 27.703 20.177 1.00 31.72 419 TYR A CA 1
ATOM 3226 C C . TYR A 1 419 ? -16.059 29.022 19.543 1.00 31.72 419 TYR A C 1
ATOM 3228 O O . TYR A 1 419 ? -15.428 30.059 19.743 1.00 31.72 419 TYR A O 1
ATOM 3236 N N . GLY A 1 420 ? -17.202 29.016 18.843 1.00 27.83 420 GLY A N 1
ATOM 3237 C CA . GLY A 1 420 ? -17.856 30.228 18.330 1.00 27.83 420 GLY A CA 1
ATOM 3238 C C . GLY A 1 420 ? -17.309 30.767 17.004 1.00 27.83 420 GLY A C 1
ATOM 3239 O O . GLY A 1 420 ? -17.579 31.918 16.667 1.00 27.83 420 GLY A O 1
ATOM 3240 N N . LEU A 1 421 ? -16.565 29.960 16.243 1.00 32.22 421 LEU A N 1
ATOM 3241 C CA . LEU A 1 421 ? -16.189 30.289 14.869 1.00 32.22 421 LEU A CA 1
ATOM 3242 C C . LEU A 1 421 ? -17.330 29.874 13.929 1.00 32.22 421 LEU A C 1
ATOM 3244 O O . LEU A 1 421 ? -17.694 28.703 13.849 1.00 32.22 421 LEU A O 1
ATOM 3248 N N . SER A 1 422 ? -17.923 30.853 13.248 1.00 31.23 422 SER A N 1
ATOM 3249 C CA . SER A 1 422 ? -19.017 30.670 12.290 1.00 31.23 422 SER A CA 1
ATOM 3250 C C . SER A 1 422 ? -18.468 30.761 10.867 1.00 31.23 422 SER A C 1
ATOM 3252 O O . SER A 1 422 ? -18.004 31.825 10.464 1.00 31.23 422 SER A O 1
ATOM 3254 N N . ALA A 1 423 ? -18.586 29.684 10.090 1.00 34.97 423 ALA A N 1
ATOM 3255 C CA . ALA A 1 423 ? -18.672 29.795 8.638 1.00 34.97 423 ALA A CA 1
ATOM 3256 C C . ALA A 1 423 ? -20.100 30.262 8.306 1.00 34.97 423 ALA A C 1
ATOM 3258 O O . ALA A 1 423 ? -21.060 29.576 8.653 1.00 34.97 423 ALA A O 1
ATOM 3259 N N . GLU A 1 424 ? -20.268 31.437 7.701 1.00 30.73 424 GLU A N 1
ATOM 3260 C CA . GLU A 1 424 ? -21.579 31.934 7.247 1.00 30.73 424 GLU A CA 1
ATOM 3261 C C . GLU A 1 424 ? -22.149 30.950 6.181 1.00 30.73 424 GLU A C 1
ATOM 3263 O O . GLU A 1 424 ? -21.607 30.885 5.086 1.00 30.73 424 GLU A O 1
ATOM 3268 N N . HIS A 1 425 ? -23.033 29.977 6.491 1.00 25.25 425 HIS A N 1
ATOM 3269 C CA . HIS A 1 425 ? -24.519 29.976 6.618 1.00 25.25 425 HIS A CA 1
ATOM 3270 C C . HIS A 1 425 ? -25.172 29.139 5.464 1.00 25.25 425 HIS A C 1
ATOM 3272 O O . HIS A 1 425 ? -24.627 29.184 4.366 1.00 25.25 425 HIS A O 1
ATOM 3278 N N . PRO A 1 426 ? -26.364 28.476 5.550 1.00 30.36 426 PRO A N 1
ATOM 3279 C CA . PRO A 1 426 ? -27.071 27.759 6.628 1.00 30.36 426 PRO A CA 1
ATOM 3280 C C . PRO A 1 426 ? -27.359 26.260 6.329 1.00 30.36 426 PRO A C 1
ATOM 3282 O O . PRO A 1 426 ? -27.876 25.920 5.270 1.00 30.36 426 PRO A O 1
ATOM 3285 N N . GLN A 1 427 ? -27.179 25.395 7.330 1.00 27.67 427 GLN A N 1
ATOM 3286 C CA . GLN A 1 427 ? -28.105 24.333 7.792 1.00 27.67 427 GLN A CA 1
ATOM 3287 C C . GLN A 1 427 ? -27.310 23.298 8.600 1.00 27.67 427 GLN A C 1
ATOM 3289 O O . GLN A 1 427 ? -27.088 22.176 8.170 1.00 27.67 427 GLN A O 1
ATOM 3294 N N . VAL A 1 428 ? -26.901 23.670 9.812 1.00 27.31 428 VAL A N 1
ATOM 3295 C CA . VAL A 1 428 ? -26.565 22.689 10.854 1.00 27.31 428 VAL A CA 1
ATOM 3296 C C . VAL A 1 428 ? -27.231 23.164 12.137 1.00 27.31 428 VAL A C 1
ATOM 3298 O O . VAL A 1 428 ? -26.608 23.646 13.077 1.00 27.31 428 VAL A O 1
ATOM 3301 N N . ALA A 1 429 ? -28.561 23.125 12.129 1.00 26.61 429 ALA A N 1
ATOM 3302 C CA . ALA A 1 429 ? -29.322 23.174 13.360 1.00 26.61 429 ALA A CA 1
ATOM 3303 C C . ALA A 1 429 ? -29.480 21.736 13.858 1.00 26.61 429 ALA A C 1
ATOM 3305 O O . ALA A 1 429 ? -29.967 20.889 13.115 1.00 26.61 429 ALA A O 1
ATOM 3306 N N . GLN A 1 430 ? -29.160 21.541 15.140 1.00 27.50 430 GLN A N 1
ATOM 3307 C CA . GLN A 1 430 ? -29.462 20.383 15.994 1.00 27.50 430 GLN A CA 1
ATOM 3308 C C . GLN A 1 430 ? -28.376 19.309 16.130 1.00 27.50 430 GLN A C 1
ATOM 3310 O O . GLN A 1 430 ? -28.563 18.199 15.661 1.00 27.50 430 GLN A O 1
ATOM 3315 N N . LEU A 1 431 ? -27.341 19.578 16.937 1.00 22.92 431 LEU A N 1
ATOM 3316 C CA . LEU A 1 431 ? -26.786 18.582 17.865 1.00 22.92 431 LEU A CA 1
ATOM 3317 C C . LEU A 1 431 ? -26.375 19.278 19.177 1.00 22.92 431 LEU A C 1
ATOM 3319 O O . LEU A 1 431 ? -25.806 20.365 19.169 1.00 22.92 431 LEU A O 1
ATOM 3323 N N . SER A 1 432 ? -26.759 18.681 20.308 1.00 23.22 432 SER A N 1
ATOM 3324 C CA . SER A 1 432 ? -26.487 19.167 21.673 1.00 23.22 432 SER A CA 1
ATOM 3325 C C . SER A 1 432 ? -25.104 18.706 22.180 1.00 23.22 432 SER A C 1
ATOM 3327 O O . SER A 1 432 ? -24.595 17.703 21.683 1.00 23.22 432 SER A O 1
ATOM 3329 N N . PRO A 1 433 ? -24.489 19.399 23.163 1.00 26.12 433 PRO A N 1
ATOM 3330 C CA . PRO A 1 433 ? -23.047 19.328 23.425 1.00 26.12 433 PRO A CA 1
ATOM 3331 C C . PRO A 1 433 ? -22.658 18.262 24.468 1.00 26.12 433 PRO A C 1
ATOM 3333 O O . PRO A 1 433 ? -23.421 18.025 25.409 1.00 26.12 433 PRO A O 1
ATOM 3336 N N . PRO A 1 434 ? -21.424 17.721 24.409 1.00 25.69 434 PRO A N 1
ATOM 3337 C CA . PRO A 1 434 ? -20.717 17.258 25.596 1.00 25.69 434 PRO A CA 1
ATOM 3338 C C . PRO A 1 434 ? -19.434 18.062 25.884 1.00 25.69 434 PRO A C 1
ATOM 3340 O O . PRO A 1 434 ? -19.039 18.981 25.174 1.00 25.69 434 PRO A O 1
ATOM 3343 N N . SER A 1 435 ? -18.843 17.746 27.032 1.00 26.39 435 SER A N 1
ATOM 3344 C CA . SER A 1 435 ? -18.125 18.638 27.940 1.00 26.39 435 SER A CA 1
ATOM 3345 C C . SER A 1 435 ? -16.594 18.546 27.877 1.00 26.39 435 SER A C 1
ATOM 3347 O O . SER A 1 435 ? -16.050 17.549 28.351 1.00 26.39 435 SER A O 1
ATOM 3349 N N . ARG A 1 436 ? -15.914 19.619 27.431 1.00 25.27 436 ARG A N 1
ATOM 3350 C CA . ARG A 1 436 ? -14.700 20.249 28.031 1.00 25.27 436 ARG A CA 1
ATOM 3351 C C . ARG A 1 436 ? -14.053 21.265 27.054 1.00 25.27 436 ARG A C 1
ATOM 3353 O O . ARG A 1 436 ? -14.022 20.980 25.866 1.00 25.27 436 ARG A O 1
ATOM 3360 N N . PRO A 1 437 ? -13.547 22.430 27.516 1.00 27.73 437 PRO A N 1
ATOM 3361 C CA . PRO A 1 437 ? -13.047 23.485 26.625 1.00 27.73 437 PRO A CA 1
ATOM 3362 C C . PRO A 1 437 ? -11.519 23.454 26.395 1.00 27.73 437 PRO A C 1
ATOM 3364 O O . PRO A 1 437 ? -10.752 23.592 27.346 1.00 27.73 437 PRO A O 1
ATOM 3367 N N . VAL A 1 438 ? -11.095 23.397 25.129 1.00 29.05 438 VAL A N 1
ATOM 3368 C CA . VAL A 1 438 ? -9.757 23.771 24.618 1.00 29.05 438 VAL A CA 1
ATOM 3369 C C . VAL A 1 438 ? -9.783 25.265 24.248 1.00 29.05 438 VAL A C 1
ATOM 3371 O O . VAL A 1 438 ? -10.775 25.755 23.720 1.00 29.05 438 VAL A O 1
ATOM 3374 N N . ARG A 1 439 ? -8.739 26.050 24.549 1.00 33.47 439 ARG A N 1
ATOM 3375 C CA . ARG A 1 439 ? -8.717 27.496 24.230 1.00 33.47 439 ARG A CA 1
ATOM 3376 C C . ARG A 1 439 ? -8.004 27.755 22.903 1.00 33.47 439 ARG A C 1
ATOM 3378 O O . ARG A 1 439 ? -6.782 27.839 22.881 1.00 33.47 439 ARG A O 1
ATOM 3385 N N . LEU A 1 440 ? -8.774 27.931 21.831 1.00 30.16 440 LEU A N 1
ATOM 3386 C CA . LEU A 1 440 ? -8.295 28.441 20.545 1.00 30.16 440 LEU A CA 1
ATOM 3387 C C . LEU A 1 440 ? -8.259 29.983 20.585 1.00 30.16 440 LEU A C 1
ATOM 3389 O O . LEU A 1 440 ? -9.264 30.612 20.921 1.00 30.16 440 LEU A O 1
ATOM 3393 N N . LEU A 1 441 ? -7.125 30.603 20.257 1.00 32.78 441 LEU A N 1
ATOM 3394 C CA . LEU A 1 441 ? -7.024 32.051 20.039 1.00 32.78 441 LEU A CA 1
ATOM 3395 C C . LEU A 1 441 ? -6.770 32.290 18.548 1.00 32.78 441 LEU A C 1
ATOM 3397 O O . LEU A 1 441 ? -5.669 32.048 18.069 1.00 32.78 441 LEU A O 1
ATOM 3401 N N . ALA A 1 442 ? -7.793 32.752 17.828 1.00 31.34 442 ALA A N 1
ATOM 3402 C CA . ALA A 1 442 ? -7.706 33.163 16.428 1.00 31.34 442 ALA A CA 1
ATOM 3403 C C . ALA A 1 442 ? -8.084 34.649 16.320 1.00 31.34 442 ALA A C 1
ATOM 3405 O O . ALA A 1 442 ? -9.083 35.066 16.911 1.00 31.34 442 ALA A O 1
ATOM 3406 N N . SER A 1 443 ? -7.316 35.455 15.580 1.00 31.36 443 SER A N 1
ATOM 3407 C CA . SER A 1 443 ? -7.777 36.776 15.134 1.00 31.36 443 SER A CA 1
ATOM 3408 C C . SER A 1 443 ? -8.321 36.654 13.710 1.00 31.36 443 SER A C 1
ATOM 3410 O O . SER A 1 443 ? -7.632 36.206 12.798 1.00 31.36 443 SER A O 1
ATOM 3412 N N . ALA A 1 444 ? -9.591 37.019 13.530 1.00 27.06 444 ALA A N 1
ATOM 3413 C CA . ALA A 1 444 ? -10.210 37.180 12.222 1.00 27.06 444 ALA A CA 1
ATOM 3414 C C . ALA A 1 444 ? -10.246 38.673 11.886 1.00 27.06 444 ALA A C 1
ATOM 3416 O O . ALA A 1 444 ? -10.679 39.494 12.698 1.00 27.06 444 ALA A O 1
ATOM 3417 N N . ASN A 1 445 ? -9.796 39.026 10.686 1.00 26.09 445 ASN A N 1
ATOM 3418 C CA . ASN A 1 445 ? -9.797 40.397 10.192 1.00 26.09 445 ASN A CA 1
ATOM 3419 C C . ASN A 1 445 ? -11.203 40.778 9.688 1.00 26.09 445 ASN A C 1
ATOM 3421 O O . ASN A 1 445 ? -11.433 40.874 8.489 1.00 26.09 445 ASN A O 1
ATOM 3425 N N . THR A 1 446 ? -12.171 40.985 10.587 1.00 25.95 446 THR A N 1
ATOM 3426 C CA . THR A 1 446 ? -13.460 41.610 10.230 1.00 25.95 446 THR A CA 1
ATOM 3427 C C . THR A 1 446 ? -13.997 42.481 11.363 1.00 25.95 446 THR A C 1
ATOM 3429 O O . THR A 1 446 ? -14.244 42.017 12.475 1.00 25.95 446 THR A O 1
ATOM 3432 N N . ALA A 1 447 ? -14.197 43.763 11.059 1.00 29.11 447 ALA A N 1
ATOM 3433 C CA . ALA A 1 447 ? -14.785 44.761 11.939 1.00 29.11 447 ALA A CA 1
ATOM 3434 C C . ALA A 1 447 ? -16.247 44.424 12.300 1.00 29.11 447 ALA A C 1
ATOM 3436 O O . ALA A 1 447 ? -17.105 44.348 11.426 1.00 29.11 447 ALA A O 1
ATOM 3437 N N . GLY A 1 448 ? -16.547 44.294 13.594 1.00 24.42 448 GLY A N 1
ATOM 3438 C CA . GLY A 1 448 ? -17.914 44.170 14.109 1.00 24.42 448 GLY A CA 1
ATOM 3439 C C . GLY A 1 448 ? -17.930 43.969 15.631 1.00 24.42 448 GLY A C 1
ATOM 3440 O O . GLY A 1 448 ? -17.225 43.090 16.126 1.00 24.42 448 GLY A O 1
ATOM 3441 N N . PRO A 1 449 ? -18.671 44.770 16.421 1.00 33.28 449 PRO A N 1
ATOM 3442 C CA . PRO A 1 449 ? -18.575 44.726 17.871 1.00 33.28 449 PRO A CA 1
ATOM 3443 C C . PRO A 1 449 ? -19.590 43.729 18.425 1.00 33.28 449 PRO A C 1
ATOM 3445 O O . PRO A 1 449 ? -20.771 44.033 18.395 1.00 33.28 449 PRO A O 1
ATOM 3448 N N . THR A 1 450 ? -19.142 42.588 18.961 1.00 27.77 450 THR A N 1
ATOM 3449 C CA . THR A 1 450 ? -19.663 41.974 20.206 1.00 27.77 450 THR A CA 1
ATOM 3450 C C . THR A 1 450 ? -19.167 40.537 20.381 1.00 27.77 450 THR A C 1
ATOM 3452 O O . THR A 1 450 ? -19.818 39.594 19.951 1.00 27.77 450 THR A O 1
ATOM 3455 N N . ALA A 1 451 ? -18.076 40.357 21.124 1.00 24.44 451 ALA A N 1
ATOM 3456 C CA . ALA A 1 451 ? -17.867 39.182 21.970 1.00 24.44 451 ALA A CA 1
ATOM 3457 C C . ALA A 1 451 ? -16.857 39.564 23.062 1.00 24.44 451 ALA A C 1
ATOM 3459 O O . ALA A 1 451 ? -15.720 39.933 22.781 1.00 24.44 451 ALA A O 1
ATOM 3460 N N . ARG A 1 452 ? -17.288 39.568 24.328 1.00 23.52 452 ARG A N 1
ATOM 3461 C CA . ARG A 1 452 ? -16.405 39.859 25.468 1.00 23.52 452 ARG A CA 1
ATOM 3462 C C . ARG A 1 452 ? -15.588 38.610 25.807 1.00 23.52 452 ARG A C 1
ATOM 3464 O O . ARG A 1 452 ? -16.046 37.768 26.573 1.00 23.52 452 ARG A O 1
ATOM 3471 N N . THR A 1 453 ? -14.372 38.525 25.282 1.00 27.19 453 THR A N 1
ATOM 3472 C CA . THR A 1 453 ? -13.362 37.528 25.670 1.00 27.19 453 THR A CA 1
ATOM 3473 C C . THR A 1 453 ? -12.631 37.994 26.934 1.00 27.19 453 THR A C 1
ATOM 3475 O O . THR A 1 453 ? -12.213 39.149 27.024 1.00 27.19 453 THR A O 1
ATOM 3478 N N . ARG A 1 454 ? -12.442 37.119 27.934 1.00 24.53 454 ARG A N 1
ATOM 3479 C CA . ARG A 1 454 ? -11.456 37.359 29.008 1.00 24.53 454 ARG A CA 1
ATOM 3480 C C . ARG A 1 454 ? -10.068 37.008 28.465 1.00 24.53 454 ARG A C 1
ATOM 3482 O O . ARG A 1 454 ? -9.697 35.841 28.406 1.00 24.53 454 ARG A O 1
ATOM 3489 N N . VAL A 1 455 ? -9.363 38.045 28.027 1.00 28.16 455 VAL A N 1
ATOM 3490 C CA . VAL A 1 455 ? -8.033 38.033 27.400 1.00 28.16 455 VAL A CA 1
ATOM 3491 C C . VAL A 1 455 ? -6.931 37.853 28.457 1.00 28.16 455 VAL A C 1
ATOM 3493 O O . VAL A 1 455 ? -7.041 38.407 29.550 1.00 28.16 455 VAL A O 1
ATOM 3496 N N . ILE A 1 456 ? -5.870 37.102 28.135 1.00 26.61 456 ILE A N 1
ATOM 3497 C CA . ILE A 1 456 ? -4.599 37.129 28.880 1.00 26.61 456 ILE A CA 1
ATOM 3498 C C . ILE A 1 456 ? -3.931 38.479 28.555 1.00 26.61 456 ILE A C 1
ATOM 3500 O O . ILE A 1 456 ? -3.606 38.701 27.387 1.00 26.61 456 ILE A O 1
ATOM 3504 N N . PRO A 1 457 ? -3.769 39.411 29.512 1.00 23.19 457 PRO A N 1
ATOM 3505 C CA . PRO A 1 457 ? -3.231 40.738 29.213 1.00 23.19 457 PRO A CA 1
ATOM 3506 C C . PRO A 1 457 ? -1.797 40.638 28.666 1.00 23.19 457 PRO A C 1
ATOM 3508 O O . PRO A 1 457 ? -0.942 40.063 29.330 1.00 23.19 457 PRO A O 1
ATOM 3511 N N . GLY A 1 458 ? -1.545 41.180 27.466 1.00 28.73 458 GLY A N 1
ATOM 3512 C CA . GLY A 1 458 ? -0.207 41.301 26.857 1.00 28.73 458 GLY A CA 1
ATOM 3513 C C . GLY A 1 458 ? -0.049 40.663 25.468 1.00 28.73 458 GLY A C 1
ATOM 3514 O O . GLY A 1 458 ? 0.613 41.240 24.613 1.00 28.73 458 GLY A O 1
ATOM 3515 N N . LEU A 1 459 ? -0.704 39.529 25.193 1.00 29.55 459 LEU A N 1
ATOM 3516 C CA . LEU A 1 459 ? -0.485 38.782 23.938 1.00 29.55 459 LEU A CA 1
ATOM 3517 C C . LEU A 1 459 ? -1.219 39.387 22.721 1.00 29.55 459 LEU A C 1
ATOM 3519 O O . LEU A 1 459 ? -0.793 39.224 21.584 1.00 29.55 459 LEU A O 1
ATOM 3523 N N . LEU A 1 460 ? -2.319 40.110 22.959 1.00 26.83 460 LEU A N 1
ATOM 3524 C CA . LEU A 1 460 ? -3.140 40.724 21.904 1.00 26.83 460 LEU A CA 1
ATOM 3525 C C . LEU A 1 460 ? -2.559 42.050 21.382 1.00 26.83 460 LEU A C 1
ATOM 3527 O O . LEU A 1 460 ? -2.929 42.490 20.299 1.00 26.83 460 LEU A O 1
ATOM 3531 N N . THR A 1 461 ? -1.641 42.674 22.126 1.00 27.84 461 THR A N 1
ATOM 3532 C CA . THR A 1 461 ? -1.015 43.946 21.735 1.00 27.84 461 THR A CA 1
ATOM 3533 C C . THR A 1 461 ? 0.019 43.737 20.622 1.00 27.84 461 THR A C 1
ATOM 3535 O O . THR A 1 461 ? 0.065 44.511 19.677 1.00 27.84 461 THR A O 1
ATOM 3538 N N . LEU A 1 462 ? 0.770 42.629 20.652 1.00 31.58 462 LEU A N 1
ATOM 3539 C CA . LEU A 1 462 ? 1.776 42.307 19.628 1.00 31.58 462 LEU A CA 1
ATOM 3540 C C . LEU A 1 462 ? 1.174 41.934 18.262 1.00 31.58 462 LEU A C 1
ATOM 3542 O O . LEU A 1 462 ? 1.805 42.168 17.239 1.00 31.58 462 LEU A O 1
ATOM 3546 N N . LEU A 1 463 ? -0.040 41.371 18.236 1.00 30.11 463 LEU A N 1
ATOM 3547 C CA . LEU A 1 463 ? -0.684 40.896 17.003 1.00 30.11 463 LEU A CA 1
ATOM 3548 C C . LEU A 1 463 ? -1.509 41.974 16.278 1.00 30.11 463 LEU A C 1
ATOM 3550 O O . LEU A 1 463 ? -1.776 41.821 15.092 1.00 30.11 463 LEU A O 1
ATOM 3554 N N . ASN A 1 464 ? -1.897 43.058 16.961 1.00 28.64 464 ASN A N 1
ATOM 3555 C CA . ASN A 1 464 ? -2.670 44.155 16.360 1.00 28.64 464 ASN A CA 1
ATOM 3556 C C . ASN A 1 464 ? -1.822 45.380 15.963 1.00 28.64 464 ASN A C 1
ATOM 3558 O O . ASN A 1 464 ? -2.285 46.181 15.154 1.00 28.64 464 ASN A O 1
ATOM 3562 N N . ASP A 1 465 ? -0.605 45.542 16.494 1.00 28.72 465 ASP A N 1
ATOM 3563 C CA . ASP A 1 465 ? 0.212 46.755 16.290 1.00 28.72 465 ASP A CA 1
ATOM 3564 C C . ASP A 1 465 ? 1.192 46.686 15.100 1.00 28.72 465 ASP A C 1
ATOM 3566 O O . ASP A 1 465 ? 1.982 47.611 14.896 1.00 28.72 465 ASP A O 1
ATOM 3570 N N . GLY A 1 466 ? 1.097 45.651 14.255 1.00 30.12 466 GLY A N 1
ATOM 3571 C CA . GLY A 1 466 ? 1.911 45.499 13.037 1.00 30.12 466 GLY A CA 1
ATOM 3572 C C . GLY A 1 466 ? 1.803 46.659 12.034 1.00 30.12 466 GLY A C 1
ATOM 3573 O O . GLY A 1 466 ? 2.694 46.823 11.208 1.00 30.12 466 GLY A O 1
ATOM 3574 N N . ASP A 1 467 ? 0.777 47.511 12.156 1.00 28.44 467 ASP A N 1
ATOM 3575 C CA . ASP A 1 467 ? 0.578 48.679 11.288 1.00 28.44 467 ASP A CA 1
ATOM 3576 C C . ASP A 1 467 ? 0.834 50.044 11.957 1.00 28.44 467 ASP A C 1
ATOM 3578 O O . ASP A 1 467 ? 0.726 51.077 11.288 1.00 28.44 467 ASP A O 1
ATOM 3582 N N . ARG A 1 468 ? 1.198 50.121 13.251 1.00 26.20 468 ARG A N 1
ATOM 3583 C CA . ARG A 1 468 ? 1.501 51.412 13.911 1.00 26.20 468 ARG A CA 1
ATOM 3584 C C . ARG A 1 468 ? 2.556 51.314 15.012 1.00 26.20 468 ARG A C 1
ATOM 3586 O O . ARG A 1 468 ? 2.259 51.434 16.197 1.00 26.20 468 ARG A O 1
ATOM 3593 N N . ILE A 1 469 ? 3.828 51.295 14.620 1.00 26.45 469 ILE A N 1
ATOM 3594 C CA . ILE A 1 469 ? 4.903 51.725 15.522 1.00 26.45 469 ILE A CA 1
ATOM 3595 C C . ILE A 1 469 ? 4.881 53.258 15.611 1.00 26.45 469 ILE A C 1
ATOM 3597 O O . ILE A 1 469 ? 5.495 53.960 14.809 1.00 26.45 469 ILE A O 1
ATOM 3601 N N . SER A 1 470 ? 4.205 53.797 16.627 1.00 25.86 470 SER A N 1
ATOM 3602 C CA . SER A 1 470 ? 4.627 55.063 17.231 1.00 25.86 470 SER A CA 1
ATOM 3603 C C . SER A 1 470 ? 4.250 55.126 18.713 1.00 25.86 470 SER A C 1
ATOM 3605 O O . SER A 1 470 ? 3.096 55.353 19.056 1.00 25.86 470 SER A O 1
ATOM 3607 N N . GLN A 1 471 ? 5.276 54.992 19.558 1.00 30.23 471 GLN A N 1
ATOM 3608 C CA . GLN A 1 471 ? 5.382 55.487 20.936 1.00 30.23 471 GLN A CA 1
ATOM 3609 C C . GLN A 1 471 ? 4.277 55.088 21.938 1.00 30.23 471 GLN A C 1
ATOM 3611 O O . GLN A 1 471 ? 3.237 55.729 22.026 1.00 30.23 471 GLN A O 1
ATOM 3616 N N . SER A 1 472 ? 4.584 54.170 22.861 1.00 22.88 472 SER A N 1
ATOM 3617 C CA . SER A 1 472 ? 4.694 54.504 24.296 1.00 22.88 472 SER A CA 1
ATOM 3618 C C . SER A 1 472 ? 5.019 53.280 25.162 1.00 22.88 472 SER A C 1
ATOM 3620 O O . SER A 1 472 ? 4.555 52.171 24.930 1.00 22.88 472 SER A O 1
ATOM 3622 N N . ASN A 1 473 ? 5.851 53.525 26.175 1.00 32.03 473 ASN A N 1
ATOM 3623 C CA . ASN A 1 473 ? 6.265 52.593 27.218 1.00 32.03 473 ASN A CA 1
ATOM 3624 C C . ASN A 1 473 ? 5.072 52.087 28.041 1.00 32.03 473 ASN A C 1
ATOM 3626 O O . ASN A 1 473 ? 4.367 52.901 28.640 1.00 32.03 473 ASN A O 1
ATOM 3630 N N . SER A 1 474 ? 4.917 50.773 28.219 1.00 21.62 474 SER A N 1
ATOM 3631 C CA . SER A 1 474 ? 4.334 50.226 29.457 1.00 21.62 474 SER A CA 1
ATOM 3632 C C . SER A 1 474 ? 4.820 48.802 29.721 1.00 21.62 474 SER A C 1
ATOM 3634 O O . SER A 1 474 ? 4.472 47.858 29.021 1.00 21.62 474 SER A O 1
ATOM 3636 N N . THR A 1 475 ? 5.622 48.663 30.770 1.00 27.72 475 THR A N 1
ATOM 3637 C CA . THR A 1 475 ? 6.055 47.407 31.385 1.00 27.72 475 THR A CA 1
ATOM 3638 C C . THR A 1 475 ? 4.851 46.684 31.999 1.00 27.72 475 THR A C 1
ATOM 3640 O O . THR A 1 475 ? 4.128 47.291 32.790 1.00 27.72 475 THR A O 1
ATOM 3643 N N . VAL A 1 476 ? 4.644 45.395 31.707 1.00 20.62 476 VAL A N 1
ATOM 3644 C CA . VAL A 1 476 ? 3.715 44.540 32.471 1.00 20.62 476 VAL A CA 1
ATOM 3645 C C . VAL A 1 476 ? 4.359 43.176 32.716 1.00 20.62 476 VAL A C 1
ATOM 3647 O O . VAL A 1 476 ? 4.569 42.399 31.793 1.00 20.62 476 VAL A O 1
ATOM 3650 N N . SER A 1 477 ? 4.668 42.897 33.983 1.00 25.09 477 SER A N 1
ATOM 3651 C CA . SER A 1 477 ? 5.203 41.626 34.487 1.00 25.09 477 SER A CA 1
ATOM 3652 C C . SER A 1 477 ? 4.119 40.868 35.254 1.00 25.09 477 SER A C 1
ATOM 3654 O O . SER A 1 477 ? 3.567 41.443 36.187 1.00 25.09 477 SER A O 1
ATOM 3656 N N . LEU A 1 478 ? 3.856 39.596 34.930 1.00 21.23 478 LEU A N 1
ATOM 3657 C CA . LEU A 1 478 ? 3.075 38.618 35.720 1.00 21.23 478 LEU A CA 1
ATOM 3658 C C . LEU A 1 478 ? 3.514 37.210 35.236 1.00 21.23 478 LEU A C 1
ATOM 3660 O O . LEU A 1 478 ? 3.486 36.985 34.035 1.00 21.23 478 LEU A O 1
ATOM 3664 N N . PHE A 1 479 ? 3.979 36.219 36.007 1.00 22.08 479 PHE A N 1
ATOM 3665 C CA . PHE A 1 479 ? 3.708 35.764 37.376 1.00 22.08 479 PHE A CA 1
ATOM 3666 C C . PHE A 1 479 ? 4.974 35.209 38.060 1.00 22.08 479 PHE A C 1
ATOM 3668 O O . PHE A 1 479 ? 5.887 34.714 37.404 1.00 22.08 479 PHE A O 1
ATOM 3675 N N . SER A 1 480 ? 4.975 35.253 39.394 1.00 23.30 480 SER A N 1
ATOM 3676 C CA . SER A 1 480 ? 6.033 34.799 40.297 1.00 23.30 480 SER A CA 1
ATOM 3677 C C . SER A 1 480 ? 5.626 33.571 41.128 1.00 23.30 480 SER A C 1
ATOM 3679 O O . SER A 1 480 ? 4.535 33.556 41.696 1.00 23.30 480 SER A O 1
ATOM 3681 N N . ASP A 1 481 ? 6.607 32.678 41.289 1.00 24.89 481 ASP A N 1
ATOM 3682 C CA . ASP A 1 481 ? 6.907 31.764 42.412 1.00 24.89 481 ASP A CA 1
ATOM 3683 C C . ASP A 1 481 ? 6.593 30.247 42.249 1.00 24.89 481 ASP A C 1
ATOM 3685 O O . ASP A 1 481 ? 5.425 29.846 42.243 1.00 24.89 481 ASP A O 1
ATOM 3689 N N . PRO A 1 482 ? 7.638 29.387 42.161 1.00 33.22 482 PRO A N 1
ATOM 3690 C CA . PRO A 1 482 ? 7.550 27.934 42.053 1.00 33.22 482 PRO A CA 1
ATOM 3691 C C . PRO A 1 482 ? 7.756 27.236 43.408 1.00 33.22 482 PRO A C 1
ATOM 3693 O O . PRO A 1 482 ? 8.612 27.614 44.205 1.00 33.22 482 PRO A O 1
ATOM 3696 N N . LYS A 1 483 ? 7.057 26.120 43.649 1.00 25.64 483 LYS A N 1
ATOM 3697 C CA . LYS A 1 483 ? 7.495 25.126 44.645 1.00 25.64 483 LYS A CA 1
ATOM 3698 C C . LYS A 1 483 ? 7.242 23.705 44.159 1.00 25.64 483 LYS A C 1
ATOM 3700 O O . LYS A 1 483 ? 6.144 23.186 44.317 1.00 25.64 483 LYS A O 1
ATOM 3705 N N . SER A 1 484 ? 8.288 23.052 43.662 1.00 25.22 484 SER A N 1
ATOM 3706 C CA . SER A 1 484 ? 8.494 21.613 43.862 1.00 25.22 484 SER A CA 1
ATOM 3707 C C . SER A 1 484 ? 9.971 21.252 43.632 1.00 25.22 484 SER A C 1
ATOM 3709 O O . SER A 1 484 ? 10.598 21.859 42.763 1.00 25.22 484 SER A O 1
ATOM 3711 N N . PRO A 1 485 ? 10.559 20.322 44.411 1.00 31.06 485 PRO A N 1
ATOM 3712 C CA . PRO A 1 485 ? 11.991 20.077 44.429 1.00 31.06 485 PRO A CA 1
ATOM 3713 C C . PRO A 1 485 ? 12.342 18.871 43.555 1.00 31.06 485 PRO A C 1
ATOM 3715 O O . PRO A 1 485 ? 12.066 17.740 43.938 1.00 31.06 485 PRO A O 1
ATOM 3718 N N . TYR A 1 486 ? 13.024 19.085 42.431 1.00 25.55 486 TYR A N 1
ATOM 3719 C CA . TYR A 1 486 ? 13.814 18.020 41.816 1.00 25.55 486 TYR A CA 1
ATOM 3720 C C . TYR A 1 486 ? 15.198 18.523 41.411 1.00 25.55 486 TYR A C 1
ATOM 3722 O O . TYR A 1 486 ? 15.375 19.617 40.883 1.00 25.55 486 TYR A O 1
ATOM 3730 N N . SER A 1 487 ? 16.165 17.689 41.791 1.00 26.45 487 SER A N 1
ATOM 3731 C CA . SER A 1 487 ? 17.617 17.824 41.705 1.00 26.45 487 SER A CA 1
ATOM 3732 C C . SER A 1 487 ? 18.105 18.210 40.304 1.00 26.45 487 SER A C 1
ATOM 3734 O O . SER A 1 487 ? 17.510 17.760 39.323 1.00 26.45 487 SER A O 1
ATOM 3736 N N . PRO A 1 488 ? 19.217 18.966 40.193 1.00 31.03 488 PRO A N 1
ATOM 3737 C CA . PRO A 1 488 ? 19.772 19.367 38.913 1.00 31.03 488 PRO A CA 1
ATOM 3738 C C . PRO A 1 488 ? 20.283 18.121 38.198 1.00 31.03 488 PRO A C 1
ATOM 3740 O O . PRO A 1 488 ? 21.312 17.549 38.556 1.00 31.03 488 PRO A O 1
ATOM 3743 N N . TRP A 1 489 ? 19.555 17.686 37.176 1.00 30.44 489 TRP A N 1
ATOM 3744 C CA . TRP A 1 489 ? 20.222 17.022 36.072 1.00 30.44 489 TRP A CA 1
ATOM 3745 C C . TRP A 1 489 ? 21.253 18.007 35.521 1.00 30.44 489 TRP A C 1
ATOM 3747 O O . TRP A 1 489 ? 21.041 19.219 35.548 1.00 30.44 489 TRP A O 1
ATOM 3757 N N . THR A 1 490 ? 22.376 17.502 35.036 1.00 45.94 490 THR A N 1
ATOM 3758 C CA . THR A 1 490 ? 23.247 18.249 34.130 1.00 45.94 490 THR A CA 1
ATOM 3759 C C . THR A 1 490 ? 22.979 17.717 32.729 1.00 45.94 490 THR A C 1
ATOM 3761 O O . THR A 1 490 ? 23.617 16.738 32.336 1.00 45.94 490 THR A O 1
ATOM 3764 N N . PRO A 1 491 ? 22.009 18.270 31.980 1.00 40.56 491 PRO A N 1
ATOM 3765 C CA . PRO A 1 491 ? 21.837 17.945 30.581 1.00 40.56 491 PRO A CA 1
ATOM 3766 C C . PRO A 1 491 ? 22.753 18.853 29.759 1.00 40.56 491 PRO A C 1
ATOM 3768 O O . PRO A 1 491 ? 22.936 20.030 30.081 1.00 40.56 491 PRO A O 1
ATOM 3771 N N . LYS A 1 492 ? 23.279 18.316 28.657 1.00 48.91 492 LYS A N 1
ATOM 3772 C CA . LYS A 1 492 ? 23.633 19.146 27.501 1.00 48.91 492 LYS A CA 1
ATOM 3773 C C . LYS A 1 492 ? 22.475 20.102 27.216 1.00 48.91 492 LYS A C 1
ATOM 3775 O O . LYS A 1 492 ? 21.315 19.696 27.341 1.00 48.91 492 LYS A O 1
ATOM 3780 N N . THR A 1 493 ? 22.762 21.355 26.883 1.00 62.19 493 THR A N 1
ATOM 3781 C CA . THR A 1 493 ? 21.693 22.336 26.644 1.00 62.19 493 THR A CA 1
ATOM 3782 C C . THR A 1 493 ? 20.764 21.841 25.524 1.00 62.19 493 THR A C 1
ATOM 3784 O O . THR A 1 493 ? 21.196 21.106 24.636 1.00 62.19 493 THR A O 1
ATOM 3787 N N . LEU A 1 494 ? 19.473 22.207 25.547 1.00 61.00 494 LEU A N 1
ATOM 3788 C CA . LEU A 1 494 ? 18.542 21.857 24.459 1.00 61.00 494 LEU A CA 1
ATOM 3789 C C . LEU A 1 494 ? 19.135 22.240 23.094 1.00 61.00 494 LEU A C 1
ATOM 3791 O O . LEU A 1 494 ? 19.025 21.471 22.151 1.00 61.00 494 LEU A O 1
ATOM 3795 N N . VAL A 1 495 ? 19.813 23.389 23.022 1.00 58.62 495 VAL A N 1
ATOM 3796 C CA . VAL A 1 495 ? 20.509 23.867 21.821 1.00 58.62 495 VAL A CA 1
ATOM 3797 C C . VAL A 1 495 ? 21.570 22.870 21.349 1.00 58.62 495 VAL A C 1
ATOM 3799 O O . VAL A 1 495 ? 21.591 22.549 20.168 1.00 58.62 495 VAL A O 1
ATOM 3802 N N . GLU A 1 496 ? 22.388 22.314 22.244 1.00 63.22 496 GLU A N 1
ATOM 3803 C CA . GLU A 1 496 ? 23.384 21.288 21.894 1.00 63.22 496 GLU A CA 1
ATOM 3804 C C . GLU A 1 496 ? 22.732 19.990 21.399 1.00 63.22 496 GLU A C 1
ATOM 3806 O O . GLU A 1 496 ? 23.168 19.423 20.401 1.00 63.22 496 GLU A O 1
ATOM 3811 N N . ARG A 1 497 ? 21.659 19.521 22.054 1.00 61.22 497 ARG A N 1
ATOM 3812 C CA . ARG A 1 497 ? 20.940 18.305 21.619 1.00 61.22 497 ARG A CA 1
ATOM 3813 C C . ARG A 1 497 ? 20.254 18.502 20.272 1.00 61.22 497 ARG A C 1
ATOM 3815 O O . ARG A 1 497 ? 20.230 17.590 19.452 1.00 61.22 497 ARG A O 1
ATOM 3822 N N . LEU A 1 498 ? 19.700 19.689 20.061 1.00 58.25 498 LEU A N 1
ATOM 3823 C CA . LEU A 1 498 ? 19.091 20.090 18.807 1.00 58.25 498 LEU A CA 1
ATOM 3824 C C . LEU A 1 498 ? 20.135 20.174 17.683 1.00 58.25 498 LEU A C 1
ATOM 3826 O O . LEU A 1 498 ? 19.902 19.620 16.616 1.00 58.25 498 LEU A O 1
ATOM 3830 N N . GLN A 1 499 ? 21.303 20.764 17.946 1.00 62.47 499 GLN A N 1
ATOM 3831 C CA . GLN A 1 499 ? 22.429 20.795 17.006 1.00 62.47 499 GLN A CA 1
ATOM 3832 C C . GLN A 1 499 ? 22.929 19.385 16.657 1.00 62.47 499 GLN A C 1
ATOM 3834 O O . GLN A 1 499 ? 23.196 19.114 15.495 1.00 62.47 499 GLN A O 1
ATOM 3839 N N . GLU A 1 500 ? 22.987 18.456 17.617 1.00 60.75 500 GLU A N 1
ATOM 3840 C CA . GLU A 1 500 ? 23.402 17.064 17.371 1.00 60.75 500 GLU A CA 1
ATOM 3841 C C . GLU A 1 500 ? 22.454 16.292 16.441 1.00 60.75 500 GLU A C 1
ATOM 3843 O O . GLU A 1 500 ? 22.909 15.448 15.668 1.00 60.75 500 GLU A O 1
ATOM 3848 N N . ILE A 1 501 ? 21.142 16.538 16.524 1.00 50.38 501 ILE A N 1
ATOM 3849 C CA . ILE A 1 501 ? 20.157 15.831 15.690 1.00 50.38 501 ILE A CA 1
ATOM 3850 C C . ILE A 1 501 ? 19.953 16.479 14.325 1.00 50.38 501 ILE A C 1
ATOM 3852 O O . ILE A 1 501 ? 19.479 15.796 13.416 1.00 50.38 501 ILE A O 1
ATOM 3856 N N . THR A 1 502 ? 20.262 17.770 14.189 1.00 49.22 502 THR A N 1
ATOM 3857 C CA . THR A 1 502 ? 20.175 18.456 12.901 1.00 49.22 502 THR A CA 1
ATOM 3858 C C . THR A 1 502 ? 21.485 18.364 12.127 1.00 49.22 502 THR A C 1
ATOM 3860 O O . THR A 1 502 ? 21.437 18.084 10.939 1.00 49.22 502 THR A O 1
ATOM 3863 N N . GLY A 1 503 ? 22.642 18.432 12.790 1.00 41.97 503 GLY A N 1
ATOM 3864 C CA . GLY A 1 503 ? 23.954 18.492 12.137 1.00 41.97 503 GLY A CA 1
ATOM 3865 C C . GLY A 1 503 ? 24.467 19.918 12.061 1.00 41.97 503 GLY A C 1
ATOM 3866 O O . GLY A 1 503 ? 23.829 20.736 11.352 1.00 41.97 503 GLY A O 1
#

Sequence (503 aa):
MRKTRVFIYGSCVSRDTFEFLDPAEFELVHYVARQSAISAYTKPVELISPPALDSRFKQRVVEDDFSSSLRETIASLEDIDLVLMDLTDERLGVYVLPDGSVITRSVELIESGAEQHLPHGSHHIPFGSDLHLQYWSTGISEVAKLFHEYMPRTAIALLGIPWASYSEDGTPTPDSFGMSASQINPVMRSYVDYAASTVGARLIDVNSDLVRSKPDHPWGNAPFHYSTSVYLDVTRSLTGRDGRDPWSNAPGSAVTSDTPSGTELRADADTPPDAQGSSLSSTNVLHEAHVTDPQKPTLVYLESVRELTADWPFRDALVDNGTNYVRIADPTLTDHPDLTFGWGIGGRHGAGTRRIIDTVRECVGESPLIFAGTGPMGYSAVRCGLESDSPILVHNPDLLWNTSDSESVQTVLAHAGNYGLSAEHPQVAQLSPPSRPVRLLASANTAGPTARTRVIPGLLTLLNDGDRISQSNSTVSLFSDPKSPYSPWTPKTLVERLQEITG

Foldseek 3Di:
DDAQEEEEEEEVLLVVLVLQADPVRHDYPYHQYLAALLLLPFAAADPDDFFDDPDPVLSCNQVCSNHSCLLVVLLPDPDHAEYEYECPSCQAPWKQAPVRRIGRPGPSCVVSVVVVVGDPPIDGDGQFDPVRCLSRLLSLLVVLVSCCVRPVNYAYEYELEQFAQAAPVGHGADADPPHGSVRCSVSSNVVSVSSCVSNVHHYQYDDNVPWHAHCVQPVHTGSSRTDPVVSQSSNCSVPVDGTHDPPDPDPDDDDPDDDDDDDDDDDDDDDDDDPDDDDDDPFDQWDDWDADDLQAEEEEEEEEPVPDDPCPPCVVVCVVLNHTYTYTYQCQCVVPVVDPTRLCDGGPSVVLVVVLVVLSCVRSPPHAYEFEYEESPLCVSVVVCVVVVGHYEYEHYPVCPDPSPCVSSVVVVVLCVVVPDDDDDDDDPDDDDDDDDDDYDYDDPDDDDDDDDPDDPPPVVSVPCPPDPDDDDDDDDDDDDDDDDDDDDPDDPSVVVSVVSRD

InterPro domains:
  IPR046237 Protein of unknown function DUF6270 [PF19786] (8-226)

Radius of gyration: 27.47 Å; chains: 1; bounding box: 55×95×70 Å

Organism: NCBI:txid2733572

Secondary structure (DSSP, 8-state):
-PPEEEEEEE-HHHHHHHHTS-TTTEEEEEEEES--HHHHHSPPP-SSPPPP-SSHHHHHHHHHHHTTTHHHHHHH-----EEEEE-GGGGG-EEEPTTS-EEE--HHHHHTTGGGGPPTT-EEE-TTSHHHHHHHHHHHHHHHHHHHHH-TT-EEEEEEPPPPSBBTTSPBPPPBTTB-HHHHHHHHHHHHHHHHHHHT-EEEE--GGG--B-TT-TT-S-TTSB-HHHHHHHHHHHHSS----TTS--TT------S-----------PPP-----------SEEEEE-S-TTS-EEEEEEETTT--S--TTHHHHHHTT-EEEEEEETHHHH-TT-S--TT-SHHHHHHHHHHHHHHHHHHTTSPEEEEEEHHHHHHHHHHHHHTT--EEEEEE---S-TT-HHHHHHHHHHHHHTTPPPS----------S----EE---------------TTHHHHHHGGG-----------------------PPPHHHHHHHHH-